Protein AF-A0A812KIY0-F1 (afdb_monomer_lite)

Secondary structure (DSSP, 8-state):
-----------------------HHHHHHHHHHHHTT----HHHHHHHHHHT-S-TTTTTT-HHHHHTGGG--GGGTT-TT-HHHHHHHHHHHHHHHHHHHHHHHHHHHHHH--HHHHHHHHHHHHHHHTB-TTS-BGGGG--SHHHHHHHIIIIIHHHHS---S----S-------TT----------EESTT--EEEEEEEEEEEEEB-TTSS----TTTTTT---------GGGB--S----TTS-GGGGGGGS-B-HHHH----EE-SS-EEPS-BEEEEPPSSHHHHHHHHHHHHHTTSS-TTEEEEEEEEEEEETTTTEEEEEEEEEEE-TTS-EEEEEEEEEEEGGGTS---SSTHHHHHHHHHHHHHHHHHHHHHHHHHHHHHHHHHH-S-HHHHHHHS-HHHHHHHHHHHHHHHHTSHHHHHHHHHHHHHHHHHHHHHHHHHHHHH-GGGSTTTTT-TTS---HHHHHHHHHHHHHHHHHHHHHHHHHHHHHHTTSGGGHHHHHHHHHHH-

pLDDT: mean 80.07, std 18.4, range [24.33, 97.94]

Foldseek 3Di:
DDDDDDDDDDDDDDPDDDPDPDFVVNLVVVLVVVVVVDPDDSVVSVVVVCVVDPCLVLCALPPVCLVPVVPQDPVCCVDCPHSSVNNVVVLVVVLVLLVVLLVLLVVLLVLQDDPVQVVVQVVVQCLVQVADPVRDTPLQVQWFPVSVLCCVQVPVLCQQADPDPDDDQPDQDQDPPVPDRDRPSDDFGAGDPVSQKGWKAFKKKFWWFFDWCPPDHDDPVCCVVPVTAEAADDPVGTDQDQDFDPPQDPVCSQQRHKDALVVLLAQWDDDPRGIRHSIGGMDTQALDSVSSNVVSVSCVVRCSDDLRIAKMKIWTWMARPVQQKIKIKIWMWGQHSVRTIGIDIGIFIHHPCLQPPDPDDSSVVSNVSLVVSVVSLVVLVVVLVVSLVSLLCSNCDDCPPVVCVPDDPVCVVCSVVVSVCSQVVPVLSVLSVLLSVLSVLLVVLSVVSNVVLVPDPCNDPSNTRPHHGDDSVNSSRVSNVVSSVSSVVSSVSSVVSSLSSCCVDPVSVVVSVVVVVVVD

Radius of gyration: 35.49 Å; chains: 1; bounding box: 71×63×139 Å

Structure (mmCIF, N/CA/C/O backbone):
data_AF-A0A812KIY0-F1
#
_entry.id   AF-A0A812KIY0-F1
#
loop_
_atom_site.group_PDB
_atom_site.id
_atom_site.type_symbol
_atom_site.label_atom_id
_atom_site.label_alt_id
_atom_site.label_comp_id
_atom_site.label_asym_id
_atom_site.label_entity_id
_atom_site.label_seq_id
_atom_site.pdbx_PDB_ins_code
_atom_site.Cartn_x
_atom_site.Cartn_y
_atom_site.Cartn_z
_atom_site.occupancy
_atom_site.B_iso_or_equiv
_atom_site.auth_seq_id
_atom_site.auth_comp_id
_atom_site.auth_asym_id
_atom_site.auth_atom_id
_atom_site.pdbx_PDB_model_num
ATOM 1 N N . MET A 1 1 ? -5.263 -13.947 105.216 1.00 34.72 1 MET A N 1
ATOM 2 C CA . MET A 1 1 ? -4.377 -15.121 105.201 1.00 34.72 1 MET A CA 1
ATOM 3 C C . MET A 1 1 ? -5.231 -16.309 104.828 1.00 34.72 1 MET A C 1
ATOM 5 O O . MET A 1 1 ? -6.170 -16.606 105.549 1.00 34.72 1 MET A O 1
ATOM 9 N N . ASP A 1 2 ? -4.934 -16.817 103.637 1.00 32.72 2 ASP A N 1
ATOM 10 C CA . ASP A 1 2 ? -5.112 -18.167 103.097 1.00 32.72 2 ASP A CA 1
ATOM 11 C C . ASP A 1 2 ? -6.492 -18.849 103.057 1.00 32.72 2 ASP A C 1
ATOM 13 O O . ASP A 1 2 ? -7.104 -19.195 104.063 1.00 32.72 2 ASP A O 1
ATOM 17 N N . SER A 1 3 ? -6.907 -19.092 101.806 1.00 31.64 3 SER A N 1
ATOM 18 C CA . SER A 1 3 ? -7.837 -20.124 101.319 1.00 31.64 3 SER A CA 1
ATOM 19 C C . SER A 1 3 ? -7.387 -21.551 101.725 1.00 31.64 3 SER A C 1
ATOM 21 O O . SER A 1 3 ? -6.244 -21.706 102.162 1.00 31.64 3 SER A O 1
ATOM 23 N N . PRO A 1 4 ? -8.210 -22.615 101.543 1.00 42.75 4 PRO A N 1
ATOM 24 C CA . PRO A 1 4 ? -8.429 -23.184 100.199 1.00 42.75 4 PRO A CA 1
ATOM 25 C C . PRO A 1 4 ? -9.842 -23.738 99.883 1.00 42.75 4 PRO A C 1
ATOM 27 O O . PRO A 1 4 ? -10.570 -24.223 100.740 1.00 42.75 4 PRO A O 1
ATOM 30 N N . ASP A 1 5 ? -10.143 -23.670 98.583 1.00 28.20 5 ASP A N 1
ATOM 31 C CA . ASP A 1 5 ? -10.761 -24.673 97.700 1.00 28.20 5 ASP A CA 1
ATOM 32 C C . ASP A 1 5 ? -12.166 -25.275 97.937 1.00 28.20 5 ASP A C 1
ATOM 34 O O . ASP A 1 5 ? -12.379 -26.141 98.776 1.00 28.20 5 ASP A O 1
ATOM 38 N N . GLY A 1 6 ? -13.050 -25.015 96.957 1.00 25.59 6 GLY A N 1
ATOM 39 C CA . GLY A 1 6 ? -13.422 -26.069 95.996 1.00 25.59 6 GLY A CA 1
ATOM 40 C C . GLY A 1 6 ? -14.899 -26.500 95.890 1.00 25.59 6 GLY A C 1
ATOM 41 O O . GLY A 1 6 ? -15.538 -26.827 96.878 1.00 25.59 6 GLY A O 1
ATOM 42 N N . ALA A 1 7 ? -15.343 -26.634 94.625 1.00 26.86 7 ALA A N 1
ATOM 43 C CA . ALA A 1 7 ? -16.585 -27.233 94.085 1.00 26.86 7 ALA A CA 1
ATOM 44 C C . ALA A 1 7 ? -17.840 -26.330 94.069 1.00 26.86 7 ALA A C 1
ATOM 46 O O . ALA A 1 7 ? -18.197 -25.720 95.061 1.00 26.86 7 ALA A O 1
ATOM 47 N N . GLY A 1 8 ? -18.618 -26.194 92.993 1.00 25.27 8 GLY A N 1
ATOM 48 C CA . GLY A 1 8 ? -18.642 -26.799 91.662 1.00 25.27 8 GLY A CA 1
ATOM 49 C C . GLY A 1 8 ? -19.999 -26.440 91.029 1.00 25.27 8 GLY A C 1
ATOM 50 O O . GLY A 1 8 ? -21.021 -26.514 91.703 1.00 25.27 8 GLY A O 1
ATOM 51 N N . GLY A 1 9 ? -20.029 -26.001 89.769 1.00 24.33 9 GLY A N 1
ATOM 52 C CA . GLY A 1 9 ? -21.276 -25.608 89.102 1.00 24.33 9 GLY A CA 1
ATOM 53 C C . GLY A 1 9 ? -21.068 -25.250 87.634 1.00 24.33 9 GLY A C 1
ATOM 54 O O . GLY A 1 9 ? -20.445 -24.246 87.307 1.00 24.33 9 GLY A O 1
ATOM 55 N N . GLU A 1 10 ? -21.553 -26.126 86.762 1.00 28.72 10 GLU A N 1
ATOM 56 C CA . GLU A 1 10 ? -21.335 -26.205 85.318 1.00 28.72 10 GLU A CA 1
ATOM 57 C C . GLU A 1 10 ? -21.706 -24.947 84.509 1.00 28.72 10 GLU A C 1
ATOM 59 O O . GLU A 1 10 ? -22.832 -24.456 84.545 1.00 28.72 10 GLU A O 1
ATOM 64 N N . GLY A 1 11 ? -20.784 -24.510 83.645 1.00 25.47 11 GLY A N 1
ATOM 65 C CA . GLY A 1 11 ? -21.041 -23.558 82.565 1.00 25.47 11 GLY A CA 1
ATOM 66 C C . GLY A 1 11 ? -20.753 -24.188 81.202 1.00 25.47 11 GLY A C 1
ATOM 67 O O . GLY A 1 11 ? -19.596 -24.399 80.833 1.00 25.47 11 GLY A O 1
ATOM 68 N N . LYS A 1 12 ? -21.811 -24.477 80.434 1.00 28.31 12 LYS A N 1
ATOM 69 C CA . LYS A 1 12 ? -21.757 -24.947 79.038 1.00 28.31 12 LYS A CA 1
ATOM 70 C C . LYS A 1 12 ? -20.846 -24.047 78.187 1.00 28.31 12 LYS A C 1
ATOM 72 O O . LYS A 1 12 ? -21.184 -22.902 77.891 1.00 28.31 12 LYS A O 1
ATOM 77 N N . LYS A 1 13 ? -19.715 -24.586 77.715 1.00 27.23 13 LYS A N 1
ATOM 78 C CA . LYS A 1 13 ? -18.854 -23.935 76.713 1.00 27.23 13 LYS A CA 1
ATOM 79 C C . LYS A 1 13 ? -19.585 -23.838 75.365 1.00 27.23 13 LYS A C 1
ATOM 81 O O . LYS A 1 13 ? -19.759 -24.840 74.672 1.00 27.23 13 LYS A O 1
ATOM 86 N N . LYS A 1 14 ? -19.949 -22.615 74.959 1.00 27.14 14 LYS A N 1
ATOM 87 C CA . LYS A 1 14 ? -20.228 -22.256 73.557 1.00 27.14 14 LYS A CA 1
ATOM 88 C C . LYS A 1 14 ? -18.990 -22.592 72.715 1.00 27.14 14 LYS A C 1
ATOM 90 O O . LYS A 1 14 ? -17.931 -21.994 72.899 1.00 27.14 14 LYS A O 1
ATOM 95 N N . LYS A 1 15 ? -19.112 -23.547 71.787 1.00 27.50 15 LYS A N 1
ATOM 96 C CA . LYS A 1 15 ? -18.107 -23.791 70.742 1.00 27.50 15 LYS A CA 1
ATOM 97 C C . LYS A 1 15 ? -18.017 -22.546 69.852 1.00 27.50 15 LYS A C 1
ATOM 99 O O . LYS A 1 15 ? -18.938 -22.258 69.097 1.00 27.50 15 LYS A O 1
ATOM 104 N N . SER A 1 16 ? -16.902 -21.827 69.955 1.00 26.05 16 SER A N 1
ATOM 105 C CA . SER A 1 16 ? -16.484 -20.800 69.000 1.00 26.05 16 SER A CA 1
ATOM 106 C C . SER A 1 16 ? -16.267 -21.454 67.629 1.00 26.05 16 SER A C 1
ATOM 108 O O . SER A 1 16 ? -15.348 -22.257 67.450 1.00 26.05 16 SER A O 1
ATOM 110 N N . SER A 1 17 ? -17.158 -21.177 66.674 1.00 29.42 17 SER A N 1
ATOM 111 C CA . SER A 1 17 ? -16.985 -21.577 65.279 1.00 29.42 17 SER A CA 1
ATOM 112 C C . SER A 1 17 ? -15.935 -20.675 64.633 1.00 29.42 17 SER A C 1
ATOM 114 O O . SER A 1 17 ? -16.141 -19.468 64.512 1.00 29.42 17 SER A O 1
ATOM 116 N N . ARG A 1 18 ? -14.811 -21.258 64.204 1.00 27.11 18 ARG A N 1
ATOM 117 C CA . ARG A 1 18 ? -13.810 -20.571 63.372 1.00 27.11 18 ARG A CA 1
ATOM 118 C C . ARG A 1 18 ? -14.489 -19.984 62.121 1.00 27.11 18 ARG A C 1
ATOM 120 O O . ARG A 1 18 ? -15.328 -20.680 61.545 1.00 27.11 18 ARG A O 1
ATOM 127 N N . PRO A 1 19 ? -14.128 -18.768 61.666 1.00 29.64 19 PRO A N 1
ATOM 128 C CA . PRO A 1 19 ? -14.695 -18.204 60.449 1.00 29.64 19 PRO A CA 1
ATOM 129 C C . PRO A 1 19 ? -14.268 -19.082 59.272 1.00 29.64 19 PRO A C 1
ATOM 131 O O . PRO A 1 19 ? -13.081 -19.224 58.965 1.00 29.64 19 PRO A O 1
ATOM 134 N N . LEU A 1 20 ? -15.239 -19.755 58.659 1.00 36.72 20 LEU A N 1
ATOM 135 C CA . LEU A 1 20 ? -15.002 -20.611 57.509 1.00 36.72 20 LEU A CA 1
ATOM 136 C C . LEU A 1 20 ? -14.794 -19.701 56.294 1.00 36.72 20 LEU A C 1
ATOM 138 O O . LEU A 1 20 ? -15.751 -19.168 55.738 1.00 36.72 20 LEU A O 1
ATOM 142 N N . PHE A 1 21 ? -13.537 -19.496 55.903 1.00 38.31 21 PHE A N 1
ATOM 143 C CA . PHE A 1 21 ? -13.187 -18.718 54.718 1.00 38.31 21 PHE A CA 1
ATOM 144 C C . PHE A 1 21 ? -13.781 -19.371 53.466 1.00 38.31 21 PHE A C 1
ATOM 146 O O . PHE A 1 21 ? -13.385 -20.466 53.059 1.00 38.31 21 PHE A O 1
ATOM 153 N N . LEU A 1 22 ? -14.770 -18.698 52.881 1.00 42.59 22 LEU A N 1
ATOM 154 C CA . LEU A 1 22 ? -15.558 -19.212 51.772 1.00 42.59 22 LEU A CA 1
ATOM 155 C C . LEU A 1 22 ? -14.881 -18.876 50.435 1.00 42.59 22 LEU A C 1
ATOM 157 O O . LEU A 1 22 ? -14.740 -17.714 50.050 1.00 42.59 22 LEU A O 1
ATOM 161 N N . ASN A 1 23 ? -14.444 -19.922 49.735 1.00 45.41 23 ASN A N 1
ATOM 162 C CA . ASN A 1 23 ? -13.964 -19.848 48.360 1.00 45.41 23 ASN A CA 1
ATOM 163 C C . ASN A 1 23 ? -15.168 -19.851 47.389 1.00 45.41 23 ASN A C 1
ATOM 165 O O . ASN A 1 23 ? -16.180 -20.494 47.689 1.00 45.41 23 ASN A O 1
ATOM 169 N N . ARG A 1 24 ? -15.089 -19.172 46.231 1.00 45.88 24 ARG A N 1
ATOM 170 C CA . ARG A 1 24 ? -16.209 -19.065 45.265 1.00 45.88 24 ARG A CA 1
ATOM 171 C C . ARG A 1 24 ? -16.704 -20.443 44.807 1.00 45.88 24 ARG A C 1
ATOM 173 O O . ARG A 1 24 ? -17.895 -20.612 44.597 1.00 45.88 24 ARG A O 1
ATOM 180 N N . ASP A 1 25 ? -15.840 -21.455 44.761 1.00 42.56 25 ASP A N 1
ATOM 181 C CA . ASP A 1 25 ? -16.223 -22.840 44.441 1.00 42.56 25 ASP A CA 1
ATOM 182 C C . ASP A 1 25 ? -17.070 -23.515 45.531 1.00 42.56 25 ASP A C 1
ATOM 184 O O . ASP A 1 25 ? -17.932 -24.341 45.235 1.00 42.56 25 ASP A O 1
ATOM 188 N N . ILE A 1 26 ? -16.868 -23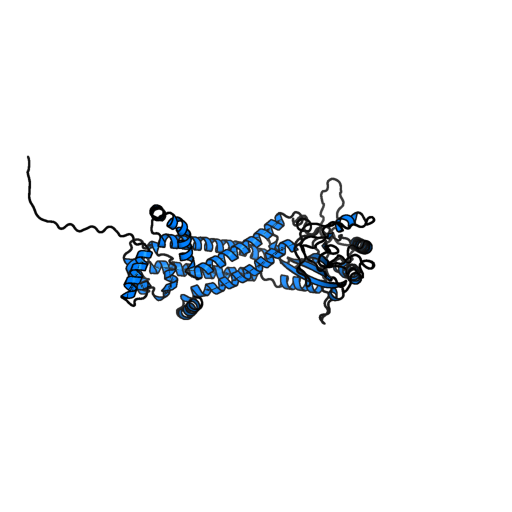.151 46.800 1.00 49.69 26 ILE A N 1
ATOM 189 C CA . ILE A 1 26 ? -17.702 -23.613 47.921 1.00 49.69 26 ILE A CA 1
ATOM 190 C C . ILE A 1 26 ? -19.065 -22.919 47.852 1.00 49.69 26 ILE A C 1
ATOM 192 O O . ILE A 1 26 ? -20.089 -23.550 48.103 1.00 49.69 26 ILE A O 1
ATOM 196 N N . VAL A 1 27 ? -19.077 -21.646 47.449 1.00 50.00 27 VAL A N 1
ATOM 197 C CA . VAL A 1 27 ? -20.291 -20.875 47.158 1.00 50.00 27 VAL A CA 1
ATOM 198 C C . VAL A 1 27 ? -21.051 -21.489 45.982 1.00 50.00 27 VAL A C 1
ATOM 200 O O . VAL A 1 27 ? -22.227 -21.782 46.137 1.00 50.00 27 VAL A O 1
ATOM 203 N N . ILE A 1 28 ? -20.389 -21.793 44.862 1.00 49.38 28 ILE A N 1
ATOM 204 C CA . ILE A 1 28 ? -20.982 -22.428 43.671 1.00 49.38 28 ILE A CA 1
ATOM 205 C C . ILE A 1 28 ? -21.487 -23.847 43.983 1.00 49.38 28 ILE A C 1
ATOM 207 O O . ILE A 1 28 ? -22.580 -24.214 43.559 1.00 49.38 28 ILE A O 1
ATOM 211 N N . LYS A 1 29 ? -20.754 -24.641 44.776 1.00 49.62 29 LYS A N 1
ATOM 212 C CA . LYS A 1 29 ? -21.239 -25.949 45.255 1.00 49.62 29 LYS A CA 1
ATOM 213 C C . LYS A 1 29 ? -22.465 -25.818 46.156 1.00 49.62 29 LYS A C 1
ATOM 215 O O . LYS A 1 29 ? -23.404 -26.594 46.005 1.00 49.62 29 LYS A O 1
ATOM 220 N N . ARG A 1 30 ? -22.485 -24.840 47.070 1.00 49.91 30 ARG A N 1
ATOM 221 C CA . ARG A 1 30 ? -23.669 -24.541 47.896 1.00 49.91 30 ARG A CA 1
ATOM 222 C C . ARG A 1 30 ? -24.833 -24.012 47.053 1.00 49.91 30 ARG A C 1
ATOM 224 O O . ARG A 1 30 ? -25.969 -24.362 47.348 1.00 49.91 30 ARG A O 1
ATOM 231 N N . LEU A 1 31 ? -24.556 -23.246 45.996 1.00 46.97 31 LEU A N 1
ATOM 232 C CA . LEU A 1 31 ? -25.529 -22.775 45.005 1.00 46.97 31 LEU A CA 1
ATOM 233 C C . LEU A 1 31 ? -26.167 -23.946 44.264 1.00 46.97 31 LEU A C 1
ATOM 235 O O . LEU A 1 31 ? -27.384 -24.025 44.244 1.00 46.97 31 LEU A O 1
ATOM 239 N N . HIS A 1 32 ? -25.382 -24.881 43.722 1.00 50.50 32 HIS A N 1
ATOM 240 C CA . HIS A 1 32 ? -25.923 -26.068 43.051 1.00 50.50 32 HIS A CA 1
ATOM 241 C C . HIS A 1 32 ? -26.748 -26.942 44.002 1.00 50.50 32 HIS A C 1
ATOM 243 O O . HIS A 1 32 ? -27.819 -27.417 43.630 1.00 50.50 32 HIS A O 1
ATOM 249 N N . HIS A 1 33 ? -26.292 -27.093 45.248 1.00 49.75 33 HIS A N 1
ATOM 250 C CA . HIS A 1 33 ? -27.016 -27.860 46.258 1.00 49.75 33 HIS A CA 1
ATOM 251 C C . HIS A 1 33 ? -28.331 -27.181 46.696 1.00 49.75 33 HIS A C 1
ATOM 253 O O . HIS A 1 33 ? -29.309 -27.877 46.963 1.00 49.75 33 HIS A O 1
ATOM 259 N N . ARG A 1 34 ? -28.387 -25.840 46.745 1.00 44.94 34 ARG A N 1
ATOM 260 C CA . ARG A 1 34 ? -29.607 -25.069 47.064 1.00 44.94 34 ARG A CA 1
ATOM 261 C C . ARG A 1 34 ? -30.521 -24.828 45.850 1.00 44.94 34 ARG A C 1
ATOM 263 O O . ARG A 1 34 ? -31.731 -24.776 46.026 1.00 44.94 34 ARG A O 1
ATOM 270 N N . GLN A 1 35 ? -29.995 -24.756 44.625 1.00 49.34 35 GLN A N 1
ATOM 271 C CA . GLN A 1 35 ? -30.789 -24.694 43.384 1.00 49.34 35 GLN A CA 1
ATOM 272 C C . GLN A 1 35 ? -31.614 -25.965 43.170 1.00 49.34 35 GLN A C 1
ATOM 274 O O . GLN A 1 35 ? -32.712 -25.899 42.628 1.00 49.34 35 GLN A O 1
ATOM 279 N N . GLN A 1 36 ? -31.125 -27.118 43.638 1.00 50.12 36 GLN A N 1
ATOM 280 C CA . GLN A 1 36 ? -31.916 -28.350 43.662 1.00 50.12 36 GLN A CA 1
ATOM 281 C C . GLN A 1 36 ? -33.086 -28.301 44.662 1.00 50.12 36 GLN A C 1
ATOM 283 O O . GLN A 1 36 ? -33.998 -29.113 44.538 1.00 50.12 36 GLN A O 1
ATOM 288 N N . SER A 1 37 ? -33.105 -27.358 45.617 1.00 43.56 37 SER A N 1
ATOM 289 C CA . SER A 1 37 ? -34.165 -27.249 46.630 1.00 43.56 37 SER A CA 1
ATOM 290 C C . SER A 1 37 ? -35.076 -26.019 46.493 1.00 43.56 37 SER A C 1
ATOM 292 O O . SER A 1 37 ? -36.098 -25.971 47.172 1.00 43.56 37 SER A O 1
ATOM 294 N N . ARG A 1 38 ? -34.744 -25.015 45.665 1.00 44.97 38 ARG A N 1
ATOM 295 C CA . ARG A 1 38 ? -35.542 -23.783 45.482 1.00 44.97 38 ARG A CA 1
ATOM 296 C C . ARG A 1 38 ? -35.421 -23.222 44.057 1.00 44.97 38 ARG A C 1
ATOM 298 O O . ARG A 1 38 ? -34.314 -23.067 43.550 1.00 44.97 38 ARG A O 1
ATOM 305 N N . LYS A 1 39 ? -36.560 -22.870 43.441 1.00 45.25 39 LYS A N 1
ATOM 306 C CA . LYS A 1 39 ? -36.671 -22.171 42.139 1.00 45.25 39 LYS A CA 1
ATOM 307 C C . LYS A 1 39 ? -36.460 -20.647 42.283 1.00 45.25 39 LYS A C 1
ATOM 309 O O . LYS A 1 39 ? -37.257 -19.871 41.768 1.00 45.25 39 LYS A O 1
ATOM 314 N N . ASP A 1 40 ? -35.419 -20.216 42.986 1.00 48.75 40 ASP A N 1
ATOM 315 C CA . ASP A 1 40 ? -35.103 -18.783 43.117 1.00 48.75 40 ASP A CA 1
ATOM 316 C C . ASP A 1 40 ? -34.072 -18.365 42.051 1.00 48.75 40 ASP A C 1
ATOM 318 O O . ASP A 1 40 ? -33.241 -19.182 41.631 1.00 48.75 40 ASP A O 1
ATOM 322 N N . SER A 1 41 ? -34.107 -17.106 41.588 1.00 53.09 41 SER A N 1
ATOM 323 C CA . SER A 1 41 ? -33.114 -16.604 40.629 1.00 53.09 41 SER A CA 1
ATOM 324 C C . SER A 1 41 ? -31.704 -16.647 41.250 1.00 53.09 41 SER A C 1
ATOM 326 O O . SER A 1 41 ? -31.531 -16.399 42.449 1.00 53.09 41 SER A O 1
ATOM 328 N N . PRO A 1 42 ? -30.656 -16.997 40.476 1.00 53.97 42 PRO A N 1
ATOM 329 C CA . PRO A 1 42 ? -29.308 -17.210 41.009 1.00 53.97 42 PRO A CA 1
ATOM 330 C C . PRO A 1 42 ? -28.726 -15.981 41.724 1.00 53.97 42 PRO A C 1
ATOM 332 O O . PRO A 1 42 ? -27.870 -16.150 42.590 1.00 53.97 42 PRO A O 1
ATOM 335 N N . MET A 1 43 ? -29.202 -14.765 41.430 1.00 48.31 43 MET A N 1
ATOM 336 C CA . MET A 1 43 ? -28.794 -13.553 42.143 1.00 48.31 43 MET A CA 1
ATOM 337 C C . MET A 1 43 ? -29.379 -13.468 43.562 1.00 48.31 43 MET A C 1
ATOM 339 O O . MET A 1 43 ? -28.656 -13.079 44.473 1.00 48.31 43 MET A O 1
ATOM 343 N N . VAL A 1 44 ? -30.629 -13.893 43.785 1.00 48.72 44 VAL A N 1
ATOM 344 C CA . VAL A 1 44 ? -31.255 -13.942 45.125 1.00 48.72 44 VAL A CA 1
ATOM 345 C C . VAL A 1 44 ? -30.519 -14.936 46.025 1.00 48.72 44 VAL A C 1
ATOM 347 O O . VAL A 1 44 ? -30.249 -14.654 47.187 1.00 48.72 44 VAL A O 1
ATOM 350 N N . LEU A 1 45 ? -30.080 -16.064 45.464 1.00 49.56 45 LEU A N 1
ATOM 351 C CA . LEU A 1 45 ? -29.293 -17.055 46.200 1.00 49.56 45 LEU A CA 1
ATOM 352 C C . LEU A 1 45 ? -27.866 -16.576 46.523 1.00 49.56 45 LEU A C 1
ATOM 354 O O . LEU A 1 45 ? -27.271 -17.002 47.512 1.00 49.56 45 LEU A O 1
ATOM 358 N N . LEU A 1 46 ? -27.308 -15.698 45.687 1.00 53.62 46 LEU A N 1
ATOM 359 C CA . LEU A 1 46 ? -26.030 -15.025 45.925 1.00 53.62 46 LEU A CA 1
ATOM 360 C C . LEU A 1 46 ? -26.165 -13.849 46.904 1.00 53.62 46 LEU A C 1
ATOM 362 O O . LEU A 1 46 ? -25.238 -13.629 47.677 1.00 53.62 46 LEU A O 1
ATOM 366 N N . LYS A 1 47 ? -27.313 -13.158 46.933 1.00 54.31 47 LYS A N 1
ATOM 367 C CA . LYS A 1 47 ? -27.663 -12.089 47.888 1.00 54.31 47 LYS A CA 1
ATOM 368 C C . LYS A 1 47 ? -27.540 -12.568 49.335 1.00 54.31 47 LYS A C 1
ATOM 370 O O . LYS A 1 47 ? -26.850 -11.924 50.120 1.00 54.31 47 LYS A O 1
ATOM 375 N N . ASP A 1 48 ? -28.079 -13.749 49.636 1.00 50.94 48 ASP A N 1
ATOM 376 C CA . ASP A 1 48 ? -27.963 -14.383 50.959 1.00 50.94 48 ASP A CA 1
ATOM 377 C C . ASP A 1 48 ? -26.500 -14.666 51.349 1.00 50.94 48 ASP A C 1
ATOM 379 O O . ASP A 1 48 ? -26.116 -14.577 52.511 1.00 50.94 48 ASP A O 1
ATOM 383 N N . ILE A 1 49 ? -25.653 -14.986 50.369 1.00 51.34 49 ILE A N 1
ATOM 384 C CA . ILE A 1 49 ? -24.231 -15.292 50.583 1.00 51.34 49 ILE A CA 1
ATOM 385 C C . ILE A 1 49 ? -23.400 -14.003 50.702 1.00 51.34 49 ILE A C 1
ATOM 387 O O . ILE A 1 49 ? -22.401 -13.976 51.419 1.00 51.34 49 ILE A O 1
ATOM 391 N N . PHE A 1 50 ? -23.811 -12.927 50.027 1.00 53.28 50 PHE A N 1
ATOM 392 C CA . PHE A 1 50 ? -23.180 -11.610 50.108 1.00 53.28 50 PHE A CA 1
ATOM 393 C C . PHE A 1 50 ? -23.458 -10.912 51.440 1.00 53.28 50 PHE A C 1
ATOM 395 O O . PHE A 1 50 ? -22.546 -10.292 51.992 1.00 53.28 50 PHE A O 1
ATOM 402 N N . GLU A 1 51 ? -24.674 -11.044 51.978 1.00 52.88 51 GLU A N 1
ATOM 403 C CA . GLU A 1 51 ? -25.038 -10.524 53.303 1.00 52.88 51 GLU A CA 1
ATOM 404 C C . GLU A 1 51 ? -24.28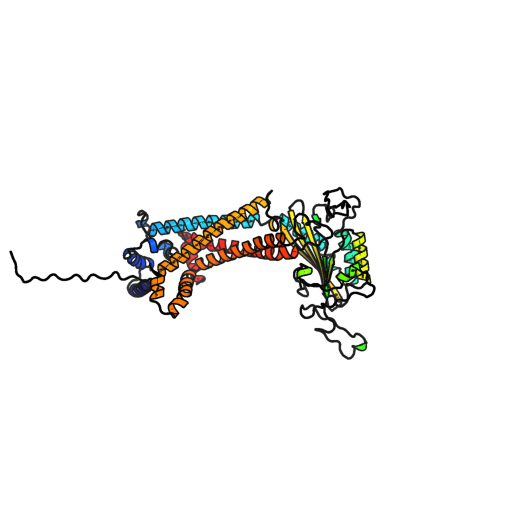3 -11.242 54.441 1.00 52.88 51 GLU A C 1
ATOM 406 O O . GLU A 1 51 ? -23.978 -10.616 55.456 1.00 52.88 51 GLU A O 1
ATOM 411 N N . GLU A 1 52 ? -23.894 -12.511 54.253 1.00 51.31 52 GLU A N 1
ATOM 412 C CA . GLU A 1 52 ? -23.093 -13.288 55.216 1.00 51.31 52 GLU A CA 1
ATOM 413 C C . GLU A 1 52 ? -21.588 -12.932 55.220 1.00 51.31 52 GLU A C 1
ATOM 415 O O . GLU A 1 52 ? -20.877 -13.271 56.172 1.00 51.31 52 GLU A O 1
ATOM 420 N N . THR A 1 53 ? -21.061 -12.256 54.188 1.00 51.16 53 THR A N 1
ATOM 421 C CA . THR A 1 53 ? -19.619 -11.955 54.079 1.00 51.16 53 THR A CA 1
ATOM 422 C C . THR A 1 53 ? -19.234 -10.561 54.601 1.00 51.16 53 THR A C 1
ATOM 424 O O . THR A 1 53 ? -19.837 -9.570 54.194 1.00 51.16 53 THR A O 1
ATOM 427 N N . PRO A 1 54 ? -18.180 -10.432 55.436 1.00 53.88 54 PRO A N 1
ATOM 428 C CA . PRO A 1 54 ? -17.769 -9.141 56.001 1.00 53.88 54 PRO A CA 1
ATOM 429 C C . PRO A 1 54 ? -17.121 -8.178 54.981 1.00 53.88 54 PRO A C 1
ATOM 431 O O . PRO A 1 54 ? -17.146 -6.968 55.190 1.00 53.88 54 PRO A O 1
ATOM 434 N N . ASP A 1 55 ? -16.594 -8.680 53.856 1.00 59.34 55 ASP A N 1
ATOM 435 C CA . ASP A 1 55 ? -15.885 -7.882 52.839 1.00 59.34 55 ASP A CA 1
ATOM 436 C C . ASP A 1 55 ? -16.799 -7.425 51.687 1.00 59.34 55 ASP A C 1
ATOM 438 O O . ASP A 1 55 ? -16.775 -7.974 50.580 1.00 59.34 55 ASP A O 1
ATOM 442 N N . LYS A 1 56 ? -17.580 -6.366 51.915 1.00 58.34 56 LYS A N 1
ATOM 443 C CA . LYS A 1 56 ? -18.472 -5.776 50.893 1.00 58.34 56 LYS A CA 1
ATOM 444 C C . LYS A 1 56 ? -17.728 -5.190 49.676 1.00 58.34 56 LYS A C 1
ATOM 446 O O . LYS A 1 56 ? -18.288 -5.136 48.585 1.00 58.34 56 LYS A O 1
ATOM 451 N N . ASP A 1 57 ? -16.456 -4.809 49.826 1.00 64.62 57 ASP A N 1
ATOM 452 C CA . ASP A 1 57 ? -15.603 -4.254 48.754 1.00 64.62 57 ASP A CA 1
ATOM 453 C C . ASP A 1 57 ? -15.152 -5.275 47.701 1.00 64.62 57 ASP A C 1
ATOM 455 O O . ASP A 1 57 ? -14.629 -4.906 46.640 1.00 64.62 57 ASP A O 1
ATOM 459 N N . ARG A 1 58 ? -15.331 -6.567 47.989 1.00 63.47 58 ARG A N 1
ATOM 460 C CA . ARG A 1 58 ? -14.909 -7.659 47.112 1.00 63.47 58 ARG A CA 1
ATOM 461 C C . ARG A 1 58 ? -15.742 -7.693 45.828 1.00 63.47 58 ARG A C 1
ATOM 463 O O . ARG A 1 58 ? -15.196 -7.782 44.739 1.00 63.47 58 ARG A O 1
ATOM 470 N N . PHE A 1 59 ? -17.056 -7.527 45.924 1.00 63.53 59 PHE A N 1
ATOM 471 C CA . PHE A 1 59 ? -17.977 -7.735 44.795 1.00 63.53 59 PHE A CA 1
ATOM 472 C C . PHE A 1 59 ? -18.266 -6.479 43.961 1.00 63.53 59 PHE A C 1
ATOM 474 O O . PHE A 1 59 ? -19.159 -6.487 43.112 1.00 63.53 59 PHE A O 1
ATOM 481 N N . VAL A 1 60 ? -17.513 -5.399 44.184 1.00 68.50 60 VAL A N 1
ATOM 482 C CA . VAL A 1 60 ? -17.644 -4.170 43.396 1.00 68.50 60 VAL A CA 1
ATOM 483 C C . VAL A 1 60 ? -17.002 -4.363 42.016 1.00 68.50 60 VAL A C 1
ATOM 485 O O . VAL A 1 60 ? -15.811 -4.661 41.932 1.00 68.50 60 VAL A O 1
ATOM 488 N N . GLY A 1 61 ? -17.779 -4.182 40.947 1.00 67.44 61 GLY A N 1
ATOM 489 C CA . GLY A 1 61 ? -17.366 -4.361 39.552 1.00 67.44 61 GLY A CA 1
ATOM 490 C C . GLY A 1 61 ? -17.433 -5.803 39.036 1.00 67.44 61 GLY A C 1
ATOM 491 O O . GLY A 1 61 ? -16.841 -6.092 38.003 1.00 67.44 61 GLY A O 1
ATOM 492 N N . ASP A 1 62 ? -18.109 -6.730 39.728 1.00 71.94 62 ASP A N 1
ATOM 493 C CA . ASP A 1 62 ? -18.217 -8.120 39.255 1.00 71.94 62 ASP A CA 1
ATOM 494 C C . ASP A 1 62 ? -19.109 -8.218 37.999 1.00 71.94 62 ASP A C 1
ATOM 496 O O . ASP A 1 62 ? -20.232 -7.708 37.961 1.00 71.94 62 ASP A O 1
ATOM 500 N N . VAL A 1 63 ? -18.627 -8.931 36.977 1.00 70.12 63 VAL A N 1
ATOM 501 C CA . VAL A 1 63 ? -19.328 -9.184 35.704 1.00 70.12 63 VAL A CA 1
ATOM 502 C C . VAL A 1 63 ? -20.700 -9.840 35.882 1.00 70.12 63 VAL A C 1
ATOM 504 O O . VAL A 1 63 ? -21.569 -9.706 35.020 1.00 70.12 63 VAL A O 1
ATOM 507 N N . MET A 1 64 ? -20.941 -10.529 37.004 1.00 69.69 64 MET A N 1
ATOM 508 C CA . MET A 1 64 ? -22.249 -11.131 37.281 1.00 69.69 64 MET A CA 1
ATOM 509 C C . MET A 1 64 ? -23.363 -10.100 37.475 1.00 69.69 64 MET A C 1
ATOM 511 O O . MET A 1 64 ? -24.513 -10.416 37.179 1.00 69.69 64 MET A O 1
ATOM 515 N N . PHE A 1 65 ? -23.047 -8.876 37.911 1.00 72.50 65 PHE A N 1
ATOM 516 C CA . PHE A 1 65 ? -24.058 -7.823 38.021 1.00 72.50 65 PHE A CA 1
ATOM 517 C C . PHE A 1 65 ? -24.571 -7.398 36.642 1.00 72.50 65 PHE A C 1
ATOM 519 O O . PHE A 1 65 ? -25.759 -7.134 36.506 1.00 72.50 65 PHE A O 1
ATOM 526 N N . TRP A 1 66 ? -23.714 -7.380 35.612 1.00 74.88 66 TRP A N 1
ATOM 527 C CA . TRP A 1 66 ? -24.149 -7.121 34.234 1.00 74.88 66 TRP A CA 1
ATOM 528 C C . TRP A 1 66 ? -25.038 -8.254 33.708 1.00 74.88 66 TRP A C 1
ATOM 530 O O . TRP A 1 66 ? -26.081 -7.994 33.117 1.00 74.88 66 TRP A O 1
ATOM 540 N N . LYS A 1 67 ? -24.673 -9.512 33.989 1.00 73.62 67 LYS A N 1
ATOM 541 C CA . LYS A 1 67 ? -25.439 -10.691 33.552 1.00 73.62 67 LYS A CA 1
ATOM 542 C C . LYS A 1 67 ? -26.827 -10.797 34.199 1.00 73.62 67 LYS A C 1
ATOM 544 O O . LYS A 1 67 ? -27.781 -11.211 33.546 1.00 73.62 67 LYS A O 1
ATOM 549 N N . PHE A 1 68 ? -26.938 -10.443 35.478 1.00 71.88 68 PHE A N 1
ATOM 550 C CA . PHE A 1 68 ? -28.177 -10.532 36.262 1.00 71.88 68 PHE A CA 1
ATOM 551 C C . PHE A 1 68 ? -28.718 -9.151 36.647 1.00 71.88 68 PHE A C 1
ATOM 553 O O . PHE A 1 68 ? -29.266 -8.969 37.727 1.00 71.88 68 PHE A O 1
ATOM 560 N N . PHE A 1 69 ? -28.567 -8.163 35.764 1.00 71.38 69 PHE A N 1
ATOM 561 C CA . PHE A 1 69 ? -28.957 -6.776 36.033 1.00 71.38 69 PHE A CA 1
ATOM 562 C C . PHE A 1 69 ? -30.439 -6.610 36.428 1.00 71.38 69 PHE A C 1
ATOM 564 O O . PHE A 1 69 ? -30.776 -5.737 37.219 1.00 71.38 69 PHE A O 1
ATOM 571 N N . GLU A 1 70 ? -31.329 -7.462 35.910 1.00 67.19 70 GLU A N 1
ATOM 572 C CA . GLU A 1 70 ? -32.772 -7.438 36.211 1.00 67.19 70 GLU A CA 1
ATOM 573 C C . GLU A 1 70 ? -33.120 -7.845 37.644 1.00 67.19 70 GLU A C 1
ATOM 575 O O . GLU A 1 70 ? -34.136 -7.400 38.169 1.00 67.19 70 GLU A O 1
ATOM 580 N N . ASP A 1 71 ? -32.284 -8.673 38.268 1.00 67.44 71 ASP A N 1
ATOM 581 C CA . ASP A 1 71 ? -32.504 -9.166 39.626 1.00 67.44 71 ASP A CA 1
ATOM 582 C C . ASP A 1 71 ? -31.970 -8.171 40.687 1.00 67.44 71 ASP A C 1
ATOM 584 O O . ASP A 1 71 ? -32.057 -8.438 41.891 1.00 67.44 71 ASP A O 1
ATOM 588 N N . ILE A 1 72 ? -31.401 -7.025 40.270 1.00 69.75 72 ILE A N 1
ATOM 589 C CA . ILE A 1 72 ? -30.880 -6.002 41.186 1.00 69.75 72 ILE A CA 1
ATOM 590 C C . ILE A 1 72 ? -32.050 -5.332 41.912 1.00 69.75 72 ILE A C 1
ATOM 592 O O . ILE A 1 72 ? -32.886 -4.655 41.314 1.00 69.75 72 ILE A O 1
ATOM 596 N N . ASP A 1 73 ? -32.074 -5.487 43.234 1.00 65.06 73 ASP A N 1
ATOM 597 C CA . ASP A 1 73 ? -33.122 -4.957 44.102 1.00 65.06 73 ASP A CA 1
ATOM 598 C C . ASP A 1 73 ? -33.065 -3.421 44.186 1.00 65.06 73 ASP A C 1
ATOM 600 O O . ASP A 1 73 ? -32.280 -2.833 44.937 1.00 65.06 73 ASP A O 1
ATOM 604 N N . ALA A 1 74 ? -33.919 -2.759 43.403 1.00 66.62 74 ALA A N 1
ATOM 605 C CA . ALA A 1 74 ? -33.980 -1.303 43.317 1.00 66.62 74 ALA A CA 1
ATOM 606 C C . ALA A 1 74 ? -34.486 -0.625 44.608 1.00 66.62 74 ALA A C 1
ATOM 608 O O . ALA A 1 74 ? -34.308 0.580 44.788 1.00 66.62 74 ALA A O 1
ATOM 609 N N . THR A 1 75 ? -35.083 -1.373 45.540 1.00 66.06 75 THR A N 1
ATOM 610 C CA . THR A 1 75 ? -35.643 -0.802 46.779 1.00 66.06 75 THR A CA 1
ATOM 611 C C . THR A 1 75 ? -34.567 -0.295 47.747 1.00 66.06 75 THR A C 1
ATOM 613 O O . THR A 1 75 ? -34.819 0.614 48.537 1.00 66.06 75 THR A O 1
ATOM 616 N N . ARG A 1 76 ? -33.338 -0.824 47.659 1.00 60.97 76 ARG A N 1
ATOM 617 C CA . ARG A 1 76 ? -32.207 -0.485 48.546 1.00 60.97 76 ARG A CA 1
ATOM 618 C C . ARG A 1 76 ? -31.269 0.595 47.995 1.00 60.97 76 ARG A C 1
ATOM 620 O O . ARG A 1 76 ? -30.266 0.909 48.637 1.00 60.97 76 ARG A O 1
ATOM 627 N N . ILE A 1 77 ? -31.601 1.200 46.851 1.00 64.88 77 ILE A N 1
ATOM 628 C CA . ILE A 1 77 ? -30.781 2.227 46.176 1.00 64.88 77 ILE A CA 1
ATOM 629 C C . ILE A 1 77 ? -30.493 3.434 47.087 1.00 64.88 77 ILE A C 1
ATOM 631 O O . ILE A 1 77 ? -29.434 4.048 46.977 1.00 64.88 77 ILE A O 1
ATOM 635 N N . TYR A 1 78 ? -31.383 3.740 48.035 1.00 67.25 78 TYR A N 1
ATOM 636 C CA . TYR A 1 78 ? -31.223 4.858 48.971 1.00 67.25 78 TYR A CA 1
ATOM 637 C C . TYR A 1 78 ? -30.055 4.686 49.962 1.00 67.25 78 TYR A C 1
ATOM 639 O O . TYR A 1 78 ? -29.597 5.666 50.550 1.00 67.25 78 TYR A O 1
ATOM 647 N N . HIS A 1 79 ? -29.529 3.469 50.139 1.00 71.81 79 HIS A N 1
ATOM 648 C CA . HIS A 1 79 ? -28.354 3.227 50.973 1.00 71.81 79 HIS A CA 1
ATOM 649 C C . HIS A 1 79 ? -27.065 3.344 50.150 1.00 71.81 79 HIS A C 1
ATOM 651 O O . HIS A 1 79 ? -26.677 2.421 49.433 1.00 71.81 79 HIS A O 1
ATOM 657 N N . THR A 1 80 ? -26.343 4.451 50.328 1.00 72.25 80 THR A N 1
ATOM 658 C CA . THR A 1 80 ? -25.097 4.771 49.600 1.00 72.25 80 THR A CA 1
ATOM 659 C C . THR A 1 80 ? -23.949 3.780 49.832 1.00 72.25 80 THR A C 1
ATOM 661 O O . THR A 1 80 ? -23.057 3.665 48.993 1.00 72.25 80 THR A O 1
ATOM 664 N N . ASN A 1 81 ? -23.988 3.025 50.934 1.00 70.69 81 ASN A N 1
ATOM 665 C CA . ASN A 1 81 ? -23.006 1.987 51.274 1.00 70.69 81 ASN A CA 1
ATOM 666 C C . ASN A 1 81 ? -23.413 0.573 50.818 1.00 70.69 81 ASN A C 1
ATOM 668 O O . ASN A 1 81 ? -22.690 -0.388 51.096 1.00 70.69 81 ASN A O 1
ATOM 672 N N . SER A 1 82 ? -24.564 0.419 50.155 1.00 74.88 82 SER A N 1
ATOM 673 C CA . SER A 1 82 ? -24.981 -0.868 49.589 1.00 74.88 82 SER A CA 1
ATOM 674 C C . SER A 1 82 ? -24.076 -1.272 48.418 1.00 74.88 82 SER A C 1
ATOM 676 O O . SER A 1 82 ? -23.525 -0.429 47.701 1.00 74.88 82 SER A O 1
ATOM 678 N N . VAL A 1 83 ? -23.876 -2.578 48.236 1.00 73.69 83 VAL A N 1
ATOM 679 C CA . VAL A 1 83 ? -23.027 -3.117 47.158 1.00 73.69 83 VAL A CA 1
ATOM 680 C C . VAL A 1 83 ? -23.711 -2.894 45.808 1.00 73.69 83 VAL A C 1
ATOM 682 O O . VAL A 1 83 ? -23.058 -2.569 44.818 1.00 73.69 83 VAL A O 1
ATOM 685 N N . GLU A 1 84 ? -25.038 -2.981 45.798 1.00 75.00 84 GLU A N 1
ATOM 686 C CA . GLU A 1 84 ? -25.924 -2.749 44.665 1.00 75.00 84 GLU A CA 1
ATOM 687 C C . GLU A 1 84 ? -25.799 -1.312 44.147 1.00 75.00 84 GLU A C 1
ATOM 689 O O . GLU A 1 84 ? -25.526 -1.117 42.963 1.00 75.00 84 GLU A O 1
ATOM 694 N N . TYR A 1 85 ? -25.891 -0.304 45.025 1.00 80.25 85 TYR A N 1
ATOM 695 C CA . TYR A 1 85 ? -25.716 1.100 44.636 1.00 80.25 85 TYR A CA 1
ATOM 696 C C . TYR A 1 85 ? -24.315 1.374 44.075 1.00 80.25 85 TYR A C 1
ATOM 698 O O . TYR A 1 85 ? -24.160 2.047 43.054 1.00 80.25 85 TYR A O 1
ATOM 706 N N . ARG A 1 86 ? -23.270 0.823 44.707 1.00 81.94 86 ARG A N 1
ATOM 707 C CA . ARG A 1 86 ? -21.885 0.991 44.239 1.00 81.94 86 ARG A CA 1
ATOM 708 C C . ARG A 1 86 ? -21.663 0.353 42.870 1.00 81.94 86 ARG A C 1
ATOM 710 O O . ARG A 1 86 ? -20.986 0.953 42.039 1.00 81.94 86 ARG A O 1
ATOM 717 N N . ASN A 1 87 ? -22.259 -0.809 42.616 1.00 81.69 87 ASN A N 1
ATOM 718 C CA . ASN A 1 87 ? -22.193 -1.465 41.313 1.00 81.69 87 ASN A CA 1
ATOM 719 C C . ASN A 1 87 ? -22.999 -0.737 40.243 1.00 81.69 87 ASN A C 1
ATOM 721 O O . ASN A 1 87 ? -22.475 -0.541 39.152 1.00 81.69 87 ASN A O 1
ATOM 725 N N . LEU A 1 88 ? -24.195 -0.241 40.562 1.00 82.56 88 LEU A N 1
ATOM 726 C CA . LEU A 1 88 ? -24.959 0.625 39.659 1.00 82.56 88 LEU A CA 1
ATOM 727 C C . LEU A 1 88 ? -24.164 1.880 39.278 1.00 82.56 88 LEU A C 1
ATOM 729 O O . LEU A 1 88 ? -24.110 2.244 38.104 1.00 82.56 88 LEU A O 1
ATOM 733 N N . LYS A 1 89 ? -23.477 2.502 40.245 1.00 85.38 89 LYS A N 1
ATOM 734 C CA . LYS A 1 89 ? -22.592 3.646 39.993 1.00 85.38 89 LYS A CA 1
ATOM 735 C C . LYS A 1 89 ? -21.447 3.274 39.045 1.00 85.38 89 LYS A C 1
ATOM 737 O O . LYS A 1 89 ? -21.204 4.000 38.086 1.00 85.38 89 LYS A O 1
ATOM 742 N N . VAL A 1 90 ? -20.761 2.153 39.285 1.00 86.31 90 VAL A N 1
ATOM 743 C CA . VAL A 1 90 ? -19.684 1.665 38.401 1.00 86.31 90 VAL A CA 1
ATOM 744 C C . VAL A 1 90 ? -20.208 1.403 36.991 1.00 86.31 90 VAL A C 1
ATOM 746 O O . VAL A 1 90 ? -19.596 1.872 36.038 1.00 86.31 90 VAL A O 1
ATOM 749 N N . MET A 1 91 ? -21.351 0.731 36.851 1.00 87.00 91 MET A N 1
ATOM 750 C CA . MET A 1 91 ? -21.968 0.462 35.550 1.00 87.00 91 MET A CA 1
ATOM 751 C C . MET A 1 91 ? -22.333 1.745 34.806 1.00 87.00 91 MET A C 1
ATOM 753 O O . MET A 1 91 ? -22.081 1.847 33.611 1.00 87.00 91 MET A O 1
ATOM 757 N N . PHE A 1 92 ? -22.895 2.737 35.499 1.00 88.25 92 PHE A N 1
ATOM 758 C CA . PHE A 1 92 ? -23.220 4.029 34.900 1.00 88.25 92 PHE A CA 1
ATOM 759 C C . PHE A 1 92 ? -21.963 4.728 34.363 1.00 88.25 92 PHE A C 1
ATOM 761 O O . PHE A 1 92 ? -21.932 5.125 33.200 1.00 88.25 92 PHE A O 1
ATOM 768 N N . PHE A 1 93 ? -20.894 4.816 35.161 1.00 90.25 93 PHE A N 1
ATOM 769 C CA . PHE A 1 93 ? -19.635 5.402 34.688 1.00 90.25 93 PHE A CA 1
ATOM 770 C C . PHE A 1 93 ? -18.984 4.584 33.570 1.00 90.25 93 PHE A C 1
ATOM 772 O O . PHE A 1 93 ? -18.424 5.173 32.650 1.00 90.25 93 PHE A O 1
ATOM 779 N N . GLU A 1 94 ? -19.099 3.255 33.603 1.00 89.94 94 GLU A N 1
ATOM 780 C CA . GLU A 1 94 ? -18.648 2.382 32.516 1.00 89.94 94 GLU A CA 1
ATOM 781 C C . GLU A 1 94 ? -19.399 2.694 31.211 1.00 89.94 94 GLU A C 1
ATOM 783 O O . GLU A 1 94 ? -18.769 2.830 30.164 1.00 89.94 94 GLU A O 1
ATOM 788 N N . THR A 1 95 ? -20.723 2.884 31.270 1.00 90.50 95 THR A N 1
ATOM 789 C CA . THR A 1 95 ? -21.533 3.245 30.092 1.00 90.50 95 THR A CA 1
ATOM 790 C C . THR A 1 95 ? -21.165 4.622 29.549 1.00 90.50 95 THR A C 1
ATOM 792 O O . THR A 1 95 ? -20.971 4.774 28.347 1.00 90.50 95 THR A O 1
ATOM 795 N N . LEU A 1 96 ? -21.006 5.618 30.428 1.00 92.75 96 LEU A N 1
ATOM 796 C CA . LEU A 1 96 ? -20.653 6.981 30.042 1.00 92.75 96 LEU A CA 1
ATOM 797 C C . LEU A 1 96 ? -19.270 7.022 29.386 1.00 92.75 96 LEU A C 1
ATOM 799 O O . LEU A 1 96 ? -19.106 7.622 28.326 1.00 92.75 96 LEU A O 1
ATOM 803 N N . PHE A 1 97 ? -18.291 6.344 29.989 1.00 94.12 97 PHE A N 1
ATOM 804 C CA . PHE A 1 97 ? -16.959 6.197 29.414 1.00 94.12 97 PHE A CA 1
ATOM 805 C C . PHE A 1 97 ? -17.018 5.520 28.044 1.00 94.12 97 PHE A C 1
ATOM 807 O O . PHE A 1 97 ? -16.372 5.976 27.103 1.00 94.12 97 PHE A O 1
ATOM 814 N N . TYR A 1 98 ? -17.819 4.462 27.909 1.00 93.88 98 TYR A N 1
ATOM 815 C CA . TYR A 1 98 ? -17.949 3.756 26.644 1.00 93.88 98 TYR A CA 1
ATOM 816 C C . TYR A 1 98 ? -18.583 4.611 25.540 1.00 93.88 98 TYR A C 1
ATOM 818 O O . TYR A 1 98 ? -18.139 4.555 24.398 1.00 93.88 98 TYR A O 1
ATOM 826 N N . LEU A 1 99 ? -19.577 5.443 25.865 1.00 94.00 99 LEU A N 1
ATOM 827 C CA . LEU A 1 99 ? -20.155 6.392 24.910 1.00 94.00 99 LEU A CA 1
ATOM 828 C C . LEU A 1 99 ? -19.125 7.431 24.447 1.00 94.00 99 LEU A C 1
ATOM 830 O O . LEU A 1 99 ? -19.079 7.749 23.261 1.00 94.00 99 LEU A O 1
ATOM 834 N N . VAL A 1 100 ? -18.262 7.911 25.352 1.00 95.06 100 VAL A N 1
ATOM 835 C CA . VAL A 1 100 ? -17.143 8.805 25.004 1.00 95.06 100 VAL A CA 1
ATOM 836 C C . VAL A 1 100 ? -16.119 8.090 24.118 1.00 95.06 100 VAL A C 1
ATOM 838 O O . VAL A 1 100 ? -15.687 8.650 23.113 1.00 95.06 100 VAL A O 1
ATOM 841 N N . LEU A 1 101 ? -15.758 6.843 24.440 1.00 95.19 101 LEU A N 1
ATOM 842 C CA . LEU A 1 101 ? -14.883 6.016 23.605 1.00 95.19 101 LEU A CA 1
ATOM 843 C C . LEU A 1 101 ? -15.472 5.841 22.198 1.00 95.19 101 LEU A C 1
ATOM 845 O O . LEU A 1 101 ? -14.768 6.059 21.215 1.00 95.19 101 LEU A O 1
ATOM 849 N N . LEU A 1 102 ? -16.754 5.479 22.098 1.00 95.50 102 LEU A N 1
ATOM 850 C CA . LEU A 1 102 ? -17.441 5.268 20.827 1.00 95.50 102 LEU A CA 1
ATOM 851 C C . LEU A 1 102 ? -17.464 6.550 19.994 1.00 95.50 102 LEU A C 1
ATOM 853 O O . LEU A 1 102 ? -17.010 6.528 18.852 1.00 95.50 102 LEU A O 1
ATOM 857 N N . ALA A 1 103 ? -17.922 7.663 20.578 1.00 95.06 103 ALA A N 1
ATOM 858 C CA . ALA A 1 103 ? -17.987 8.958 19.903 1.00 95.06 103 ALA A CA 1
ATOM 859 C C . ALA A 1 103 ? -16.625 9.350 19.320 1.00 95.06 103 ALA A C 1
ATOM 861 O O . ALA A 1 103 ? -16.525 9.791 18.174 1.00 95.06 103 ALA A O 1
ATOM 862 N N . SER A 1 104 ? -15.553 9.113 20.063 1.00 94.31 104 SER A N 1
ATOM 863 C CA . SER A 1 104 ? -14.238 9.529 19.613 1.00 94.31 104 SER A CA 1
ATOM 864 C C . SER A 1 104 ? -13.546 8.566 18.664 1.00 94.31 104 SER A C 1
ATOM 866 O O . SER A 1 104 ? -12.831 9.034 17.782 1.00 94.31 104 SER A O 1
ATOM 868 N N . VAL A 1 105 ? -13.784 7.253 18.765 1.00 94.75 105 VAL A N 1
ATOM 869 C CA . VAL A 1 105 ? -13.387 6.311 17.703 1.00 94.75 105 VAL A CA 1
ATOM 870 C C . VAL A 1 105 ? -14.093 6.694 16.402 1.00 94.75 105 VAL A C 1
ATOM 872 O O . VAL A 1 105 ? -13.446 6.756 15.359 1.00 94.75 105 VAL A O 1
ATOM 875 N N . THR A 1 106 ? -15.388 7.031 16.457 1.00 93.62 106 THR A N 1
ATOM 876 C CA . THR A 1 106 ? -16.131 7.464 15.264 1.00 93.62 106 THR A CA 1
ATOM 877 C C . THR A 1 106 ? -15.647 8.801 14.714 1.00 93.62 106 THR A C 1
ATOM 879 O O . THR A 1 106 ? -15.480 8.929 13.504 1.00 93.62 106 THR A O 1
ATOM 882 N N . LEU A 1 107 ? -15.346 9.776 15.578 1.00 92.62 107 LEU A N 1
ATOM 883 C CA . LEU A 1 107 ? -14.805 11.067 15.158 1.00 92.62 107 LEU A CA 1
ATOM 884 C C . LEU A 1 107 ? -13.416 10.909 14.532 1.00 92.62 107 LEU A C 1
ATOM 886 O O . LEU A 1 107 ? -13.126 11.534 13.514 1.00 92.62 107 LEU A O 1
ATOM 890 N N . TYR A 1 108 ? -12.568 10.058 15.110 1.00 91.38 108 TYR A N 1
ATOM 891 C CA . TYR A 1 108 ? -11.258 9.739 14.555 1.00 91.38 108 TYR A CA 1
ATOM 892 C C . TYR A 1 108 ? -11.379 9.072 13.181 1.00 91.38 108 TYR A C 1
ATOM 894 O O . TYR A 1 108 ? -10.776 9.548 12.223 1.00 91.38 108 TYR A O 1
ATOM 902 N N . ALA A 1 109 ? -12.213 8.034 13.058 1.00 91.69 109 ALA A N 1
ATOM 903 C CA . ALA A 1 109 ? -12.453 7.352 11.788 1.00 91.69 109 ALA A CA 1
ATOM 904 C C . ALA A 1 109 ? -12.986 8.309 10.708 1.00 91.69 109 ALA A C 1
ATOM 906 O O . ALA A 1 109 ? -12.511 8.270 9.576 1.00 91.69 109 ALA A O 1
ATOM 907 N N . TYR A 1 110 ? -13.902 9.213 11.066 1.00 89.31 110 TYR A N 1
ATOM 908 C CA . TYR A 1 110 ? -14.430 10.227 10.153 1.00 89.31 110 TYR A CA 1
ATOM 909 C C . TYR A 1 110 ? -13.353 11.210 9.675 1.00 89.31 110 TYR A C 1
ATOM 911 O O . TYR A 1 110 ? -13.242 11.459 8.483 1.00 89.31 110 TYR A O 1
ATOM 919 N N . ASN A 1 111 ? -12.510 11.730 10.575 1.00 86.25 111 ASN A N 1
ATOM 920 C CA . ASN A 1 111 ? -11.450 12.680 10.202 1.00 86.25 111 ASN A CA 1
ATOM 921 C C . ASN A 1 111 ? -10.329 12.045 9.363 1.00 86.25 111 ASN A C 1
ATOM 923 O O . ASN A 1 111 ? -9.618 12.749 8.643 1.00 86.25 111 ASN A O 1
ATOM 927 N N . LEU A 1 112 ? -10.146 10.727 9.473 1.00 84.81 112 LEU A N 1
ATOM 928 C CA . LEU A 1 112 ? -9.220 9.982 8.625 1.00 84.81 112 LEU A CA 1
ATOM 929 C C . LEU A 1 112 ? -9.780 9.709 7.226 1.00 84.81 112 LEU A C 1
ATOM 931 O O . LEU A 1 112 ? -8.996 9.537 6.291 1.00 84.81 112 LEU A O 1
ATOM 935 N N . GLN A 1 113 ? -11.104 9.685 7.066 1.00 84.00 113 GLN A N 1
ATOM 936 C CA . GLN A 1 113 ? -11.731 9.602 5.755 1.00 84.00 113 GLN A CA 1
ATOM 937 C C . GLN A 1 113 ? -11.632 10.955 5.046 1.00 84.00 113 GLN A C 1
ATOM 939 O O . GLN A 1 113 ? -11.928 12.009 5.601 1.00 84.00 113 GLN A O 1
ATOM 944 N N . SER A 1 114 ? -11.177 10.921 3.798 1.00 83.00 114 SER A N 1
ATOM 945 C CA . SER A 1 114 ? -10.941 12.110 2.988 1.00 83.00 114 SER A CA 1
ATOM 946 C C . SER A 1 114 ? -11.422 11.867 1.576 1.00 83.00 114 SER A C 1
ATOM 948 O O . SER A 1 114 ? -10.936 10.950 0.915 1.00 83.00 114 SER A O 1
ATOM 950 N N . GLN A 1 115 ? -12.288 12.751 1.092 1.00 89.00 115 GLN A N 1
ATOM 951 C CA . GLN A 1 115 ? -12.662 12.781 -0.316 1.00 89.00 115 GLN A CA 1
ATOM 952 C C . GLN A 1 115 ? -11.450 13.121 -1.196 1.00 89.00 115 GLN A C 1
ATOM 954 O O . GLN A 1 115 ? -11.206 12.421 -2.171 1.00 89.00 115 GLN A O 1
ATOM 959 N N . ASP A 1 116 ? -10.592 14.051 -0.756 1.00 89.50 116 ASP A N 1
ATOM 960 C CA . ASP A 1 116 ? -9.372 14.431 -1.492 1.00 89.50 116 ASP A CA 1
ATOM 961 C C . ASP A 1 116 ? -8.438 13.247 -1.802 1.00 89.50 116 ASP A C 1
ATOM 963 O O . ASP A 1 116 ? -7.819 13.198 -2.862 1.00 89.50 116 ASP A O 1
ATOM 967 N N . VAL A 1 117 ? -8.322 12.278 -0.881 1.00 91.19 117 VAL A N 1
ATOM 968 C CA . VAL A 1 117 ? -7.492 11.076 -1.077 1.00 91.19 117 VAL A CA 1
ATOM 969 C C . VAL A 1 117 ? -8.091 10.175 -2.148 1.00 91.19 117 VAL A C 1
ATOM 971 O O . VAL A 1 117 ? -7.357 9.625 -2.967 1.00 91.19 117 VAL A O 1
ATOM 974 N N . PHE A 1 118 ? -9.415 10.017 -2.136 1.00 92.31 118 PHE A N 1
ATOM 975 C CA . PHE A 1 118 ? -10.120 9.233 -3.140 1.00 92.31 118 PHE A CA 1
ATOM 976 C C . PHE A 1 118 ? -9.998 9.882 -4.521 1.00 92.31 118 PHE A C 1
ATOM 978 O O . PHE A 1 118 ? -9.589 9.212 -5.465 1.00 92.31 118 PHE A O 1
ATOM 985 N N . GLU A 1 119 ? -10.268 11.183 -4.618 1.00 92.56 119 GLU A N 1
ATOM 986 C CA . GLU A 1 119 ? -10.193 11.934 -5.874 1.00 92.56 119 GLU A CA 1
ATOM 987 C C . GLU A 1 119 ? -8.769 11.951 -6.435 1.00 92.56 119 GLU A C 1
ATOM 989 O O . GLU A 1 119 ? -8.575 11.567 -7.584 1.00 92.56 119 GLU A O 1
ATOM 994 N N . SER A 1 120 ? -7.756 12.246 -5.609 1.00 92.62 120 SER A N 1
ATOM 995 C CA . SER A 1 120 ? -6.349 12.225 -6.048 1.00 92.62 120 SER A CA 1
ATOM 996 C C . SER A 1 120 ? -5.914 10.836 -6.529 1.00 92.62 120 SER A C 1
ATOM 998 O O . SER A 1 120 ? -5.109 10.712 -7.449 1.00 92.62 120 SER A O 1
ATOM 1000 N N . ARG A 1 121 ? -6.429 9.761 -5.911 1.00 93.81 121 ARG A N 1
ATOM 1001 C CA . ARG A 1 121 ? -6.130 8.387 -6.336 1.00 93.81 121 ARG A CA 1
ATOM 1002 C C . ARG A 1 121 ? -6.731 8.081 -7.704 1.00 93.81 121 ARG A C 1
ATOM 1004 O O . ARG A 1 121 ? -6.046 7.481 -8.526 1.00 93.81 121 ARG A O 1
ATOM 1011 N N . ILE A 1 122 ? -8.000 8.429 -7.913 1.00 92.25 122 ILE A N 1
ATOM 1012 C CA . ILE A 1 122 ? -8.696 8.182 -9.181 1.00 92.25 122 ILE A CA 1
ATOM 1013 C C . ILE A 1 122 ? -8.085 9.033 -10.295 1.00 92.25 122 ILE A C 1
ATOM 1015 O O . ILE A 1 122 ? -7.768 8.486 -11.342 1.00 92.25 122 ILE A O 1
ATOM 1019 N N . GLU A 1 123 ? -7.791 10.309 -10.034 1.00 91.19 123 GLU A N 1
ATOM 1020 C CA . GLU A 1 123 ? -7.111 11.194 -10.988 1.00 91.19 123 GLU A CA 1
ATOM 1021 C C . GLU A 1 123 ? -5.803 10.574 -11.496 1.00 91.19 123 GLU A C 1
ATOM 1023 O O . GLU A 1 123 ? -5.563 10.529 -12.699 1.00 91.19 123 GLU A O 1
ATOM 1028 N N . GLN A 1 124 ? -4.970 10.034 -10.599 1.00 92.19 124 GLN A N 1
ATOM 1029 C CA . GLN A 1 124 ? -3.725 9.375 -10.998 1.00 92.19 124 GLN A CA 1
ATOM 1030 C C . GLN A 1 124 ? -3.969 8.058 -11.746 1.00 92.19 124 GLN A C 1
ATOM 1032 O O . GLN A 1 124 ? -3.281 7.784 -12.727 1.00 92.19 124 GLN A O 1
ATOM 1037 N N . LEU A 1 125 ? -4.940 7.245 -11.324 1.00 92.69 125 LEU A N 1
ATOM 1038 C CA . LEU A 1 125 ? -5.286 6.012 -12.040 1.00 92.69 125 LEU A CA 1
ATOM 1039 C C . LEU A 1 125 ? -5.725 6.303 -13.477 1.00 92.69 125 LEU A C 1
ATOM 1041 O O . LEU A 1 125 ? -5.235 5.656 -14.403 1.00 92.69 125 LEU A O 1
ATOM 1045 N N . ASP A 1 126 ? -6.596 7.287 -13.670 1.00 91.06 126 ASP A N 1
ATOM 1046 C CA . ASP A 1 126 ? -7.127 7.662 -14.981 1.00 91.06 126 ASP A CA 1
ATOM 1047 C C . ASP A 1 126 ? -6.042 8.314 -15.851 1.00 91.06 126 ASP A C 1
ATOM 1049 O O . ASP A 1 126 ? -5.898 7.964 -17.025 1.00 91.06 126 ASP A O 1
ATOM 1053 N N . TYR A 1 127 ? -5.204 9.175 -15.259 1.00 91.44 127 TYR A N 1
ATOM 1054 C CA . TYR A 1 127 ? -4.072 9.815 -15.938 1.00 91.44 127 TYR A CA 1
ATOM 1055 C C . TYR A 1 127 ? -3.092 8.793 -16.530 1.00 91.44 127 TYR A C 1
ATOM 1057 O O . TYR A 1 127 ? -2.706 8.904 -17.692 1.00 91.44 127 TYR A O 1
ATOM 1065 N N . TRP A 1 128 ? -2.710 7.775 -15.752 1.00 92.75 128 TRP A N 1
ATOM 1066 C CA . TRP A 1 128 ? -1.717 6.781 -16.176 1.00 92.75 128 TRP A CA 1
ATOM 1067 C C . TRP A 1 128 ? -2.298 5.636 -17.007 1.00 92.75 128 TRP A C 1
ATOM 1069 O O . TRP A 1 128 ? -1.586 5.042 -17.816 1.00 92.75 128 TRP A O 1
ATOM 1079 N N . SER A 1 129 ? -3.576 5.302 -16.826 1.00 91.69 129 SER A N 1
ATOM 1080 C CA . SER A 1 129 ? -4.244 4.278 -17.639 1.00 91.69 129 SER A CA 1
ATOM 1081 C C . SER A 1 129 ? -4.648 4.796 -19.024 1.00 91.69 129 SER A C 1
ATOM 1083 O O . SER A 1 129 ? -4.675 4.019 -19.988 1.00 91.69 129 SER A O 1
ATOM 1085 N N . GLY A 1 130 ? -4.929 6.100 -19.140 1.00 89.75 130 GLY A N 1
ATOM 1086 C CA . GLY A 1 130 ? -5.319 6.749 -20.389 1.00 89.75 130 GLY A CA 1
ATOM 1087 C C . GLY A 1 130 ? -6.612 6.173 -20.965 1.00 89.75 130 GLY A C 1
ATOM 1088 O O . GLY A 1 130 ? -6.677 5.922 -22.170 1.00 89.75 130 GLY A O 1
ATOM 1089 N N . CYS A 1 131 ? -7.592 5.873 -20.109 1.00 88.19 131 CYS A N 1
ATOM 1090 C CA . CYS A 1 131 ? -8.889 5.334 -20.515 1.00 88.19 131 CYS A CA 1
ATOM 1091 C C . CYS A 1 131 ? -9.793 6.410 -21.124 1.00 88.19 131 CYS A C 1
ATOM 1093 O O . CYS A 1 131 ? -9.933 7.500 -20.576 1.00 88.19 131 CYS A O 1
ATOM 1095 N N . ASP A 1 132 ? -10.411 6.084 -22.259 1.00 85.38 132 ASP A N 1
ATOM 1096 C CA . ASP A 1 132 ? -11.484 6.888 -22.846 1.00 85.38 132 ASP A CA 1
ATOM 1097 C C . ASP A 1 132 ? -12.837 6.573 -22.176 1.00 85.38 132 ASP A C 1
ATOM 1099 O O . ASP A 1 132 ? -12.983 5.581 -21.457 1.00 85.38 132 ASP A O 1
ATOM 1103 N N . THR A 1 133 ? -13.847 7.391 -22.459 1.00 83.25 133 THR A N 1
ATOM 1104 C CA . THR A 1 133 ? -15.241 7.233 -22.010 1.00 83.25 133 THR A CA 1
ATOM 1105 C C . THR A 1 133 ? -15.858 5.879 -22.381 1.00 83.25 133 THR A C 1
ATOM 1107 O O . THR A 1 133 ? -16.689 5.364 -21.635 1.00 83.25 133 THR A O 1
ATOM 1110 N N . ASP A 1 134 ? -15.388 5.258 -23.466 1.00 83.12 134 ASP A N 1
ATOM 1111 C CA . ASP A 1 134 ? -15.798 3.922 -23.920 1.00 83.12 134 ASP A CA 1
ATOM 1112 C C . ASP A 1 134 ? -15.114 2.764 -23.157 1.00 83.12 134 ASP A C 1
ATOM 1114 O O . ASP A 1 134 ? -15.334 1.594 -23.468 1.00 83.12 134 ASP A O 1
ATOM 1118 N N . GLY A 1 135 ? -14.255 3.059 -22.173 1.00 81.88 135 GLY A N 1
ATOM 1119 C CA . GLY A 1 135 ? -13.525 2.058 -21.382 1.00 81.88 135 GLY A CA 1
ATOM 1120 C C . GLY A 1 135 ? -12.276 1.484 -22.063 1.00 81.88 135 GLY A C 1
ATOM 1121 O O . GLY A 1 135 ? -11.640 0.583 -21.520 1.00 81.88 135 GLY A O 1
ATOM 1122 N N . ASN A 1 136 ? -11.895 2.009 -23.230 1.00 87.75 136 ASN A N 1
ATOM 1123 C CA . ASN A 1 136 ? -10.672 1.624 -23.933 1.00 87.75 136 ASN A CA 1
ATOM 1124 C C . ASN A 1 136 ? -9.463 2.377 -23.365 1.00 87.75 136 ASN A C 1
ATOM 1126 O O . ASN A 1 136 ? -9.338 3.588 -23.551 1.00 87.75 136 ASN A O 1
ATOM 1130 N N . CYS A 1 137 ? -8.548 1.657 -22.716 1.00 90.88 137 CYS A N 1
ATOM 1131 C CA . CYS A 1 137 ? -7.368 2.239 -22.074 1.00 90.88 137 CYS A CA 1
ATOM 1132 C C . CYS A 1 137 ? -6.112 2.112 -22.936 1.00 90.88 137 CYS A C 1
ATOM 1134 O O . CYS A 1 137 ? -5.828 1.044 -23.480 1.00 90.88 137 CYS A O 1
ATOM 1136 N N . ARG A 1 138 ? -5.315 3.186 -23.034 1.00 89.81 138 ARG A N 1
ATOM 1137 C CA . ARG A 1 138 ? -4.041 3.177 -23.784 1.00 89.81 138 ARG A CA 1
ATOM 1138 C C . ARG A 1 138 ? -3.074 2.126 -23.256 1.00 89.81 138 ARG A C 1
ATOM 1140 O O . ARG A 1 138 ? -2.469 1.409 -24.047 1.00 89.81 138 ARG A O 1
ATOM 1147 N N . ILE A 1 139 ? -3.029 1.948 -21.936 1.00 91.44 139 ILE A N 1
ATOM 1148 C CA . ILE A 1 139 ? -2.168 0.953 -21.287 1.00 91.44 139 ILE A CA 1
ATOM 1149 C C . ILE A 1 139 ? -2.457 -0.490 -21.742 1.00 91.44 139 ILE A C 1
ATOM 1151 O O . ILE A 1 139 ? -1.558 -1.327 -21.772 1.00 91.44 139 ILE A O 1
ATOM 1155 N N . GLN A 1 140 ? -3.699 -0.781 -22.145 1.00 89.94 140 GLN A N 1
ATOM 1156 C CA . GLN A 1 140 ? -4.109 -2.106 -22.619 1.00 89.94 140 GLN A CA 1
ATOM 1157 C C . GLN A 1 140 ? -3.700 -2.371 -24.075 1.00 89.94 140 GLN A C 1
ATOM 1159 O O . GLN A 1 140 ? -3.697 -3.523 -24.494 1.00 89.94 140 GLN A O 1
ATOM 1164 N N . LYS A 1 141 ? -3.315 -1.338 -24.840 1.00 90.75 141 LYS A N 1
ATOM 1165 C CA . LYS A 1 141 ? -2.841 -1.474 -26.231 1.00 90.75 141 LYS A CA 1
ATOM 1166 C C . LYS A 1 141 ? -1.395 -1.977 -26.328 1.00 90.75 141 LYS A C 1
ATOM 1168 O O . LYS A 1 141 ? -0.893 -2.220 -27.424 1.00 90.75 141 LYS A O 1
ATOM 1173 N N . VAL A 1 142 ? -0.700 -2.104 -25.198 1.00 94.44 142 VAL A N 1
ATOM 1174 C CA . VAL A 1 142 ? 0.682 -2.586 -25.141 1.00 94.44 142 VAL A CA 1
ATOM 1175 C C . VAL A 1 142 ? 0.689 -4.113 -25.158 1.00 94.44 142 VAL A C 1
ATOM 1177 O O . VAL A 1 142 ? 0.656 -4.745 -24.109 1.00 94.44 142 VAL A O 1
ATOM 1180 N N . GLU A 1 143 ? 0.751 -4.700 -26.354 1.00 93.75 143 GLU A N 1
ATOM 1181 C CA . GLU A 1 143 ? 0.619 -6.154 -26.550 1.00 93.75 143 GLU A CA 1
ATOM 1182 C C . GLU A 1 143 ? 1.958 -6.900 -26.668 1.00 93.75 143 GLU A C 1
ATOM 1184 O O . GLU A 1 143 ? 2.019 -8.095 -26.401 1.00 93.75 143 GLU A O 1
ATOM 1189 N N . ASN A 1 144 ? 3.039 -6.219 -27.061 1.00 94.69 144 ASN A N 1
ATOM 1190 C CA . ASN A 1 144 ? 4.347 -6.810 -27.367 1.00 94.69 144 ASN A CA 1
ATOM 1191 C C . ASN A 1 144 ? 5.516 -5.989 -26.784 1.00 94.69 144 ASN A C 1
ATOM 1193 O O . ASN A 1 144 ? 5.366 -4.837 -26.376 1.00 94.69 144 ASN A O 1
ATOM 1197 N N . ILE A 1 145 ? 6.734 -6.549 -26.819 1.00 95.12 145 ILE A N 1
ATOM 1198 C CA . ILE A 1 145 ? 7.955 -5.850 -26.364 1.00 95.12 145 ILE A CA 1
ATOM 1199 C C . ILE A 1 145 ? 8.206 -4.566 -27.176 1.00 95.12 145 ILE A C 1
ATOM 1201 O O . ILE A 1 145 ? 8.623 -3.563 -26.602 1.00 95.12 145 ILE A O 1
ATOM 1205 N N . GLN A 1 146 ? 7.953 -4.558 -28.494 1.00 94.50 146 GLN A N 1
ATOM 1206 C CA . GLN A 1 146 ? 8.132 -3.333 -29.287 1.00 94.50 146 GLN A CA 1
ATOM 1207 C C . GLN A 1 146 ? 7.144 -2.237 -28.879 1.00 94.50 146 GLN A C 1
ATOM 1209 O O . GLN A 1 146 ? 7.566 -1.101 -28.682 1.00 94.50 146 GLN A O 1
ATOM 1214 N N . SER A 1 147 ? 5.862 -2.582 -28.701 1.00 95.69 147 SER A N 1
ATOM 1215 C CA . SER A 1 147 ? 4.846 -1.619 -28.262 1.00 95.69 147 SER A CA 1
ATOM 1216 C C . SER A 1 147 ? 5.098 -1.119 -26.839 1.00 95.69 147 SER A C 1
ATOM 1218 O O . SER A 1 147 ? 4.747 0.006 -26.513 1.00 95.69 147 SER A O 1
ATOM 1220 N N . PHE A 1 148 ? 5.732 -1.931 -25.986 1.00 96.62 148 PHE A N 1
ATOM 1221 C CA . PHE A 1 148 ? 6.161 -1.489 -24.660 1.00 96.62 148 PHE A CA 1
ATOM 1222 C C . PHE A 1 148 ? 7.205 -0.372 -24.764 1.00 96.62 148 PHE A C 1
ATOM 1224 O O . PHE A 1 148 ? 7.062 0.665 -24.125 1.00 96.62 148 PHE A O 1
ATOM 1231 N N . TRP A 1 149 ? 8.229 -0.538 -25.605 1.00 96.62 149 TRP A N 1
ATOM 1232 C CA . TRP A 1 149 ? 9.247 0.500 -25.780 1.00 96.62 149 TRP A CA 1
ATOM 1233 C C . TRP A 1 149 ? 8.711 1.760 -26.461 1.00 96.62 149 TRP A C 1
ATOM 1235 O O . TRP A 1 149 ? 9.110 2.853 -26.061 1.00 96.62 149 TRP A O 1
ATOM 1245 N N . SER A 1 150 ? 7.800 1.633 -27.435 1.00 96.12 150 SER A N 1
ATOM 1246 C CA . SER A 1 150 ? 7.140 2.808 -28.018 1.00 96.12 150 SER A CA 1
ATOM 1247 C C . SER A 1 150 ? 6.306 3.536 -26.966 1.00 96.12 150 SER A C 1
ATOM 1249 O O . SER A 1 150 ? 6.443 4.742 -26.823 1.00 96.12 150 SER A O 1
ATOM 1251 N N . TRP A 1 151 ? 5.544 2.812 -26.140 1.00 95.50 151 TRP A N 1
ATOM 1252 C CA . TRP A 1 151 ? 4.784 3.397 -25.032 1.00 95.50 151 TRP A CA 1
ATOM 1253 C C . TRP A 1 151 ? 5.688 4.127 -24.022 1.00 95.50 151 TRP A C 1
ATOM 1255 O O . TRP A 1 151 ? 5.408 5.259 -23.629 1.00 95.50 151 TRP A O 1
ATOM 1265 N N . MET A 1 152 ? 6.826 3.530 -23.653 1.00 95.88 152 MET A N 1
ATOM 1266 C CA . MET A 1 152 ? 7.807 4.146 -22.752 1.00 95.88 152 MET A CA 1
ATOM 1267 C C . MET A 1 152 ? 8.355 5.479 -23.286 1.00 95.88 152 MET A C 1
ATOM 1269 O O . MET A 1 152 ? 8.606 6.396 -22.509 1.00 95.88 152 MET A O 1
ATOM 1273 N N . GLN A 1 153 ? 8.572 5.590 -24.597 1.00 95.00 153 GLN A N 1
ATOM 1274 C CA . GLN A 1 153 ? 9.184 6.771 -25.213 1.00 95.00 153 GLN A CA 1
ATOM 1275 C C . GLN A 1 153 ? 8.149 7.832 -25.608 1.00 95.00 153 GLN A C 1
ATOM 1277 O O . GLN A 1 153 ? 8.385 9.021 -25.399 1.00 95.00 153 GLN A O 1
ATOM 1282 N N . GLU A 1 154 ? 7.013 7.410 -26.161 1.00 92.81 154 GLU A N 1
ATOM 1283 C CA . GLU A 1 154 ? 6.010 8.285 -26.776 1.00 92.81 154 GLU A CA 1
ATOM 1284 C C . GLU A 1 154 ? 4.863 8.653 -25.829 1.00 92.81 154 GLU A C 1
ATOM 1286 O O . GLU A 1 154 ? 4.260 9.709 -25.999 1.00 92.81 154 GLU A O 1
ATOM 1291 N N . GLU A 1 155 ? 4.568 7.833 -24.814 1.00 91.50 155 GLU A N 1
ATOM 1292 C CA . GLU A 1 155 ? 3.491 8.108 -23.854 1.00 91.50 155 GLU A CA 1
ATOM 1293 C C . GLU A 1 155 ? 4.036 8.459 -22.468 1.00 91.50 155 GLU A C 1
ATOM 1295 O O . GLU A 1 155 ? 3.760 9.544 -21.955 1.00 91.50 155 GLU A O 1
ATOM 1300 N N . LEU A 1 156 ? 4.856 7.589 -21.866 1.00 93.12 156 LEU A N 1
ATOM 1301 C CA . LEU A 1 156 ? 5.340 7.797 -20.496 1.00 93.12 156 LEU A CA 1
ATOM 1302 C C . LEU A 1 156 ? 6.173 9.077 -20.364 1.00 93.12 156 LEU A C 1
ATOM 1304 O O . LEU A 1 156 ? 5.935 9.858 -19.445 1.00 93.12 156 LEU A O 1
ATOM 1308 N N . LEU A 1 157 ? 7.156 9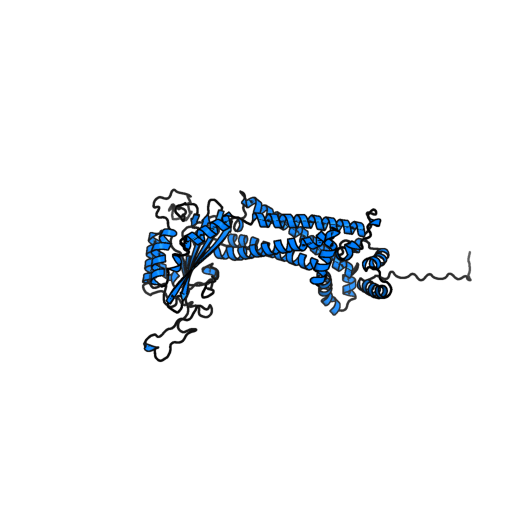.302 -21.247 1.00 91.44 157 LEU A N 1
ATOM 1309 C CA . LEU A 1 157 ? 8.045 10.462 -21.122 1.00 91.44 157 LEU A CA 1
ATOM 1310 C C . LEU A 1 157 ? 7.308 11.802 -21.273 1.00 91.44 157 LEU A C 1
ATOM 1312 O O . LEU A 1 157 ? 7.523 12.662 -20.422 1.00 91.44 157 LEU A O 1
ATOM 1316 N N . PRO A 1 158 ? 6.441 12.028 -22.278 1.00 89.31 158 PRO A N 1
ATOM 1317 C CA . PRO A 1 158 ? 5.663 13.265 -22.339 1.00 89.31 158 PRO A CA 1
ATOM 1318 C C . PRO A 1 158 ? 4.727 13.463 -21.141 1.00 89.31 158 PRO A C 1
ATOM 1320 O O . PRO A 1 158 ? 4.565 14.593 -20.696 1.00 89.31 158 PRO A O 1
ATOM 1323 N N . LEU A 1 159 ? 4.155 12.387 -20.587 1.00 90.00 159 LEU A N 1
ATOM 1324 C CA . LEU A 1 159 ? 3.274 12.470 -19.415 1.00 90.00 159 LEU A CA 1
ATOM 1325 C C . LEU A 1 159 ? 4.034 12.717 -18.102 1.00 90.00 159 LEU A C 1
ATOM 1327 O O . LEU A 1 159 ? 3.508 13.371 -17.203 1.00 90.00 159 LEU A O 1
ATOM 1331 N N . ALA A 1 160 ? 5.247 12.180 -17.960 1.00 89.19 160 ALA A N 1
ATOM 1332 C CA . ALA A 1 160 ? 6.050 12.300 -16.743 1.00 89.19 160 ALA A CA 1
ATOM 1333 C C . ALA A 1 160 ? 6.958 13.545 -16.727 1.00 89.19 160 ALA A C 1
ATOM 1335 O O . ALA A 1 160 ? 7.396 13.967 -15.654 1.00 89.19 160 ALA A O 1
ATOM 1336 N N . TYR A 1 161 ? 7.273 14.118 -17.896 1.00 85.94 161 TYR A N 1
ATOM 1337 C CA . TYR A 1 161 ? 8.220 15.224 -18.046 1.00 85.94 161 TYR A CA 1
ATOM 1338 C C . TYR A 1 161 ? 7.593 16.404 -18.793 1.00 85.94 161 TYR A C 1
ATOM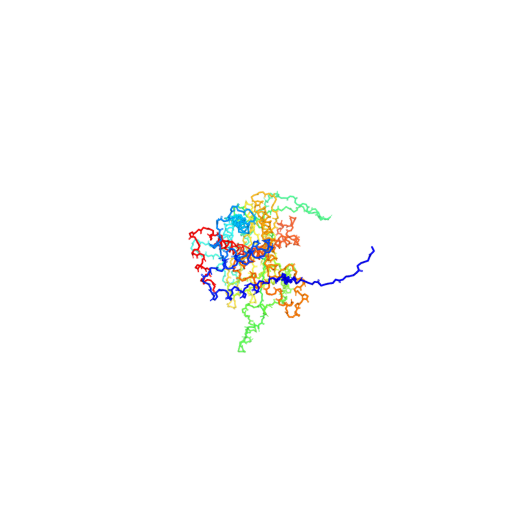 1340 O O . TYR A 1 161 ? 7.299 16.317 -19.985 1.00 85.94 161 TYR A O 1
ATOM 1348 N N . THR A 1 162 ? 7.489 17.546 -18.114 1.00 74.00 162 THR A N 1
ATOM 1349 C CA . THR A 1 162 ? 7.103 18.828 -18.720 1.00 74.00 162 THR A CA 1
ATOM 1350 C C . THR A 1 162 ? 8.230 19.406 -19.575 1.00 74.00 162 THR A C 1
ATOM 1352 O O . THR A 1 162 ? 9.386 19.396 -19.153 1.00 74.00 162 THR A O 1
ATOM 1355 N N . ASP A 1 163 ? 7.893 19.983 -20.730 1.00 60.78 163 ASP A N 1
ATOM 1356 C CA . ASP A 1 163 ? 8.846 20.556 -21.701 1.00 60.78 163 ASP A CA 1
ATOM 1357 C C . ASP A 1 163 ? 9.436 21.929 -21.306 1.00 60.78 163 ASP A C 1
ATOM 1359 O O . ASP A 1 163 ? 10.108 22.574 -22.110 1.00 60.78 163 ASP A O 1
ATOM 1363 N N . ASP A 1 164 ? 9.190 22.415 -20.085 1.00 55.78 164 ASP A N 1
ATOM 1364 C CA . ASP A 1 164 ? 9.488 23.806 -19.734 1.00 55.78 164 ASP A CA 1
ATOM 1365 C C . ASP A 1 164 ? 10.997 24.040 -19.494 1.00 55.78 164 ASP A C 1
ATOM 1367 O O . ASP A 1 164 ? 11.583 23.598 -18.504 1.00 55.78 164 ASP A O 1
ATOM 1371 N N . VAL A 1 165 ? 11.633 24.759 -20.427 1.00 51.28 165 VAL A N 1
ATOM 1372 C CA . VAL A 1 165 ? 13.065 25.134 -20.433 1.00 51.28 165 VAL A CA 1
ATOM 1373 C C . VAL A 1 165 ? 13.360 26.294 -19.464 1.00 51.28 165 VAL A C 1
ATOM 1375 O O . VAL A 1 165 ? 14.517 26.597 -19.169 1.00 51.28 165 VAL A O 1
ATOM 1378 N N . GLY A 1 166 ? 12.325 26.952 -18.937 1.00 52.25 166 GLY A N 1
ATOM 1379 C CA . GLY A 1 166 ? 12.449 28.146 -18.105 1.00 52.25 166 GLY A CA 1
ATOM 1380 C C . GLY A 1 166 ? 11.667 28.029 -16.811 1.00 52.25 166 GLY A C 1
ATOM 1381 O O . GLY A 1 166 ? 10.649 28.690 -16.644 1.00 52.25 166 GLY A O 1
ATOM 1382 N N . ALA A 1 167 ? 12.139 27.225 -15.867 1.00 45.03 167 ALA A N 1
ATOM 1383 C CA . ALA A 1 167 ? 11.489 27.203 -14.573 1.00 45.03 167 ALA A CA 1
ATOM 1384 C C . ALA A 1 167 ? 11.882 28.412 -13.700 1.00 45.03 167 ALA A C 1
ATOM 1386 O O . ALA A 1 167 ? 13.073 28.734 -13.596 1.00 45.03 167 ALA A O 1
ATOM 1387 N N . PRO A 1 168 ? 10.921 29.073 -13.025 1.00 43.97 168 PRO A N 1
ATOM 1388 C CA . PRO A 1 168 ? 11.243 29.989 -11.943 1.00 43.97 168 PRO A CA 1
ATOM 1389 C C . PRO A 1 168 ? 11.902 29.215 -10.795 1.00 43.97 168 PRO A C 1
ATOM 1391 O O . PRO A 1 168 ? 11.573 28.060 -10.528 1.00 43.97 168 PRO A O 1
ATOM 1394 N N . ILE A 1 169 ? 12.842 29.865 -10.113 1.00 46.88 169 ILE A N 1
ATOM 1395 C CA . ILE A 1 169 ? 13.511 29.329 -8.926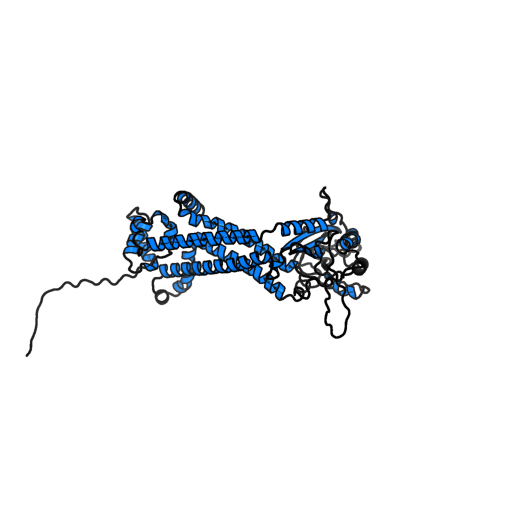 1.00 46.88 169 ILE A CA 1
ATOM 1396 C C . ILE A 1 169 ? 12.442 29.138 -7.844 1.00 46.88 169 ILE A C 1
ATOM 1398 O O . ILE A 1 169 ? 11.938 30.121 -7.307 1.00 46.88 169 ILE A O 1
ATOM 1402 N N . VAL A 1 170 ? 12.072 27.890 -7.543 1.00 48.50 170 VAL A N 1
ATOM 1403 C CA . VAL A 1 170 ? 11.090 27.591 -6.480 1.00 48.50 170 VAL A CA 1
ATOM 1404 C C . VAL A 1 170 ? 11.780 27.438 -5.120 1.00 48.50 170 VAL A C 1
ATOM 1406 O O . VAL A 1 170 ? 11.175 27.719 -4.090 1.00 48.50 170 VAL A O 1
ATOM 1409 N N . ALA A 1 171 ? 13.067 27.079 -5.104 1.00 45.66 171 ALA A N 1
ATOM 1410 C CA . ALA A 1 171 ? 13.899 27.101 -3.906 1.00 45.66 171 ALA A CA 1
ATOM 1411 C C . ALA A 1 171 ? 15.376 27.296 -4.276 1.00 45.66 171 ALA A C 1
ATOM 1413 O O . ALA A 1 171 ? 15.878 26.679 -5.214 1.00 45.66 171 ALA A O 1
ATOM 1414 N N . GLN A 1 172 ? 16.075 28.148 -3.527 1.00 41.50 172 GLN A N 1
ATOM 1415 C CA . GLN A 1 172 ? 17.526 28.291 -3.600 1.00 41.50 172 GLN A CA 1
ATOM 1416 C C . GLN A 1 172 ? 18.141 27.292 -2.611 1.00 41.50 172 GLN A C 1
ATOM 1418 O O . GLN A 1 172 ? 18.352 27.613 -1.444 1.00 41.50 172 GLN A O 1
ATOM 1423 N N . ILE A 1 173 ? 18.325 26.044 -3.048 1.00 49.59 173 ILE A N 1
ATOM 1424 C CA . ILE A 1 173 ? 18.982 25.011 -2.238 1.00 49.59 173 ILE A CA 1
ATOM 1425 C C . ILE A 1 173 ? 20.476 25.070 -2.554 1.00 49.59 173 ILE A C 1
ATOM 1427 O O . ILE A 1 173 ? 20.939 24.497 -3.540 1.00 49.59 173 ILE A O 1
ATOM 1431 N N . ASP A 1 174 ? 21.230 25.779 -1.720 1.00 45.34 174 ASP A N 1
ATOM 1432 C CA . ASP A 1 174 ? 22.689 25.749 -1.765 1.00 45.34 174 ASP A CA 1
ATOM 1433 C C . ASP A 1 174 ? 23.163 24.481 -1.041 1.00 45.34 174 ASP A C 1
ATOM 1435 O O . ASP A 1 174 ? 23.326 24.455 0.180 1.00 45.34 174 ASP A O 1
ATOM 1439 N N . THR A 1 175 ? 23.369 23.386 -1.777 1.00 48.53 175 THR A N 1
ATOM 1440 C CA . THR A 1 175 ? 24.055 22.223 -1.204 1.00 48.53 175 THR A CA 1
ATOM 1441 C C . THR A 1 175 ? 25.515 22.597 -0.961 1.00 48.53 175 THR A C 1
ATOM 1443 O O . THR A 1 175 ? 26.271 22.810 -1.911 1.00 48.53 175 THR A O 1
ATOM 1446 N N . VAL A 1 176 ? 25.930 22.679 0.304 1.00 42.41 176 VAL A N 1
ATOM 1447 C CA . VAL A 1 176 ? 27.324 22.950 0.684 1.00 42.41 176 VAL A CA 1
ATOM 1448 C C . VAL A 1 176 ? 28.156 21.680 0.485 1.00 42.41 176 VAL A C 1
ATOM 1450 O O . VAL A 1 176 ? 28.516 20.987 1.432 1.00 42.41 176 VAL A O 1
ATOM 1453 N N . PHE A 1 177 ? 28.474 21.353 -0.765 1.00 49.16 177 PHE A N 1
ATOM 1454 C CA . PHE A 1 177 ? 29.627 20.506 -1.050 1.00 49.16 177 PHE A CA 1
ATOM 1455 C C . PHE A 1 177 ? 30.865 21.409 -1.017 1.00 49.16 177 PHE A C 1
ATOM 1457 O O . PHE A 1 177 ? 30.891 22.394 -1.759 1.00 49.16 177 PHE A O 1
ATOM 1464 N N . PRO A 1 178 ? 31.899 21.113 -0.203 1.00 49.59 178 PRO A N 1
ATOM 1465 C CA . PRO A 1 178 ? 33.029 22.020 0.023 1.00 49.59 178 PRO A CA 1
ATOM 1466 C C . PRO A 1 178 ? 33.754 22.502 -1.243 1.00 49.59 178 PRO A C 1
ATOM 1468 O O . PRO A 1 178 ? 34.445 23.510 -1.181 1.00 49.59 178 PRO A O 1
ATOM 1471 N N . ASN A 1 179 ? 33.574 21.824 -2.386 1.00 50.44 179 ASN A N 1
ATOM 1472 C CA . ASN A 1 179 ? 34.301 22.094 -3.627 1.00 50.44 179 ASN A CA 1
ATOM 1473 C C . ASN A 1 179 ? 33.421 22.259 -4.889 1.00 50.44 179 ASN A C 1
ATOM 1475 O O . ASN A 1 179 ? 33.963 22.247 -5.992 1.00 50.44 179 ASN A O 1
ATOM 1479 N N . SER A 1 180 ? 32.095 22.426 -4.785 1.00 47.53 180 SER A N 1
ATOM 1480 C CA . SER A 1 180 ? 31.251 22.662 -5.973 1.00 47.53 180 SER A CA 1
ATOM 1481 C C . SER A 1 180 ? 30.097 23.628 -5.695 1.00 47.53 180 SER A C 1
ATOM 1483 O O . SER A 1 180 ? 29.027 23.225 -5.248 1.00 47.53 180 SER A O 1
ATOM 1485 N N . GLN A 1 181 ? 30.306 24.910 -6.003 1.00 44.81 181 GLN A N 1
ATOM 1486 C CA . GLN A 1 181 ? 29.257 25.936 -6.040 1.00 44.81 181 GLN A CA 1
ATOM 1487 C C . GLN A 1 181 ? 28.505 25.876 -7.381 1.00 44.81 181 GLN A C 1
ATOM 1489 O O . GLN A 1 181 ? 28.624 26.775 -8.211 1.00 44.81 181 GLN A O 1
ATOM 1494 N N . PHE A 1 182 ? 27.756 24.801 -7.631 1.00 46.88 182 PHE A N 1
ATOM 1495 C CA . PHE A 1 182 ? 26.753 24.811 -8.698 1.00 46.88 182 PHE A CA 1
ATOM 1496 C C . PHE A 1 182 ? 25.388 25.062 -8.056 1.00 46.88 182 PHE A C 1
ATOM 1498 O O . PHE A 1 182 ? 24.891 24.169 -7.371 1.00 46.88 182 PHE A O 1
ATOM 1505 N N . PRO A 1 183 ? 24.761 26.239 -8.248 1.00 45.50 183 PRO A N 1
ATOM 1506 C CA . PRO A 1 183 ? 23.368 26.408 -7.870 1.00 45.50 183 PRO A CA 1
ATOM 1507 C C . PRO A 1 183 ? 22.537 25.497 -8.776 1.00 45.50 183 PRO A C 1
ATOM 1509 O O . PRO A 1 183 ? 22.373 25.762 -9.971 1.00 45.50 183 PRO A O 1
ATOM 1512 N N . LEU A 1 184 ? 22.041 24.392 -8.222 1.00 47.12 184 LEU A N 1
ATOM 1513 C CA . LEU A 1 184 ? 21.055 23.560 -8.896 1.00 47.12 184 LEU A CA 1
ATOM 1514 C C . LEU A 1 184 ? 19.786 24.405 -9.038 1.00 47.12 184 LEU A C 1
ATOM 1516 O O . LEU A 1 184 ? 19.067 24.643 -8.070 1.00 47.12 184 LEU A O 1
ATOM 1520 N N . LYS A 1 185 ? 19.518 24.897 -10.254 1.00 49.12 185 LYS A N 1
ATOM 1521 C CA . LYS A 1 185 ? 18.218 25.481 -10.604 1.00 49.12 185 LYS A CA 1
ATOM 1522 C C . LYS A 1 185 ? 17.191 24.353 -10.595 1.00 49.12 185 LYS A C 1
ATOM 1524 O O . LYS A 1 185 ? 16.963 23.703 -11.611 1.00 49.12 185 LYS A O 1
ATOM 1529 N N . TRP A 1 186 ? 16.636 24.077 -9.422 1.00 54.97 186 TRP A N 1
ATOM 1530 C CA . TRP A 1 186 ? 15.622 23.054 -9.247 1.00 54.97 186 TRP A CA 1
ATOM 1531 C C . TRP A 1 186 ? 14.239 23.635 -9.512 1.00 54.97 186 TRP A C 1
ATOM 1533 O O . TRP A 1 186 ? 13.877 24.699 -9.004 1.00 54.97 186 TRP A O 1
ATOM 1543 N N . SER A 1 187 ? 13.459 22.896 -10.292 1.00 61.84 187 SER A N 1
ATOM 1544 C CA . SER A 1 187 ? 12.037 23.141 -10.439 1.00 61.84 187 SER A CA 1
ATOM 1545 C C . SER A 1 187 ? 11.270 21.852 -10.224 1.00 61.84 187 SER A C 1
ATOM 1547 O O . SER A 1 187 ? 11.701 20.808 -10.727 1.00 61.84 187 SER A O 1
ATOM 1549 N N . PRO A 1 188 ? 10.167 21.898 -9.465 1.00 70.31 188 PRO A N 1
ATOM 1550 C CA . PRO A 1 188 ? 9.320 20.736 -9.297 1.00 70.31 188 PRO A CA 1
ATOM 1551 C C . PRO A 1 188 ? 8.765 20.320 -10.661 1.00 70.31 188 PRO A C 1
ATOM 1553 O O . PRO A 1 188 ? 8.235 21.143 -11.409 1.00 70.31 188 PRO A O 1
ATOM 1556 N N . ARG A 1 189 ? 8.891 19.029 -10.977 1.00 79.62 189 ARG A N 1
ATOM 1557 C CA . ARG A 1 189 ? 8.268 18.442 -12.164 1.00 79.62 189 ARG A CA 1
ATOM 1558 C C . ARG A 1 189 ? 6.785 18.292 -11.884 1.00 79.62 189 ARG A C 1
ATOM 1560 O O . ARG A 1 189 ? 6.400 17.429 -11.099 1.00 79.62 189 ARG A O 1
ATOM 1567 N N . TYR A 1 190 ? 5.973 19.149 -12.481 1.00 83.69 190 TYR A N 1
ATOM 1568 C CA . TYR A 1 190 ? 4.529 19.001 -12.406 1.00 83.69 190 TYR A CA 1
ATOM 1569 C C . TYR A 1 190 ? 4.060 17.919 -13.378 1.00 83.69 190 TYR A C 1
ATOM 1571 O O . TYR A 1 190 ? 4.603 17.802 -14.471 1.00 83.69 190 TYR A O 1
ATOM 1579 N N . LEU A 1 191 ? 3.066 17.130 -12.984 1.00 84.19 191 LEU A N 1
ATOM 1580 C CA . LEU A 1 191 ? 2.310 16.297 -13.912 1.00 84.19 191 LEU A CA 1
ATOM 1581 C C . LEU A 1 191 ? 1.089 17.080 -14.385 1.00 84.19 191 LEU A C 1
ATOM 1583 O O . LEU A 1 191 ? 0.559 17.917 -13.647 1.00 84.19 191 LEU A O 1
ATOM 1587 N N . SER A 1 192 ? 0.606 16.730 -15.579 1.00 71.25 192 SER A N 1
ATOM 1588 C CA . SER A 1 192 ? -0.567 17.337 -16.206 1.00 71.25 192 SER A CA 1
ATOM 1589 C C . SER A 1 192 ? -0.417 18.836 -16.516 1.00 71.25 192 SER A C 1
ATOM 1591 O O . SER A 1 192 ? 0.427 19.558 -15.978 1.00 71.25 192 SER A O 1
ATOM 1593 N N . ASP A 1 193 ? -1.290 19.332 -17.385 1.00 68.06 193 ASP A N 1
ATOM 1594 C CA . ASP A 1 193 ? -1.325 20.741 -17.788 1.00 68.06 193 ASP A CA 1
ATOM 1595 C C . ASP A 1 193 ? -1.810 21.659 -16.651 1.00 68.06 193 ASP A C 1
ATOM 1597 O O . ASP A 1 193 ? -1.538 22.861 -16.642 1.00 68.06 193 ASP A O 1
ATOM 1601 N N . THR A 1 194 ? -2.505 21.098 -15.656 1.00 72.81 194 THR A N 1
ATOM 1602 C CA . THR A 1 194 ? -3.096 21.828 -14.523 1.00 72.81 194 THR A CA 1
ATOM 1603 C C . THR A 1 194 ? -2.084 22.248 -13.457 1.00 72.81 194 THR A C 1
ATOM 1605 O O . THR A 1 194 ? -2.426 23.062 -12.596 1.00 72.81 194 THR A O 1
ATOM 1608 N N . ARG A 1 195 ? -0.847 21.727 -13.495 1.00 77.75 195 ARG A N 1
ATOM 1609 C CA . ARG A 1 195 ? 0.249 22.059 -12.560 1.00 77.75 195 ARG A CA 1
ATOM 1610 C C . ARG A 1 195 ? -0.143 21.958 -11.072 1.00 77.75 195 ARG A C 1
ATOM 1612 O O . ARG A 1 195 ? 0.355 22.706 -10.234 1.00 77.75 195 ARG A O 1
ATOM 1619 N N . SER A 1 196 ? -1.039 21.030 -10.730 1.00 84.44 196 SER A N 1
ATOM 1620 C CA . SER A 1 196 ? -1.530 20.793 -9.359 1.00 84.44 196 SER A CA 1
ATOM 1621 C C . SER A 1 196 ? -0.813 19.644 -8.641 1.00 84.44 196 SER A C 1
ATOM 1623 O O . SER A 1 196 ? -0.834 19.566 -7.409 1.00 84.44 196 SER A O 1
ATOM 1625 N N . THR A 1 197 ? -0.185 18.747 -9.401 1.00 89.50 197 THR A N 1
ATOM 1626 C CA . THR A 1 197 ? 0.475 17.539 -8.900 1.00 89.50 197 THR A CA 1
ATOM 1627 C C . THR A 1 197 ? 1.956 17.577 -9.241 1.00 89.50 197 THR A C 1
ATOM 1629 O O . THR A 1 197 ? 2.335 17.897 -10.362 1.00 89.50 197 THR A O 1
ATOM 1632 N N . VAL A 1 198 ? 2.811 17.283 -8.266 1.00 89.06 198 VAL A N 1
ATOM 1633 C CA . VAL A 1 198 ? 4.272 17.285 -8.415 1.00 89.06 198 VAL A CA 1
ATOM 1634 C C . VAL A 1 198 ? 4.793 15.860 -8.328 1.00 89.06 198 VAL A C 1
ATOM 1636 O O . VAL A 1 198 ? 4.392 15.112 -7.439 1.00 89.06 198 VAL A O 1
ATOM 1639 N N . LEU A 1 199 ? 5.717 15.486 -9.209 1.00 89.62 199 LEU A N 1
ATOM 1640 C CA . LEU A 1 199 ? 6.479 14.249 -9.107 1.00 89.62 199 LEU A CA 1
ATOM 1641 C C . LEU A 1 199 ? 7.506 14.362 -7.974 1.00 89.62 199 LEU A C 1
ATOM 1643 O O . LEU A 1 199 ? 8.404 15.207 -8.015 1.00 89.62 199 LEU A O 1
ATOM 1647 N N . LEU A 1 200 ? 7.392 13.487 -6.982 1.00 88.69 200 LEU A N 1
ATOM 1648 C CA . LEU A 1 200 ? 8.360 13.342 -5.905 1.00 88.69 200 LEU A CA 1
ATOM 1649 C C . LEU A 1 200 ? 9.403 12.297 -6.297 1.00 88.69 200 LEU A C 1
ATOM 1651 O O . LEU A 1 200 ? 9.091 11.118 -6.455 1.00 88.69 200 LEU A O 1
ATOM 1655 N N . GLY A 1 201 ? 10.657 12.726 -6.409 1.00 88.38 201 GLY A N 1
ATOM 1656 C CA . GLY A 1 201 ? 11.757 11.814 -6.696 1.00 88.38 201 GLY A CA 1
ATOM 1657 C C . GLY A 1 201 ? 11.922 11.470 -8.173 1.00 88.38 201 GLY A C 1
ATOM 1658 O O . GLY A 1 201 ? 11.373 12.135 -9.058 1.00 88.38 201 GLY A O 1
ATOM 1659 N N . ALA A 1 202 ? 12.717 10.433 -8.429 1.00 90.38 202 ALA A N 1
ATOM 1660 C CA . ALA A 1 202 ? 12.901 9.819 -9.742 1.00 90.38 202 ALA A CA 1
ATOM 1661 C C . ALA A 1 202 ? 11.864 8.716 -10.016 1.00 90.38 202 ALA A C 1
ATOM 1663 O O . ALA A 1 202 ? 11.385 8.060 -9.092 1.00 90.38 202 ALA A O 1
ATOM 1664 N N . LEU A 1 203 ? 11.562 8.478 -11.298 1.00 93.94 203 LEU A N 1
ATOM 1665 C CA . LEU A 1 203 ? 10.837 7.282 -11.741 1.00 93.94 203 LEU A CA 1
ATOM 1666 C C . LEU A 1 203 ? 11.768 6.072 -11.649 1.00 93.94 203 LEU A C 1
ATOM 1668 O O . LEU A 1 203 ? 12.854 6.107 -12.229 1.00 93.94 203 LEU A O 1
ATOM 1672 N N . ARG A 1 204 ? 11.332 4.989 -11.003 1.00 96.38 204 ARG A N 1
ATOM 1673 C CA . ARG A 1 204 ? 12.092 3.733 -10.944 1.00 96.38 204 ARG A CA 1
ATOM 1674 C C . ARG A 1 204 ? 11.477 2.692 -11.860 1.00 96.38 204 ARG A C 1
ATOM 1676 O O . ARG A 1 204 ? 10.329 2.294 -11.679 1.00 96.38 204 ARG A O 1
ATOM 1683 N N . MET A 1 205 ? 12.262 2.210 -12.814 1.00 97.06 205 MET A N 1
ATOM 1684 C CA . MET A 1 205 ? 11.930 1.044 -13.624 1.00 97.06 205 MET A CA 1
ATOM 1685 C C . MET A 1 205 ? 12.583 -0.186 -13.016 1.00 97.06 205 MET A C 1
ATOM 1687 O O . MET A 1 205 ? 13.803 -0.231 -12.887 1.00 97.06 205 MET A O 1
ATOM 1691 N N . ARG A 1 206 ? 11.791 -1.202 -12.691 1.00 97.44 206 ARG A N 1
ATOM 1692 C CA . ARG A 1 206 ? 12.263 -2.485 -12.170 1.00 97.44 206 ARG A CA 1
ATOM 1693 C C . ARG A 1 206 ? 11.785 -3.625 -13.052 1.00 97.44 206 ARG A C 1
ATOM 1695 O O . ARG A 1 206 ? 10.652 -3.623 -13.509 1.00 97.44 206 ARG A O 1
ATOM 1702 N N . GLN A 1 207 ? 12.636 -4.614 -13.251 1.00 97.88 207 GLN A N 1
ATOM 1703 C CA . GLN A 1 207 ? 12.419 -5.777 -14.085 1.00 97.88 207 GLN A CA 1
ATOM 1704 C C . GLN A 1 207 ? 12.685 -7.063 -13.308 1.00 97.88 207 GLN A C 1
ATOM 1706 O O . GLN A 1 207 ? 13.659 -7.180 -12.561 1.00 97.88 207 GLN A O 1
ATOM 1711 N N . LEU A 1 208 ? 11.848 -8.060 -13.577 1.00 97.50 208 LEU A N 1
ATOM 1712 C CA . LEU A 1 208 ? 11.988 -9.425 -13.088 1.00 97.50 208 LEU A CA 1
ATOM 1713 C C . LEU A 1 208 ? 12.157 -10.401 -14.247 1.00 97.50 208 LEU A C 1
ATOM 1715 O O . LEU A 1 208 ? 11.488 -10.303 -15.284 1.00 97.50 208 LEU A O 1
ATOM 1719 N N . ARG A 1 209 ? 13.066 -11.357 -14.055 1.00 96.69 209 ARG A N 1
ATOM 1720 C CA . ARG A 1 209 ? 13.500 -12.318 -15.074 1.00 96.69 209 ARG A CA 1
ATOM 1721 C C . ARG A 1 209 ? 13.459 -13.733 -14.512 1.00 96.69 209 ARG A C 1
ATOM 1723 O O . ARG A 1 209 ? 13.645 -13.924 -13.315 1.00 96.69 209 ARG A O 1
ATOM 1730 N N . VAL A 1 210 ? 13.256 -14.721 -15.377 1.00 96.88 210 VAL A N 1
ATOM 1731 C CA . VAL A 1 210 ? 13.296 -16.149 -15.015 1.00 96.88 210 VAL A CA 1
ATOM 1732 C C . VAL A 1 210 ? 14.507 -16.848 -15.614 1.00 96.88 210 VAL A C 1
ATOM 1734 O O . VAL A 1 210 ? 15.038 -16.433 -16.646 1.00 96.88 210 VAL A O 1
ATOM 1737 N N . GLN A 1 211 ? 14.950 -17.918 -14.963 1.00 96.00 211 GLN A N 1
ATOM 1738 C CA . GLN A 1 211 ? 16.053 -18.742 -15.450 1.00 96.00 211 GLN A CA 1
ATOM 1739 C C . GLN A 1 211 ? 15.647 -19.538 -16.711 1.00 96.00 211 GLN A C 1
ATOM 1741 O O . GLN A 1 211 ? 14.489 -19.945 -16.846 1.00 96.00 211 GLN A O 1
ATOM 1746 N N . PRO A 1 212 ? 16.578 -19.777 -17.654 1.00 94.81 212 PRO A N 1
ATOM 1747 C CA . PRO A 1 212 ? 16.326 -20.640 -18.806 1.00 94.81 212 PRO A CA 1
ATOM 1748 C C . PRO A 1 212 ? 16.132 -22.098 -18.378 1.00 94.81 212 PRO A C 1
ATOM 1750 O O . PRO A 1 212 ? 16.824 -22.591 -17.490 1.00 94.81 212 PRO A O 1
ATOM 1753 N N . ASN A 1 213 ? 15.246 -22.815 -19.070 1.00 93.06 213 ASN A N 1
ATOM 1754 C CA . ASN A 1 213 ? 15.042 -24.264 -18.936 1.00 93.06 213 ASN A CA 1
ATOM 1755 C C . ASN A 1 213 ? 14.640 -24.741 -17.528 1.00 93.06 213 ASN A C 1
ATOM 1757 O O . ASN A 1 213 ? 14.816 -25.911 -17.190 1.00 93.06 213 ASN A O 1
ATOM 1761 N N . THR A 1 214 ? 14.064 -23.854 -16.714 1.00 92.88 214 THR A N 1
ATOM 1762 C CA . THR A 1 214 ? 13.483 -24.185 -15.409 1.00 92.88 214 THR A CA 1
ATOM 1763 C C . THR A 1 214 ? 11.964 -24.020 -15.455 1.00 92.88 214 THR A C 1
ATOM 1765 O O . THR A 1 214 ? 11.424 -23.015 -15.920 1.00 92.88 214 THR A O 1
ATOM 1768 N N . GLY A 1 215 ? 11.231 -25.049 -15.019 1.00 90.81 215 GLY A N 1
ATOM 1769 C CA . GLY A 1 215 ? 9.761 -25.082 -15.079 1.00 90.81 215 GLY A CA 1
ATOM 1770 C C . GLY A 1 215 ? 9.165 -25.262 -16.484 1.00 90.81 215 GLY A C 1
ATOM 1771 O O . GLY A 1 215 ? 7.950 -25.210 -16.648 1.00 90.81 215 GLY A O 1
ATOM 1772 N N . CYS A 1 216 ? 10.001 -25.473 -17.496 1.00 92.69 216 CYS A N 1
ATOM 1773 C CA . CYS A 1 216 ? 9.627 -25.871 -18.849 1.00 92.69 216 CYS A CA 1
ATOM 1774 C C . CYS A 1 216 ? 10.747 -26.757 -19.417 1.00 92.69 216 CYS A C 1
ATOM 1776 O O . CYS A 1 216 ? 11.866 -26.745 -18.903 1.00 92.69 216 CYS A O 1
ATOM 1778 N N . SER A 1 217 ? 10.470 -27.523 -20.473 1.00 93.12 217 SER A N 1
ATOM 1779 C CA . SER A 1 217 ? 11.505 -28.294 -21.168 1.00 93.12 217 SER A CA 1
ATOM 1780 C C . SER A 1 217 ? 11.312 -28.230 -22.676 1.00 93.12 217 SER A C 1
ATOM 1782 O O . SER A 1 217 ? 10.185 -28.257 -23.172 1.00 93.12 217 SER A O 1
ATOM 1784 N N . VAL A 1 218 ? 12.420 -28.131 -23.407 1.00 92.75 218 VAL A N 1
ATOM 1785 C CA . VAL A 1 218 ? 12.414 -28.195 -24.868 1.00 92.75 218 VAL A CA 1
ATOM 1786 C C . VAL A 1 218 ? 12.451 -29.655 -25.316 1.00 92.75 218 VAL A C 1
ATOM 1788 O O . VAL A 1 218 ? 13.325 -30.419 -24.902 1.00 92.75 218 VAL A O 1
ATOM 1791 N N . THR A 1 219 ? 11.523 -30.050 -26.191 1.00 92.94 219 THR A N 1
ATOM 1792 C CA . THR A 1 219 ? 11.490 -31.402 -26.762 1.00 92.94 219 THR A CA 1
ATOM 1793 C C . THR A 1 219 ? 12.750 -31.682 -27.584 1.00 92.94 219 THR A C 1
ATOM 1795 O O . THR A 1 219 ? 13.191 -30.849 -28.375 1.00 92.94 219 THR A O 1
ATOM 1798 N N . ALA A 1 220 ? 13.298 -32.896 -27.459 1.00 92.19 220 ALA A N 1
ATOM 1799 C CA . ALA A 1 220 ? 14.524 -33.310 -28.149 1.00 92.19 220 ALA A CA 1
ATOM 1800 C C . ALA A 1 220 ? 14.485 -33.084 -29.674 1.00 92.19 220 ALA A C 1
ATOM 1802 O O . ALA A 1 220 ? 15.502 -32.723 -30.260 1.00 92.19 220 ALA A O 1
ATOM 1803 N N . LEU A 1 221 ? 13.305 -33.222 -30.292 1.00 93.25 221 LEU A N 1
ATOM 1804 C CA . LEU A 1 221 ? 13.082 -33.008 -31.725 1.00 93.25 221 LEU A CA 1
ATOM 1805 C C . LEU A 1 221 ? 13.526 -31.618 -32.206 1.00 93.25 221 LEU A C 1
ATOM 1807 O O . LEU A 1 221 ? 14.055 -31.490 -33.302 1.00 93.25 221 LEU A O 1
ATOM 1811 N N . VAL A 1 222 ? 13.329 -30.584 -31.390 1.00 93.56 222 VAL A N 1
ATOM 1812 C CA . VAL A 1 222 ? 13.460 -29.168 -31.780 1.00 93.56 222 VAL A CA 1
ATOM 1813 C C . VAL A 1 222 ? 14.543 -28.429 -30.997 1.00 93.56 222 VAL A C 1
ATOM 1815 O O . VAL A 1 222 ? 14.779 -27.247 -31.230 1.00 93.56 222 VAL A O 1
ATOM 1818 N N . LYS A 1 223 ? 15.278 -29.139 -30.135 1.00 92.00 223 LYS A N 1
ATOM 1819 C CA . LYS A 1 223 ? 16.382 -28.588 -29.337 1.00 92.00 223 LYS A CA 1
ATOM 1820 C C . LYS A 1 223 ? 17.499 -27.959 -30.184 1.00 92.00 223 LYS A C 1
ATOM 1822 O O . LYS A 1 223 ? 18.203 -27.071 -29.721 1.00 92.00 223 LYS A O 1
ATOM 1827 N N . HIS A 1 224 ? 17.654 -28.415 -31.429 1.00 91.56 224 HIS A N 1
ATOM 1828 C CA . HIS A 1 224 ? 18.595 -27.844 -32.395 1.00 91.56 224 HIS A CA 1
ATOM 1829 C C . HIS A 1 224 ? 18.106 -26.521 -33.014 1.00 91.56 224 HIS A C 1
ATOM 1831 O O . HIS A 1 224 ? 18.919 -25.755 -33.519 1.00 91.56 224 HIS A O 1
ATOM 1837 N N . VAL A 1 225 ? 16.795 -26.253 -32.981 1.00 93.00 225 VAL A N 1
ATOM 1838 C CA . VAL A 1 225 ? 16.177 -25.014 -33.483 1.00 93.00 225 VAL A CA 1
ATOM 1839 C C . VAL A 1 225 ? 16.143 -23.954 -32.386 1.00 93.00 225 VAL A C 1
ATOM 1841 O O . VAL A 1 225 ? 16.473 -22.796 -32.627 1.00 93.00 225 VAL A O 1
ATOM 1844 N N . TYR A 1 226 ? 15.758 -24.345 -31.172 1.00 88.06 226 TYR A N 1
ATOM 1845 C CA . TYR A 1 226 ? 15.777 -23.483 -29.996 1.00 88.06 226 TYR A CA 1
ATOM 1846 C C . TYR A 1 226 ? 16.284 -24.271 -28.789 1.00 88.06 226 TYR A C 1
ATOM 1848 O O . TYR A 1 226 ? 15.762 -25.332 -28.465 1.00 88.06 226 TYR A O 1
ATOM 1856 N N . ALA A 1 227 ? 17.329 -23.760 -28.136 1.00 90.25 227 ALA A N 1
ATOM 1857 C CA . ALA A 1 227 ? 17.959 -24.441 -27.006 1.00 90.25 227 ALA A CA 1
ATOM 1858 C C . ALA A 1 227 ? 17.225 -24.195 -25.681 1.00 90.25 227 ALA A C 1
ATOM 1860 O O . ALA A 1 227 ? 17.265 -25.051 -24.798 1.00 90.25 227 ALA A O 1
ATOM 1861 N N . ASP A 1 228 ? 16.544 -23.049 -25.575 1.00 93.12 228 ASP A N 1
ATOM 1862 C CA . ASP A 1 228 ? 16.008 -22.537 -24.321 1.00 93.12 228 ASP A CA 1
ATOM 1863 C C . ASP A 1 228 ? 14.488 -22.379 -24.346 1.00 93.12 228 ASP A C 1
ATOM 1865 O O . ASP A 1 228 ? 13.894 -21.971 -25.348 1.00 93.12 228 ASP A O 1
ATOM 1869 N N . CYS A 1 229 ? 13.868 -22.646 -23.200 1.00 93.19 229 CYS A N 1
ATOM 1870 C CA . CYS A 1 229 ? 12.499 -22.258 -22.888 1.00 93.19 229 CYS A CA 1
ATOM 1871 C C . CYS A 1 229 ? 12.460 -21.421 -21.604 1.00 93.19 229 CYS A C 1
ATOM 1873 O O . CYS A 1 229 ? 13.357 -21.501 -20.763 1.00 93.19 229 CYS A O 1
ATOM 1875 N N . TYR A 1 230 ? 11.385 -20.653 -21.426 1.00 95.06 230 TYR A N 1
ATOM 1876 C CA . TYR A 1 230 ? 11.182 -19.814 -20.248 1.00 95.06 230 TYR A CA 1
ATOM 1877 C C . TYR A 1 230 ? 9.772 -20.038 -19.701 1.00 95.06 230 TYR A C 1
ATOM 1879 O O . TYR A 1 230 ? 8.792 -19.812 -20.412 1.00 95.06 230 TYR A O 1
ATOM 1887 N N . SER A 1 231 ? 9.652 -20.477 -18.448 1.00 94.31 231 SER A N 1
ATOM 1888 C CA . SER A 1 231 ? 8.353 -20.736 -17.809 1.00 94.31 231 SER A CA 1
ATOM 1889 C C . SER A 1 231 ? 7.705 -19.456 -17.265 1.00 94.31 231 SER A C 1
ATOM 1891 O O . SER A 1 231 ? 8.226 -18.361 -17.469 1.00 94.31 231 SER A O 1
ATOM 1893 N N . THR A 1 232 ? 6.531 -19.559 -16.642 1.00 94.50 232 THR A N 1
ATOM 1894 C CA . THR A 1 232 ? 5.896 -18.451 -15.906 1.00 94.50 232 THR A CA 1
ATOM 1895 C C . THR A 1 232 ? 6.762 -17.998 -14.728 1.00 94.50 232 THR A C 1
ATOM 1897 O O . THR A 1 232 ? 7.624 -18.743 -14.266 1.00 94.50 232 THR A O 1
ATOM 1900 N N . TYR A 1 233 ? 6.525 -16.781 -14.231 1.00 95.69 233 TYR A N 1
ATOM 1901 C CA . TYR A 1 233 ? 7.227 -16.295 -13.046 1.00 95.69 233 TYR A CA 1
ATOM 1902 C C . TYR A 1 233 ? 6.905 -17.153 -11.817 1.00 95.69 233 TYR A C 1
ATOM 1904 O O . TYR A 1 233 ? 5.754 -17.512 -11.577 1.00 95.69 233 TYR A O 1
ATOM 1912 N N . ASP A 1 234 ? 7.948 -17.465 -11.062 1.00 94.38 234 ASP A N 1
ATOM 1913 C CA . ASP A 1 234 ? 7.928 -18.140 -9.772 1.00 94.38 234 ASP A CA 1
ATOM 1914 C C . ASP A 1 234 ? 9.188 -17.658 -9.045 1.00 94.38 234 ASP A C 1
ATOM 1916 O O . ASP A 1 234 ? 10.258 -17.595 -9.655 1.00 94.38 234 ASP A O 1
ATOM 1920 N N . GLU A 1 235 ? 9.070 -17.300 -7.769 1.00 93.12 235 GLU A N 1
ATOM 1921 C CA . GLU A 1 235 ? 10.181 -16.776 -6.965 1.00 93.12 235 GLU A CA 1
ATOM 1922 C C . GLU A 1 235 ? 11.351 -17.773 -6.913 1.00 93.12 235 GLU A C 1
ATOM 1924 O O . GLU A 1 235 ? 12.516 -17.394 -7.002 1.00 93.12 235 GLU A O 1
ATOM 1929 N N . THR A 1 236 ? 11.054 -19.077 -6.908 1.00 94.31 236 THR A N 1
ATOM 1930 C CA . THR A 1 236 ? 12.078 -20.140 -6.933 1.00 94.31 236 THR A CA 1
ATOM 1931 C C . THR A 1 236 ? 12.852 -20.228 -8.252 1.00 94.31 236 THR A C 1
ATOM 1933 O O . THR A 1 236 ? 13.910 -20.856 -8.312 1.00 94.31 236 THR A O 1
ATOM 1936 N N . ARG A 1 237 ? 12.327 -19.621 -9.321 1.00 93.94 237 ARG A N 1
ATOM 1937 C CA . ARG A 1 237 ? 12.878 -19.656 -10.685 1.00 93.94 237 ARG A CA 1
ATOM 1938 C C . ARG A 1 237 ? 13.381 -18.287 -11.136 1.00 93.94 237 ARG A C 1
ATOM 1940 O O . ARG A 1 237 ? 13.736 -18.135 -12.308 1.00 93.94 237 ARG A O 1
ATOM 1947 N N . GLU A 1 238 ? 13.404 -17.300 -10.239 1.00 95.88 238 GLU A N 1
ATOM 1948 C CA . GLU A 1 238 ? 13.905 -15.955 -10.512 1.00 95.88 238 GLU A CA 1
ATOM 1949 C C . GLU A 1 238 ? 15.385 -16.018 -10.928 1.00 95.88 238 GLU A C 1
ATOM 1951 O O . GLU A 1 238 ? 16.205 -16.726 -10.335 1.00 95.88 238 GLU A O 1
ATOM 1956 N N . SER A 1 239 ? 15.738 -15.304 -11.995 1.00 96.50 239 SER A N 1
ATOM 1957 C CA . SER A 1 239 ? 17.129 -15.175 -12.423 1.00 96.50 239 SER A CA 1
ATOM 1958 C C . SER A 1 239 ? 17.798 -14.043 -11.656 1.00 96.50 239 SER A C 1
ATOM 1960 O O . SER A 1 239 ? 17.428 -12.883 -11.813 1.00 96.50 239 SER A O 1
ATOM 1962 N N . GLN A 1 240 ? 18.812 -14.391 -10.866 1.00 96.19 240 GLN A N 1
ATOM 1963 C CA . GLN A 1 240 ? 19.642 -13.439 -10.119 1.00 96.19 240 GLN A CA 1
ATOM 1964 C C . GLN A 1 240 ? 20.988 -13.158 -10.809 1.00 96.19 240 GLN A C 1
ATOM 1966 O O . GLN A 1 240 ? 21.791 -12.361 -10.329 1.00 96.19 240 GLN A O 1
ATOM 1971 N N . ALA A 1 241 ? 21.269 -13.827 -11.931 1.00 95.62 241 ALA A N 1
ATOM 1972 C CA . ALA A 1 241 ? 22.526 -13.659 -12.647 1.00 95.62 241 ALA A CA 1
ATOM 1973 C C . ALA A 1 241 ? 22.574 -12.300 -13.360 1.00 95.62 241 ALA A C 1
ATOM 1975 O O . ALA A 1 241 ? 21.628 -11.927 -14.059 1.00 95.62 241 ALA A O 1
ATOM 1976 N N . ALA A 1 242 ? 23.697 -11.590 -13.221 1.00 94.81 242 ALA A N 1
ATOM 1977 C CA . ALA A 1 242 ? 23.968 -10.412 -14.035 1.00 94.81 242 ALA A CA 1
ATOM 1978 C C . ALA A 1 242 ? 24.033 -10.799 -15.520 1.00 94.81 242 ALA A C 1
ATOM 1980 O O . ALA A 1 242 ? 24.517 -11.879 -15.871 1.00 94.81 242 ALA A O 1
ATOM 1981 N N . TYR A 1 243 ? 23.517 -9.927 -16.382 1.00 94.75 243 TYR A N 1
ATOM 1982 C CA . TYR A 1 243 ? 23.411 -10.192 -17.819 1.00 94.75 243 TYR A CA 1
ATOM 1983 C C . TYR A 1 243 ? 23.811 -8.974 -18.665 1.00 94.75 243 TYR A C 1
ATOM 1985 O O . TYR A 1 243 ? 23.295 -8.767 -19.764 1.00 94.75 243 TYR A O 1
ATOM 1993 N N . ASP A 1 244 ? 24.731 -8.155 -18.151 1.00 90.56 244 ASP A N 1
ATOM 1994 C CA . ASP A 1 244 ? 25.211 -6.960 -18.833 1.00 90.56 244 ASP A CA 1
ATOM 1995 C C . ASP A 1 244 ? 25.846 -7.295 -20.195 1.00 90.56 244 ASP A C 1
ATOM 1997 O O . ASP A 1 244 ? 26.714 -8.170 -20.302 1.00 90.56 244 ASP A O 1
ATOM 2001 N N . PRO A 1 245 ? 25.436 -6.608 -21.277 1.00 89.81 245 PRO A N 1
ATOM 2002 C CA . PRO A 1 245 ? 26.101 -6.755 -22.560 1.00 89.81 245 PRO A CA 1
ATOM 2003 C C . PRO A 1 245 ? 27.525 -6.199 -22.495 1.00 89.81 245 PRO A C 1
ATOM 2005 O O . PRO A 1 245 ? 27.749 -5.089 -22.023 1.00 89.81 245 PRO A O 1
ATOM 2008 N N . ARG A 1 246 ? 28.491 -6.923 -23.076 1.00 86.19 246 ARG A N 1
ATOM 2009 C CA . ARG A 1 246 ? 29.928 -6.573 -23.052 1.00 86.19 246 ARG A CA 1
ATOM 2010 C C . ARG A 1 246 ? 30.260 -5.147 -23.519 1.00 86.19 246 ARG A C 1
ATOM 2012 O O . ARG A 1 246 ? 31.285 -4.602 -23.127 1.00 86.19 246 ARG A O 1
ATOM 2019 N N . PHE A 1 247 ? 29.433 -4.576 -24.390 1.00 86.81 247 PHE A N 1
ATOM 2020 C CA . PHE A 1 247 ? 29.625 -3.247 -24.976 1.00 86.81 247 PHE A CA 1
ATOM 2021 C C . PHE A 1 247 ? 28.553 -2.240 -24.533 1.00 86.81 247 PHE A C 1
ATOM 2023 O O . PHE A 1 247 ? 28.441 -1.172 -25.132 1.00 86.81 247 PHE A O 1
ATOM 2030 N N . ALA A 1 248 ? 27.761 -2.569 -23.506 1.00 89.75 248 ALA A N 1
ATOM 2031 C CA . ALA A 1 248 ? 26.775 -1.646 -22.969 1.00 89.75 248 ALA A CA 1
ATOM 2032 C C . ALA A 1 248 ? 27.457 -0.414 -22.336 1.00 89.75 248 ALA A C 1
ATOM 2034 O O . ALA A 1 248 ? 28.547 -0.530 -21.764 1.00 89.75 248 ALA A O 1
ATOM 2035 N N . PRO A 1 249 ? 26.819 0.769 -22.400 1.00 91.44 249 PRO A N 1
ATOM 2036 C CA . PRO A 1 249 ? 27.297 1.962 -21.723 1.00 91.44 249 PRO A CA 1
ATOM 2037 C C . PRO A 1 249 ? 27.538 1.721 -20.231 1.00 91.44 249 PRO A C 1
ATOM 2039 O O . PRO A 1 249 ? 26.716 1.116 -19.541 1.00 91.44 249 PRO A O 1
ATOM 2042 N N . THR A 1 250 ? 28.646 2.247 -19.706 1.00 89.56 250 THR A N 1
ATOM 2043 C CA . THR A 1 250 ? 29.073 2.013 -18.315 1.00 89.56 250 THR A CA 1
ATOM 2044 C C . THR A 1 250 ? 28.043 2.465 -17.284 1.00 89.56 250 THR A C 1
ATOM 2046 O O . THR A 1 250 ? 27.885 1.829 -16.243 1.00 89.56 250 THR A O 1
ATOM 2049 N N . TYR A 1 251 ? 27.298 3.527 -17.593 1.00 89.88 251 TYR A N 1
ATOM 2050 C CA . TYR A 1 251 ? 26.245 4.053 -16.731 1.00 89.88 251 TYR A CA 1
ATOM 2051 C C . TYR A 1 251 ? 25.015 3.128 -16.636 1.00 89.88 251 TYR A C 1
ATOM 2053 O O . TYR A 1 251 ? 24.248 3.246 -15.683 1.00 89.88 251 TYR A O 1
ATOM 2061 N N . LEU A 1 252 ? 24.847 2.179 -17.567 1.00 93.25 252 LEU A N 1
ATOM 2062 C CA . LEU A 1 252 ? 23.756 1.200 -17.560 1.00 93.25 252 LEU A CA 1
ATOM 2063 C C . LEU A 1 252 ? 24.108 -0.111 -16.859 1.00 93.25 252 LEU A C 1
ATOM 2065 O O . LEU A 1 252 ? 23.195 -0.861 -16.539 1.00 93.25 252 LEU A O 1
ATOM 2069 N N . ILE A 1 253 ? 25.383 -0.407 -16.585 1.00 91.75 253 ILE A N 1
ATOM 2070 C CA . ILE A 1 253 ? 25.814 -1.718 -16.054 1.00 91.75 253 ILE A CA 1
ATOM 2071 C C . ILE A 1 253 ? 25.038 -2.103 -14.783 1.00 91.75 253 ILE A C 1
ATOM 2073 O O . ILE A 1 253 ? 24.602 -3.243 -14.642 1.00 91.75 253 ILE A O 1
ATOM 2077 N N . LYS A 1 254 ? 24.779 -1.139 -13.889 1.00 92.56 254 LYS A N 1
ATOM 2078 C CA . LYS A 1 254 ? 23.999 -1.368 -12.659 1.00 92.56 254 LYS A CA 1
ATOM 2079 C C . LYS A 1 254 ? 22.551 -1.805 -12.921 1.00 92.56 254 LYS A C 1
ATOM 2081 O O . LYS A 1 254 ? 21.972 -2.490 -12.085 1.00 92.56 254 LYS A O 1
ATOM 2086 N N . ALA A 1 255 ? 21.974 -1.450 -14.070 1.00 95.56 255 ALA A N 1
ATOM 2087 C CA . ALA A 1 255 ? 20.630 -1.870 -14.465 1.00 95.56 255 ALA A CA 1
ATOM 2088 C C . ALA A 1 255 ? 20.548 -3.356 -14.834 1.00 95.56 255 ALA A C 1
ATOM 2090 O O . ALA A 1 255 ? 19.458 -3.916 -14.840 1.00 95.56 255 ALA A O 1
ATOM 2091 N N . TYR A 1 256 ? 21.681 -3.994 -15.132 1.00 96.19 256 TYR A N 1
ATOM 2092 C CA . TYR A 1 256 ? 21.785 -5.412 -15.490 1.00 96.19 256 TYR A CA 1
ATOM 2093 C C . TYR A 1 256 ? 22.252 -6.288 -14.321 1.00 96.19 256 TYR A C 1
ATOM 2095 O O . TYR A 1 256 ? 22.465 -7.487 -14.494 1.00 96.19 256 TYR A O 1
ATOM 2103 N N . GLN A 1 257 ? 22.408 -5.703 -13.131 1.00 96.25 257 GLN A N 1
ATOM 2104 C CA . GLN A 1 257 ? 22.772 -6.404 -11.903 1.00 96.25 257 GLN A CA 1
ATOM 2105 C C . GLN A 1 257 ? 21.531 -6.613 -11.035 1.00 96.25 257 GLN A C 1
ATOM 2107 O O . GLN A 1 257 ? 20.745 -5.686 -10.824 1.00 96.25 257 GLN A O 1
ATOM 2112 N N . TRP A 1 258 ? 21.350 -7.844 -10.557 1.00 97.31 258 TRP A N 1
ATOM 2113 C CA . TRP A 1 258 ? 20.236 -8.186 -9.683 1.00 97.31 258 TRP A CA 1
ATOM 2114 C C . TRP A 1 258 ? 20.459 -7.588 -8.302 1.00 97.31 258 TRP A C 1
ATOM 2116 O O . TRP A 1 258 ? 21.577 -7.624 -7.781 1.00 97.31 258 TRP A O 1
ATOM 2126 N N . ARG A 1 259 ? 19.391 -7.058 -7.709 1.00 97.06 259 ARG A N 1
ATOM 2127 C CA . ARG A 1 259 ? 19.439 -6.414 -6.403 1.00 97.06 259 ARG A CA 1
ATOM 2128 C C . ARG A 1 259 ? 18.338 -6.933 -5.486 1.00 97.06 259 ARG A C 1
ATOM 2130 O O . ARG A 1 259 ? 17.210 -7.143 -5.945 1.00 97.06 259 ARG A O 1
ATOM 2137 N N . PRO A 1 260 ? 18.650 -7.143 -4.198 1.00 96.31 260 PRO A N 1
ATOM 2138 C CA . PRO A 1 260 ? 17.689 -7.668 -3.247 1.00 96.31 260 PRO A CA 1
ATOM 2139 C C . PRO A 1 260 ? 16.685 -6.586 -2.812 1.00 96.31 260 PRO A C 1
ATOM 2141 O O . PRO A 1 260 ? 16.783 -5.408 -3.181 1.00 96.31 260 PRO A O 1
ATOM 2144 N N . VAL A 1 261 ? 15.691 -6.995 -2.024 1.00 94.62 261 VAL A N 1
ATOM 2145 C CA . VAL A 1 261 ? 14.587 -6.134 -1.560 1.00 94.62 261 VAL A CA 1
ATOM 2146 C C . VAL A 1 261 ? 15.103 -4.937 -0.750 1.00 94.62 261 VAL A C 1
ATOM 2148 O O . VAL A 1 261 ? 14.570 -3.834 -0.842 1.00 94.62 261 VAL A O 1
ATOM 2151 N N . GLU A 1 262 ? 16.184 -5.125 0.004 1.00 92.88 262 GLU A N 1
ATOM 2152 C CA . GLU A 1 262 ? 16.770 -4.102 0.871 1.00 92.88 262 GLU A CA 1
ATOM 2153 C C . GLU A 1 262 ? 17.372 -2.930 0.081 1.00 92.88 262 GLU A C 1
ATOM 2155 O O . GLU A 1 262 ? 17.353 -1.798 0.561 1.00 92.88 262 GLU A O 1
ATOM 2160 N N . GLU A 1 263 ? 17.886 -3.181 -1.130 1.00 92.81 263 GLU A N 1
ATOM 2161 C CA . GLU A 1 263 ? 18.469 -2.139 -1.989 1.00 92.81 263 GLU A CA 1
ATOM 2162 C C . GLU A 1 263 ? 17.431 -1.522 -2.934 1.00 92.81 263 GLU A C 1
ATOM 2164 O O . GLU A 1 263 ? 17.433 -0.314 -3.177 1.00 92.81 263 GLU A O 1
ATOM 2169 N N . THR A 1 264 ? 16.522 -2.341 -3.463 1.00 92.25 264 THR A N 1
ATOM 2170 C CA . THR A 1 264 ? 15.408 -1.857 -4.294 1.00 92.25 264 THR A CA 1
ATOM 2171 C C . THR A 1 264 ? 14.430 -1.009 -3.488 1.00 92.25 264 THR A C 1
ATOM 2173 O O . THR A 1 264 ? 13.850 -0.085 -4.050 1.00 92.25 264 THR A O 1
ATOM 2176 N N . GLN A 1 265 ? 14.258 -1.283 -2.188 1.00 92.06 265 GLN A N 1
ATOM 2177 C CA . GLN A 1 265 ? 13.279 -0.619 -1.319 1.00 92.06 265 GLN A CA 1
ATOM 2178 C C . GLN A 1 265 ? 11.849 -0.670 -1.897 1.00 92.06 265 GLN A C 1
ATOM 2180 O O . GLN A 1 265 ? 11.055 0.254 -1.720 1.00 92.06 265 GLN A O 1
ATOM 2185 N N . GLN A 1 266 ? 11.529 -1.746 -2.623 1.00 92.56 266 GLN A N 1
ATOM 2186 C CA . GLN A 1 266 ? 10.234 -1.971 -3.267 1.00 92.56 266 GLN A CA 1
ATOM 2187 C C . GLN A 1 266 ? 9.550 -3.205 -2.682 1.00 92.56 266 GLN A C 1
ATOM 2189 O O . GLN A 1 266 ? 10.197 -4.163 -2.262 1.00 92.56 266 GLN A O 1
ATOM 2194 N N . ILE A 1 267 ? 8.220 -3.190 -2.669 1.00 93.31 267 ILE A N 1
ATOM 2195 C CA . ILE A 1 267 ? 7.411 -4.305 -2.171 1.00 93.31 267 ILE A CA 1
ATOM 2196 C C . ILE A 1 267 ? 7.044 -5.277 -3.293 1.00 93.31 267 ILE A C 1
ATOM 2198 O O . ILE A 1 267 ? 7.204 -4.994 -4.489 1.00 93.31 267 ILE A O 1
ATOM 2202 N N . ALA A 1 268 ? 6.549 -6.447 -2.894 1.00 95.12 268 ALA A N 1
ATOM 2203 C CA . ALA A 1 268 ? 6.006 -7.411 -3.832 1.00 95.12 268 ALA A CA 1
ATOM 2204 C C . ALA A 1 268 ? 4.747 -6.846 -4.511 1.00 95.12 268 ALA A C 1
ATOM 2206 O O . ALA A 1 268 ? 3.878 -6.274 -3.854 1.00 95.12 268 ALA A O 1
ATOM 2207 N N . ILE A 1 269 ? 4.638 -7.015 -5.829 1.00 94.38 269 ILE A N 1
ATOM 2208 C CA . ILE A 1 269 ? 3.500 -6.530 -6.618 1.00 94.38 269 ILE A CA 1
ATOM 2209 C C . ILE A 1 269 ? 2.646 -7.722 -7.028 1.00 94.38 269 ILE A C 1
ATOM 2211 O O . ILE A 1 269 ? 3.136 -8.680 -7.625 1.00 94.38 269 ILE A O 1
ATOM 2215 N N . ARG A 1 270 ? 1.345 -7.654 -6.753 1.00 94.44 270 ARG A N 1
ATOM 2216 C CA . ARG A 1 270 ? 0.383 -8.643 -7.238 1.00 94.44 270 ARG A CA 1
ATOM 2217 C C . ARG A 1 270 ? -0.099 -8.261 -8.640 1.00 94.44 270 ARG A C 1
ATOM 2219 O O . ARG A 1 270 ? -0.840 -7.291 -8.775 1.00 94.44 270 ARG A O 1
ATOM 2226 N N . GLY A 1 271 ? 0.315 -9.024 -9.649 1.00 92.81 271 GLY A N 1
ATOM 2227 C CA . GLY A 1 271 ? -0.174 -8.922 -11.024 1.00 92.81 271 GLY A CA 1
ATOM 2228 C C . GLY A 1 271 ? -1.353 -9.855 -11.312 1.00 92.81 271 GLY A C 1
ATOM 2229 O O . GLY A 1 271 ? -1.867 -10.532 -10.412 1.00 92.81 271 GLY A O 1
ATOM 2230 N N . ALA A 1 272 ? -1.791 -9.890 -12.570 1.00 90.81 272 ALA A N 1
ATOM 2231 C CA . ALA A 1 272 ? -2.832 -10.800 -13.037 1.00 90.81 272 ALA A CA 1
ATOM 2232 C C . ALA A 1 272 ? -2.293 -12.222 -13.267 1.00 90.81 272 ALA A C 1
ATOM 2234 O O . ALA A 1 272 ? -3.014 -13.192 -13.029 1.00 90.81 272 ALA A O 1
ATOM 2235 N N . ALA A 1 273 ? -1.038 -12.356 -13.705 1.00 91.31 273 ALA A N 1
ATOM 2236 C CA . ALA A 1 273 ? -0.402 -13.637 -13.998 1.00 91.31 273 ALA A CA 1
ATOM 2237 C C . ALA A 1 273 ? 0.322 -14.232 -12.783 1.00 91.31 273 ALA A C 1
ATOM 2239 O O . ALA A 1 273 ? 0.267 -15.446 -12.570 1.00 91.31 273 ALA A O 1
ATOM 2240 N N . ALA A 1 274 ? 1.014 -13.404 -11.997 1.00 93.50 274 ALA A N 1
ATOM 2241 C CA . ALA A 1 274 ? 1.766 -13.849 -10.825 1.00 93.50 274 ALA A CA 1
ATOM 2242 C C . ALA A 1 274 ? 1.935 -12.737 -9.776 1.00 93.50 274 ALA A C 1
ATOM 2244 O O . ALA A 1 274 ? 1.677 -11.560 -10.025 1.00 93.50 274 ALA A O 1
ATOM 2245 N N . THR A 1 275 ? 2.405 -13.120 -8.589 1.00 95.88 275 THR A N 1
ATOM 2246 C CA . THR A 1 275 ? 2.941 -12.171 -7.607 1.00 95.88 275 THR A CA 1
ATOM 2247 C C . THR A 1 275 ? 4.444 -12.060 -7.813 1.00 95.88 275 THR A C 1
ATOM 2249 O O . THR A 1 275 ? 5.147 -13.067 -7.826 1.00 95.88 275 THR A O 1
ATOM 2252 N N . TYR A 1 276 ? 4.920 -10.836 -7.966 1.00 96.44 276 TYR A N 1
ATOM 2253 C CA . TYR A 1 276 ? 6.290 -10.472 -8.290 1.00 96.44 276 TYR A CA 1
ATOM 2254 C C . TYR A 1 276 ? 7.017 -9.991 -7.036 1.00 96.44 276 TYR A C 1
ATOM 2256 O O . TYR A 1 276 ? 6.442 -9.220 -6.270 1.00 96.44 276 TYR A O 1
ATOM 2264 N N . SER A 1 277 ? 8.252 -10.444 -6.804 1.00 95.88 277 SER A N 1
ATOM 2265 C CA . SER A 1 277 ? 9.013 -10.141 -5.582 1.00 95.88 277 SER A CA 1
ATOM 2266 C C . SER A 1 277 ? 9.431 -8.664 -5.505 1.00 95.88 277 SER A C 1
ATOM 2268 O O . SER A 1 277 ? 9.310 -7.903 -6.465 1.00 95.88 277 SER A O 1
ATOM 2270 N N . GLY A 1 278 ? 9.898 -8.234 -4.326 1.00 94.81 278 GLY A N 1
ATOM 2271 C CA . GLY A 1 278 ? 10.489 -6.909 -4.086 1.00 94.81 278 GLY A CA 1
ATOM 2272 C C . GLY A 1 278 ? 11.854 -6.706 -4.770 1.00 94.81 278 GLY A C 1
ATOM 2273 O O . GLY A 1 278 ? 12.259 -5.578 -5.032 1.00 94.81 278 GLY A O 1
ATOM 2274 N N . SER A 1 279 ? 12.547 -7.788 -5.121 1.00 96.06 279 SER A N 1
ATOM 2275 C CA . SER A 1 279 ? 13.876 -7.770 -5.733 1.00 96.06 279 SER A CA 1
ATOM 2276 C C . SER A 1 279 ? 13.831 -7.544 -7.243 1.00 96.06 279 SER A C 1
ATOM 2278 O O . SER A 1 279 ? 12.765 -7.416 -7.845 1.00 96.06 279 SER A O 1
ATOM 2280 N N . GLY A 1 280 ? 15.004 -7.471 -7.867 1.00 96.62 280 GLY A N 1
ATOM 2281 C CA . GLY A 1 280 ? 15.135 -7.525 -9.316 1.00 96.62 280 GLY A CA 1
ATOM 2282 C C . GLY A 1 280 ? 16.200 -6.588 -9.859 1.00 96.62 280 GLY A C 1
ATOM 2283 O O . GLY A 1 280 ? 17.077 -6.097 -9.149 1.00 96.62 280 GLY A O 1
ATOM 2284 N N . PHE A 1 281 ? 16.112 -6.344 -11.157 1.00 97.69 281 PHE A N 1
ATOM 2285 C CA . PHE A 1 281 ? 16.987 -5.442 -11.894 1.00 97.69 281 PHE A CA 1
ATOM 2286 C C . PHE A 1 281 ? 16.296 -4.091 -11.989 1.00 97.69 281 PHE A C 1
ATOM 2288 O O . PHE A 1 281 ? 15.148 -4.048 -12.413 1.00 97.69 281 PHE A O 1
ATOM 2295 N N . PHE A 1 282 ? 16.933 -2.987 -11.610 1.00 96.56 282 PHE A N 1
ATOM 2296 C CA . PHE A 1 282 ? 16.267 -1.685 -11.693 1.00 96.56 282 PHE A CA 1
ATOM 2297 C C . PHE A 1 282 ? 17.170 -0.570 -12.190 1.00 96.56 282 PHE A C 1
ATOM 2299 O O . PHE A 1 282 ? 18.395 -0.664 -12.110 1.00 96.56 282 PHE A O 1
ATOM 2306 N N . ILE A 1 283 ? 16.548 0.498 -12.671 1.00 96.19 283 ILE A N 1
ATOM 2307 C CA . ILE A 1 283 ? 17.188 1.743 -13.074 1.00 96.19 283 ILE A CA 1
ATOM 2308 C C . ILE A 1 283 ? 16.271 2.920 -12.744 1.00 96.19 283 ILE A C 1
ATOM 2310 O O . ILE A 1 283 ? 15.052 2.828 -12.890 1.00 96.19 283 ILE A O 1
ATOM 2314 N N . ASP A 1 284 ? 16.874 4.017 -12.298 1.00 95.50 284 ASP A N 1
ATOM 2315 C CA . ASP A 1 284 ? 16.170 5.264 -12.015 1.00 95.50 284 ASP A CA 1
ATOM 2316 C C . ASP A 1 284 ? 16.319 6.196 -13.216 1.00 95.50 284 ASP A C 1
ATOM 2318 O O . ASP A 1 284 ? 17.432 6.428 -13.700 1.00 95.50 284 ASP A O 1
ATOM 2322 N N . LEU A 1 285 ? 15.199 6.711 -13.720 1.00 93.44 285 LEU A N 1
ATOM 2323 C CA . LEU A 1 285 ? 15.204 7.627 -14.852 1.00 93.44 285 LEU A CA 1
ATOM 2324 C C . LEU A 1 285 ? 15.674 9.019 -14.403 1.00 93.44 285 LEU A C 1
ATOM 2326 O O . LEU A 1 285 ? 15.217 9.527 -13.373 1.00 93.44 285 LEU A O 1
ATOM 2330 N N . PRO A 1 286 ? 16.553 9.675 -15.182 1.00 89.69 286 PRO A N 1
ATOM 2331 C CA . PRO A 1 286 ? 17.116 10.966 -14.817 1.00 89.69 286 PRO A CA 1
ATOM 2332 C C . PRO A 1 286 ? 16.056 12.072 -14.832 1.00 89.69 286 PRO A C 1
ATOM 2334 O O . PRO A 1 286 ? 14.981 11.935 -15.422 1.00 89.69 286 PRO A O 1
ATOM 2337 N N . ALA A 1 287 ? 16.379 13.207 -14.209 1.00 84.31 287 ALA A N 1
ATOM 2338 C CA . ALA A 1 287 ? 15.478 14.354 -14.112 1.00 84.31 287 ALA A CA 1
ATOM 2339 C C . ALA A 1 287 ? 15.160 15.007 -15.471 1.00 84.31 287 ALA A C 1
ATOM 2341 O O . ALA A 1 287 ? 14.064 15.529 -15.674 1.00 84.31 287 ALA A O 1
ATOM 2342 N N . ASN A 1 288 ? 16.113 14.964 -16.404 1.00 85.19 288 ASN A N 1
ATOM 2343 C CA . ASN A 1 288 ? 16.008 15.598 -17.714 1.00 85.19 288 ASN A CA 1
ATOM 2344 C C . ASN A 1 288 ? 15.382 14.648 -18.751 1.00 85.19 288 ASN A C 1
ATOM 2346 O O . ASN A 1 288 ? 15.887 13.543 -18.962 1.00 85.19 288 ASN A O 1
ATOM 2350 N N . LYS A 1 289 ? 14.330 15.113 -19.441 1.00 86.69 289 LYS A N 1
ATOM 2351 C CA . LYS A 1 289 ? 13.589 14.364 -20.471 1.00 86.69 289 LYS A CA 1
ATOM 2352 C C . LYS A 1 289 ? 14.494 13.824 -21.578 1.00 86.69 289 LYS A C 1
ATOM 2354 O O . LYS A 1 289 ? 14.381 12.657 -21.936 1.00 86.69 289 LYS A O 1
ATOM 2359 N N . SER A 1 290 ? 15.425 14.633 -22.086 1.00 89.44 290 SER A N 1
ATOM 2360 C CA . SER A 1 290 ? 16.325 14.233 -23.177 1.00 89.44 290 SER A CA 1
ATOM 2361 C C . SER A 1 290 ? 17.291 13.129 -22.745 1.00 89.44 290 SER A C 1
ATOM 2363 O O . SER A 1 290 ? 17.528 12.188 -23.496 1.00 89.44 290 SER A O 1
ATOM 2365 N N . HIS A 1 291 ? 17.803 13.211 -21.512 1.00 90.31 291 HIS A N 1
ATOM 2366 C CA . HIS A 1 291 ? 18.664 12.171 -20.941 1.00 90.31 291 HIS A CA 1
ATOM 2367 C C . HIS A 1 291 ? 17.880 10.888 -20.636 1.00 90.31 291 HIS A C 1
ATOM 2369 O O . HIS A 1 291 ? 18.407 9.788 -20.795 1.00 90.31 291 HIS A O 1
ATOM 2375 N N . ALA A 1 292 ? 16.621 11.013 -20.206 1.00 92.44 292 ALA A N 1
ATOM 2376 C CA . ALA A 1 292 ? 15.747 9.867 -19.988 1.00 92.44 292 ALA A CA 1
ATOM 2377 C C . ALA A 1 292 ? 15.435 9.168 -21.318 1.00 92.44 292 ALA A C 1
ATOM 2379 O O . ALA A 1 292 ? 15.547 7.949 -21.406 1.00 92.44 292 ALA A O 1
ATOM 2380 N N . LEU A 1 293 ? 15.148 9.932 -22.376 1.00 94.75 293 LEU A N 1
ATOM 2381 C CA . LEU A 1 293 ? 14.929 9.403 -23.721 1.00 94.75 293 LEU A CA 1
ATOM 2382 C C . LEU A 1 293 ? 16.164 8.669 -24.259 1.00 94.75 293 LEU A C 1
ATOM 2384 O O . LEU A 1 293 ? 16.035 7.541 -24.734 1.00 94.75 293 LEU A O 1
ATOM 2388 N N . SER A 1 294 ? 17.362 9.255 -24.140 1.00 95.12 294 SER A N 1
ATOM 2389 C CA . SER A 1 294 ? 18.597 8.582 -24.568 1.00 95.12 294 SER A CA 1
ATOM 2390 C C . SER A 1 294 ? 18.857 7.300 -23.772 1.00 95.12 294 SER A C 1
ATOM 2392 O O . SER A 1 294 ? 19.236 6.284 -24.345 1.00 95.12 294 SER A O 1
ATOM 2394 N N . MET A 1 295 ? 18.591 7.318 -22.462 1.00 95.69 295 MET A N 1
ATOM 2395 C CA . MET A 1 295 ? 18.725 6.143 -21.601 1.00 95.69 295 MET A CA 1
ATOM 2396 C C . MET A 1 295 ? 17.751 5.023 -21.998 1.00 95.69 295 MET A C 1
ATOM 2398 O O . MET A 1 295 ? 18.160 3.866 -22.074 1.00 95.69 295 MET A O 1
ATOM 2402 N N . LEU A 1 296 ? 16.485 5.344 -22.288 1.00 96.81 296 LEU A N 1
ATOM 2403 C CA . LEU A 1 296 ? 15.499 4.362 -22.758 1.00 96.81 296 LEU A CA 1
ATOM 2404 C C . LEU A 1 296 ? 15.884 3.770 -24.119 1.00 96.81 296 LEU A C 1
ATOM 2406 O O . LEU A 1 296 ? 15.764 2.559 -24.309 1.00 96.81 296 LEU A O 1
ATOM 2410 N N . HIS A 1 297 ? 16.389 4.593 -25.041 1.00 96.62 297 HIS A N 1
ATOM 2411 C CA . HIS A 1 297 ? 16.886 4.128 -26.335 1.00 96.62 297 HIS A CA 1
ATOM 2412 C C . HIS A 1 297 ? 18.073 3.165 -26.174 1.00 96.62 297 HIS A C 1
ATOM 2414 O O . HIS A 1 297 ? 18.122 2.114 -26.821 1.00 96.62 297 HIS A O 1
ATOM 2420 N N . ASP A 1 298 ? 19.009 3.472 -25.275 1.00 96.00 298 ASP A N 1
ATOM 2421 C CA . ASP A 1 298 ? 20.142 2.592 -24.995 1.00 96.00 298 ASP A CA 1
ATOM 2422 C C . ASP A 1 298 ? 19.685 1.283 -24.327 1.00 96.00 298 ASP A C 1
ATOM 2424 O O . ASP A 1 298 ? 20.112 0.206 -24.743 1.00 96.00 298 ASP A O 1
ATOM 2428 N N . LEU A 1 299 ? 18.760 1.325 -23.362 1.00 96.69 299 LEU A N 1
ATOM 2429 C CA . LEU A 1 299 ? 18.184 0.117 -22.749 1.00 96.69 299 LEU A CA 1
ATOM 2430 C C . LEU A 1 299 ? 17.465 -0.774 -23.774 1.00 96.69 299 LEU A C 1
ATOM 2432 O O . LEU A 1 299 ? 17.586 -2.002 -23.717 1.00 96.69 299 LEU A O 1
ATOM 2436 N N . GLN A 1 300 ? 16.752 -0.174 -24.730 1.00 96.19 300 GLN A N 1
ATOM 2437 C CA . GLN A 1 300 ? 16.119 -0.894 -25.834 1.00 96.19 300 GLN A CA 1
ATOM 2438 C C . GLN A 1 300 ? 17.168 -1.518 -26.767 1.00 96.19 300 GLN A C 1
ATOM 2440 O O . GLN A 1 300 ? 17.080 -2.706 -27.091 1.00 96.19 300 GLN A O 1
ATOM 2445 N N . THR A 1 301 ? 18.181 -0.743 -27.165 1.00 95.81 301 THR A N 1
ATOM 2446 C CA . THR A 1 301 ? 19.271 -1.180 -28.057 1.00 95.81 301 THR A CA 1
ATOM 2447 C C . THR A 1 301 ? 20.038 -2.360 -27.461 1.00 95.81 301 THR A C 1
ATOM 2449 O O . THR A 1 301 ? 20.327 -3.342 -28.149 1.00 95.81 301 THR A O 1
ATOM 2452 N N . TRP A 1 302 ? 20.308 -2.296 -26.159 1.00 95.62 302 TRP A N 1
ATOM 2453 C CA . TRP A 1 302 ? 21.069 -3.293 -25.410 1.00 95.62 302 TRP A CA 1
ATOM 2454 C C . TRP A 1 302 ? 20.206 -4.403 -24.793 1.00 95.62 302 TRP A C 1
ATOM 2456 O O . TRP A 1 302 ? 20.711 -5.211 -24.018 1.00 95.62 302 TRP A O 1
ATOM 2466 N N . ARG A 1 303 ? 18.934 -4.513 -25.207 1.00 94.69 303 ARG A N 1
ATOM 2467 C CA . ARG A 1 303 ? 18.008 -5.601 -24.844 1.00 94.69 303 ARG A CA 1
ATOM 2468 C C . ARG A 1 303 ? 17.864 -5.811 -23.337 1.00 94.69 303 ARG A C 1
ATOM 2470 O O . ARG A 1 303 ? 17.870 -6.949 -22.868 1.00 94.69 303 ARG A O 1
ATOM 2477 N N . TRP A 1 304 ? 17.669 -4.725 -22.589 1.00 96.19 304 TRP A N 1
ATOM 2478 C CA . TRP A 1 304 ? 17.318 -4.827 -21.172 1.00 96.19 304 TRP A CA 1
ATOM 2479 C C . TRP A 1 304 ? 16.072 -5.707 -20.997 1.00 96.19 304 TRP A C 1
ATOM 2481 O O . TRP A 1 304 ? 16.111 -6.688 -20.263 1.00 96.19 304 TRP A O 1
ATOM 2491 N N . CYS A 1 305 ? 15.016 -5.467 -21.787 1.00 95.69 305 CYS A N 1
ATOM 2492 C CA . CYS A 1 305 ? 13.863 -6.369 -21.895 1.00 95.69 305 CYS A CA 1
ATOM 2493 C C . CYS A 1 305 ? 14.062 -7.423 -22.994 1.00 95.69 305 CYS A C 1
ATOM 2495 O O . CYS A 1 305 ? 14.323 -7.088 -24.151 1.00 95.69 305 CYS A O 1
ATOM 2497 N N . ASP A 1 306 ? 13.863 -8.694 -22.649 1.00 93.44 306 ASP A N 1
ATOM 2498 C CA . ASP A 1 306 ? 13.998 -9.836 -23.558 1.00 93.44 306 ASP A CA 1
ATOM 2499 C C . ASP A 1 306 ? 13.027 -10.988 -23.218 1.00 93.44 306 ASP A C 1
ATOM 2501 O O . ASP A 1 306 ? 12.122 -10.849 -22.397 1.00 93.44 306 ASP A O 1
ATOM 2505 N N . ARG A 1 307 ? 13.225 -12.163 -23.834 1.00 92.88 307 ARG A N 1
ATOM 2506 C CA . ARG A 1 307 ? 12.364 -13.350 -23.657 1.00 92.88 307 ARG A CA 1
ATOM 2507 C C . ARG A 1 307 ? 12.349 -13.916 -22.227 1.00 92.88 307 ARG A C 1
ATOM 2509 O O . ARG A 1 307 ? 11.398 -14.621 -21.878 1.00 92.88 307 ARG A O 1
ATOM 2516 N N . MET A 1 308 ? 13.372 -13.625 -21.417 1.00 95.00 308 MET A N 1
ATOM 2517 C CA . MET A 1 308 ? 13.446 -14.043 -20.010 1.00 95.00 308 MET A CA 1
ATOM 2518 C C . MET A 1 308 ? 12.621 -13.135 -19.098 1.00 95.00 308 MET A C 1
ATOM 2520 O O . MET A 1 308 ? 12.337 -13.499 -17.958 1.00 95.00 308 MET A O 1
ATOM 2524 N N . THR A 1 309 ? 12.263 -11.943 -19.576 1.00 96.88 309 THR A N 1
ATOM 2525 C CA . THR A 1 309 ? 11.528 -10.944 -18.800 1.00 96.88 309 THR A CA 1
ATOM 2526 C C . THR A 1 309 ? 10.113 -11.436 -18.521 1.00 96.88 309 THR A C 1
ATOM 2528 O O . THR A 1 309 ? 9.464 -12.021 -19.392 1.00 96.88 309 THR A O 1
ATOM 2531 N N . ARG A 1 310 ? 9.640 -11.235 -17.290 1.00 96.75 310 ARG A N 1
ATOM 2532 C CA . ARG A 1 310 ? 8.280 -11.607 -16.866 1.00 96.75 310 ARG A CA 1
ATOM 2533 C C . ARG A 1 310 ? 7.467 -10.461 -16.320 1.00 96.75 310 ARG A C 1
ATOM 2535 O O . ARG A 1 310 ? 6.249 -10.490 -16.451 1.00 96.75 310 ARG A O 1
ATOM 2542 N N . ALA A 1 311 ? 8.126 -9.467 -15.753 1.00 97.69 311 ALA A N 1
ATOM 2543 C CA . ALA A 1 311 ? 7.478 -8.231 -15.378 1.00 97.69 311 ALA A CA 1
ATOM 2544 C C . ALA A 1 311 ? 8.440 -7.065 -15.520 1.00 97.69 311 ALA A C 1
ATOM 2546 O O . ALA A 1 311 ? 9.637 -7.209 -15.256 1.00 97.69 311 ALA A O 1
ATOM 2547 N N . VAL A 1 312 ? 7.887 -5.918 -15.895 1.00 97.94 312 VAL A N 1
ATOM 2548 C CA . VAL A 1 312 ? 8.512 -4.611 -15.724 1.00 97.94 312 VAL A CA 1
ATOM 2549 C C . VAL A 1 312 ? 7.530 -3.727 -14.969 1.00 97.94 312 VAL A C 1
ATOM 2551 O O . VAL A 1 312 ? 6.409 -3.521 -15.422 1.00 97.94 312 VAL A O 1
ATOM 2554 N N . SER A 1 313 ? 7.936 -3.221 -13.810 1.00 97.38 313 SER A N 1
ATOM 2555 C CA . SER A 1 313 ? 7.172 -2.268 -13.010 1.00 97.38 313 SER A CA 1
ATOM 2556 C C . SER A 1 313 ? 7.817 -0.889 -13.075 1.00 97.38 313 SER A C 1
ATOM 2558 O O . SER A 1 313 ? 9.017 -0.767 -12.826 1.00 97.38 313 SER A O 1
ATOM 2560 N N . ILE A 1 314 ? 7.025 0.141 -13.342 1.00 97.25 314 ILE A N 1
ATOM 2561 C CA . ILE A 1 314 ? 7.423 1.543 -13.226 1.00 97.25 314 ILE A CA 1
ATOM 2562 C C . ILE A 1 314 ? 6.743 2.098 -11.983 1.00 97.25 314 ILE A C 1
ATOM 2564 O O . ILE A 1 314 ? 5.514 2.135 -11.913 1.00 97.25 314 ILE A O 1
ATOM 2568 N N . GLU A 1 315 ? 7.538 2.495 -10.998 1.00 96.81 315 GLU A N 1
ATOM 2569 C CA . GLU A 1 315 ? 7.052 3.079 -9.754 1.00 96.81 315 GLU A CA 1
ATOM 2570 C C . GLU A 1 315 ? 7.405 4.560 -9.692 1.00 96.81 315 GLU A C 1
ATOM 2572 O O . GLU A 1 315 ? 8.536 4.970 -9.979 1.00 96.81 315 GLU A O 1
ATOM 2577 N N . LEU A 1 316 ? 6.410 5.360 -9.326 1.00 94.50 316 LEU A N 1
ATOM 2578 C CA . LEU A 1 316 ? 6.529 6.800 -9.193 1.00 94.50 316 LEU A CA 1
ATOM 2579 C C . LEU A 1 316 ? 5.636 7.306 -8.073 1.00 94.50 316 LEU A C 1
ATOM 2581 O O . LEU A 1 316 ? 4.521 6.824 -7.874 1.00 94.50 316 LEU A O 1
ATOM 2585 N N . THR A 1 317 ? 6.115 8.318 -7.363 1.00 94.06 317 THR A N 1
ATOM 2586 C CA . THR A 1 317 ? 5.343 8.977 -6.319 1.00 94.06 317 THR A CA 1
ATOM 2587 C C . THR A 1 317 ? 5.006 10.395 -6.742 1.00 94.06 317 THR A C 1
ATOM 2589 O O . THR A 1 317 ? 5.881 11.154 -7.142 1.00 94.06 317 THR A O 1
ATOM 2592 N N . THR A 1 318 ? 3.743 10.779 -6.619 1.00 93.19 318 THR A N 1
ATOM 2593 C CA . THR A 1 318 ? 3.268 12.138 -6.870 1.00 93.19 318 THR A CA 1
ATOM 2594 C C . THR A 1 318 ? 2.673 12.740 -5.608 1.00 93.19 318 THR A C 1
ATOM 2596 O O . THR A 1 318 ? 2.254 12.032 -4.692 1.00 93.19 318 THR A O 1
ATOM 2599 N N . MET A 1 319 ? 2.654 14.065 -5.534 1.00 90.88 319 MET A N 1
ATOM 2600 C CA . MET A 1 319 ? 2.030 14.810 -4.453 1.00 90.88 319 MET A CA 1
ATOM 2601 C C . MET A 1 319 ? 1.147 15.914 -5.016 1.00 90.88 319 MET A C 1
ATOM 2603 O O . MET A 1 319 ? 1.619 16.805 -5.721 1.00 90.88 319 MET A O 1
ATOM 2607 N N . SER A 1 320 ? -0.127 15.883 -4.647 1.00 90.50 320 SER A N 1
ATOM 2608 C CA . SER A 1 320 ? -1.065 16.976 -4.889 1.00 90.50 320 SER A CA 1
ATOM 2609 C C . SER A 1 320 ? -0.785 18.088 -3.882 1.00 90.50 320 SER A C 1
ATOM 2611 O O . SER A 1 320 ? -1.061 17.938 -2.687 1.00 90.50 320 SER A O 1
ATOM 2613 N N . THR A 1 321 ? -0.224 19.205 -4.344 1.00 85.31 321 THR A N 1
ATOM 2614 C CA . THR A 1 321 ? 0.264 20.292 -3.471 1.00 85.31 321 THR A CA 1
ATOM 2615 C C . THR A 1 321 ? -0.868 21.027 -2.756 1.00 85.31 321 THR A C 1
ATOM 2617 O O . THR A 1 321 ? -0.715 21.423 -1.604 1.00 85.31 321 THR A O 1
ATOM 2620 N N . ASN A 1 322 ? -2.032 21.143 -3.397 1.00 85.44 322 ASN A N 1
ATOM 2621 C CA . ASN A 1 322 ? -3.190 21.852 -2.846 1.00 85.44 322 ASN A CA 1
ATOM 2622 C C . ASN A 1 322 ? -3.836 21.123 -1.654 1.00 85.44 322 ASN A C 1
ATOM 2624 O O . ASN A 1 322 ? -4.299 21.764 -0.713 1.00 85.44 322 ASN A O 1
ATOM 2628 N N . VAL A 1 323 ? -3.864 19.785 -1.686 1.00 86.56 323 VAL A N 1
ATOM 2629 C CA . VAL A 1 323 ? -4.563 18.944 -0.689 1.00 86.56 323 VAL A CA 1
ATOM 2630 C C . VAL A 1 323 ? -3.620 18.115 0.187 1.00 86.56 323 VAL A C 1
ATOM 2632 O O . VAL A 1 323 ? -4.067 17.445 1.115 1.00 86.56 323 VAL A O 1
ATOM 2635 N N . ASN A 1 324 ? -2.307 18.180 -0.058 1.00 88.00 324 ASN A N 1
ATOM 2636 C CA . ASN A 1 324 ? -1.283 17.436 0.680 1.00 88.00 324 ASN A CA 1
ATOM 2637 C C . ASN A 1 324 ? -1.538 15.916 0.707 1.00 88.00 324 ASN A C 1
ATOM 2639 O O . ASN A 1 324 ? -1.440 15.257 1.750 1.00 88.00 324 ASN A O 1
ATOM 2643 N N . VAL A 1 325 ? -1.875 15.357 -0.456 1.00 91.38 325 VAL A N 1
ATOM 2644 C CA . VAL A 1 325 ? -2.037 13.913 -0.666 1.00 91.38 325 VAL A CA 1
ATOM 2645 C C . VAL A 1 325 ? -0.863 13.408 -1.490 1.00 91.38 325 VAL A C 1
ATOM 2647 O O . VAL A 1 325 ? -0.564 13.966 -2.541 1.00 91.38 325 VAL A O 1
ATOM 2650 N N . ILE A 1 326 ? -0.208 12.356 -1.005 1.00 93.00 326 ILE A N 1
ATOM 2651 C CA . ILE A 1 326 ? 0.825 11.622 -1.732 1.00 93.00 326 ILE A CA 1
ATOM 2652 C C . ILE A 1 326 ? 0.173 10.395 -2.362 1.00 93.00 326 ILE A C 1
ATOM 2654 O O . ILE A 1 326 ? -0.534 9.647 -1.680 1.00 93.00 326 ILE A O 1
ATOM 2658 N N . VAL A 1 327 ? 0.431 10.171 -3.644 1.00 95.00 327 VAL A N 1
ATOM 2659 C CA . VAL A 1 327 ? -0.031 9.005 -4.392 1.00 95.00 327 VAL A CA 1
ATOM 2660 C C . VAL A 1 327 ? 1.183 8.248 -4.910 1.00 95.00 327 VAL A C 1
ATOM 2662 O O . VAL A 1 327 ? 1.995 8.797 -5.646 1.00 95.00 327 VAL A O 1
ATOM 2665 N N . ASN A 1 328 ? 1.320 6.983 -4.525 1.00 95.62 328 ASN A N 1
ATOM 2666 C CA . ASN A 1 328 ? 2.277 6.075 -5.140 1.00 95.62 328 ASN A CA 1
ATOM 2667 C C . ASN A 1 328 ? 1.579 5.301 -6.256 1.00 95.62 328 ASN A C 1
ATOM 2669 O O . ASN A 1 328 ? 0.601 4.595 -5.988 1.00 95.62 328 ASN A O 1
ATOM 2673 N N . THR A 1 329 ? 2.078 5.424 -7.480 1.00 96.06 329 THR A N 1
ATOM 2674 C CA . THR A 1 329 ? 1.553 4.726 -8.652 1.00 96.06 329 THR A CA 1
ATOM 2675 C C . THR A 1 329 ? 2.568 3.707 -9.145 1.00 96.06 329 THR A C 1
ATOM 2677 O O . THR A 1 329 ? 3.743 4.013 -9.340 1.00 96.06 329 THR A O 1
ATOM 2680 N N . VAL A 1 330 ? 2.083 2.490 -9.371 1.00 96.69 330 VAL A N 1
ATOM 2681 C CA . VAL A 1 330 ? 2.829 1.369 -9.929 1.00 96.69 330 VAL A CA 1
ATOM 2682 C C . VAL A 1 330 ? 2.153 0.949 -11.228 1.00 96.69 330 VAL A C 1
ATOM 2684 O O . VAL A 1 330 ? 1.015 0.469 -11.222 1.00 96.69 330 VAL A O 1
ATOM 2687 N N . ILE A 1 331 ? 2.867 1.117 -12.336 1.00 97.19 331 ILE A N 1
ATOM 2688 C CA . ILE A 1 331 ? 2.470 0.642 -13.662 1.00 97.19 331 ILE A CA 1
ATOM 2689 C C . ILE A 1 331 ? 3.206 -0.672 -13.910 1.00 97.19 331 ILE A C 1
ATOM 2691 O O . ILE A 1 331 ? 4.432 -0.690 -13.991 1.00 97.19 331 ILE A O 1
ATOM 2695 N N . LEU A 1 332 ? 2.475 -1.779 -13.995 1.00 97.62 332 LEU A N 1
ATOM 2696 C CA . LEU A 1 332 ? 3.014 -3.124 -14.160 1.00 97.62 332 LEU A CA 1
ATOM 2697 C C . LEU A 1 332 ? 2.722 -3.644 -15.568 1.00 97.62 332 LEU A C 1
ATOM 2699 O O . LEU A 1 332 ? 1.563 -3.781 -15.951 1.00 97.62 332 LEU A O 1
ATOM 2703 N N . PHE A 1 333 ? 3.773 -4.014 -16.291 1.00 97.69 333 PHE A N 1
ATOM 2704 C CA . PHE A 1 333 ? 3.696 -4.762 -17.541 1.00 97.69 333 PHE A CA 1
ATOM 2705 C C . PHE A 1 333 ? 4.109 -6.208 -17.301 1.00 97.69 333 PHE A C 1
ATOM 2707 O O . PHE A 1 333 ? 5.264 -6.477 -16.966 1.00 97.69 333 PHE A O 1
ATOM 2714 N N . GLU A 1 334 ? 3.180 -7.139 -17.481 1.00 97.25 334 GLU A N 1
ATOM 2715 C CA . GLU A 1 334 ? 3.429 -8.575 -17.356 1.00 97.25 334 GLU A CA 1
ATOM 2716 C C . GLU A 1 334 ? 3.727 -9.169 -18.733 1.00 97.25 334 GLU A C 1
ATOM 2718 O O . GLU A 1 334 ? 2.940 -9.029 -19.664 1.00 97.25 334 GLU A O 1
ATOM 2723 N N . PHE A 1 335 ? 4.865 -9.849 -18.859 1.00 96.62 335 PHE A N 1
ATOM 2724 C CA . PHE A 1 335 ? 5.302 -10.508 -20.087 1.00 96.62 335 PHE A CA 1
ATOM 2725 C C . PHE A 1 335 ? 5.005 -11.998 -19.956 1.00 96.62 335 PHE A C 1
ATOM 2727 O O . PHE A 1 335 ? 5.656 -12.724 -19.197 1.00 96.62 335 PHE A O 1
ATOM 2734 N N . THR A 1 336 ? 3.999 -12.468 -20.683 1.00 92.94 336 THR A N 1
ATOM 2735 C CA . THR A 1 336 ? 3.601 -13.876 -20.654 1.00 92.94 336 THR A CA 1
ATOM 2736 C C . THR A 1 336 ? 4.614 -14.751 -21.407 1.00 92.94 336 THR A C 1
ATOM 2738 O O . THR A 1 336 ? 5.270 -14.282 -22.341 1.00 92.94 336 THR A O 1
ATOM 2741 N N . PRO A 1 337 ? 4.726 -16.055 -21.083 1.00 91.81 337 PRO A N 1
ATOM 2742 C CA . PRO A 1 337 ? 5.571 -16.981 -21.845 1.00 91.81 337 PRO A CA 1
ATOM 2743 C C . PRO A 1 337 ? 5.229 -17.062 -23.341 1.00 91.81 337 PRO A C 1
ATOM 2745 O O . PRO A 1 337 ? 6.084 -17.431 -24.141 1.00 91.81 337 PRO A O 1
ATOM 2748 N N . ASN A 1 338 ? 4.002 -16.687 -23.717 1.00 89.81 338 ASN A N 1
ATOM 2749 C CA . ASN A 1 338 ? 3.529 -16.671 -25.101 1.00 89.81 338 ASN A CA 1
ATOM 2750 C C . ASN A 1 338 ? 3.983 -15.422 -25.878 1.00 89.81 338 ASN A C 1
ATOM 2752 O O . ASN A 1 338 ? 3.733 -15.330 -27.075 1.00 89.81 338 ASN A O 1
ATOM 2756 N N . GLY A 1 339 ? 4.639 -14.464 -25.216 1.00 87.94 339 GLY A N 1
ATOM 2757 C CA . GLY A 1 339 ? 5.119 -13.218 -25.816 1.00 87.94 339 GLY A CA 1
ATOM 2758 C C . GLY A 1 339 ? 4.137 -12.048 -25.736 1.00 87.94 339 GLY A C 1
ATOM 2759 O O . GLY A 1 339 ? 4.538 -10.934 -26.056 1.00 87.94 339 GLY A O 1
ATOM 2760 N N . ALA A 1 340 ? 2.906 -12.279 -25.266 1.00 93.44 340 ALA A N 1
ATOM 2761 C CA . ALA A 1 340 ? 1.937 -11.216 -25.024 1.00 93.44 340 ALA A CA 1
ATOM 2762 C C . ALA A 1 340 ? 2.301 -10.413 -23.770 1.00 93.44 340 ALA A C 1
ATOM 2764 O O . ALA A 1 340 ? 2.765 -10.987 -22.776 1.00 93.44 340 ALA A O 1
ATOM 2765 N N . VAL A 1 341 ? 2.045 -9.111 -23.823 1.00 96.12 341 VAL A N 1
ATOM 2766 C CA . VAL A 1 341 ? 2.237 -8.147 -22.743 1.00 96.12 341 VAL A CA 1
ATOM 2767 C C . VAL A 1 341 ? 0.877 -7.646 -22.273 1.00 96.12 341 VAL A C 1
ATOM 2769 O O . VAL A 1 341 ? -0.012 -7.399 -23.082 1.00 96.12 341 VAL A O 1
ATOM 2772 N N . THR A 1 342 ? 0.707 -7.516 -20.961 1.00 94.50 342 THR A N 1
ATOM 2773 C CA . THR A 1 342 ? -0.497 -6.929 -20.363 1.00 94.50 342 THR A CA 1
ATOM 2774 C C . THR A 1 342 ? -0.109 -5.856 -19.359 1.00 94.50 342 THR A C 1
ATOM 2776 O O . THR A 1 342 ? 0.614 -6.131 -18.400 1.00 94.50 342 THR A O 1
ATOM 2779 N N . GLY A 1 343 ? -0.579 -4.629 -19.590 1.00 95.00 343 GLY A N 1
ATOM 2780 C CA . GLY A 1 343 ? -0.350 -3.481 -18.718 1.00 95.00 343 GLY A CA 1
ATOM 2781 C C . GLY A 1 343 ? -1.471 -3.290 -17.694 1.00 95.00 343 GLY A C 1
ATOM 2782 O O . GLY A 1 343 ? -2.652 -3.310 -18.037 1.00 95.00 343 GLY A O 1
ATOM 2783 N N . THR A 1 344 ? -1.106 -3.074 -16.433 1.00 95.19 344 THR A N 1
ATOM 2784 C CA . THR A 1 344 ? -2.028 -2.756 -15.334 1.00 95.19 344 THR A CA 1
ATOM 2785 C C . THR A 1 344 ? -1.489 -1.587 -14.518 1.00 95.19 344 THR A C 1
ATOM 2787 O O . THR A 1 344 ? -0.281 -1.436 -14.353 1.00 95.19 344 THR A O 1
ATOM 2790 N N . VAL A 1 345 ? -2.382 -0.740 -14.008 1.00 95.44 345 VAL A N 1
ATOM 2791 C CA . VAL A 1 345 ? -2.017 0.410 -13.172 1.00 95.44 345 VAL A CA 1
ATOM 2792 C C . VAL A 1 345 ? -2.647 0.233 -11.805 1.00 95.44 345 VAL A C 1
ATOM 2794 O O . VAL A 1 345 ? -3.841 -0.043 -11.685 1.00 95.44 345 VAL A O 1
ATOM 2797 N N . THR A 1 346 ? -1.846 0.411 -10.762 1.00 94.69 346 THR A N 1
ATOM 2798 C CA . THR A 1 346 ? -2.330 0.456 -9.386 1.00 94.69 346 THR A CA 1
ATOM 2799 C C . THR A 1 346 ? -1.806 1.709 -8.703 1.00 94.69 346 THR A C 1
ATOM 2801 O O . THR A 1 346 ? -0.635 2.049 -8.829 1.00 94.69 346 THR A O 1
ATOM 2804 N N . SER A 1 347 ? -2.675 2.396 -7.965 1.00 94.19 347 SER A N 1
ATOM 2805 C CA . SER A 1 347 ? -2.308 3.597 -7.217 1.00 94.19 347 SER A CA 1
ATOM 2806 C C . SER A 1 347 ? -2.789 3.485 -5.780 1.00 94.19 347 SER A C 1
ATOM 2808 O O . SER A 1 347 ? -3.928 3.078 -5.514 1.00 94.19 347 SER A O 1
ATOM 2810 N N . THR A 1 348 ? -1.923 3.870 -4.852 1.00 94.31 348 THR A N 1
ATOM 2811 C CA . THR A 1 348 ? -2.206 3.948 -3.417 1.00 94.31 348 THR A CA 1
ATOM 2812 C C . THR A 1 348 ? -2.005 5.384 -2.969 1.00 94.31 348 THR A C 1
ATOM 2814 O O . THR A 1 348 ? -0.969 5.972 -3.251 1.00 94.31 348 THR A O 1
ATOM 2817 N N . ALA A 1 349 ? -2.995 5.960 -2.290 1.00 93.62 349 ALA A N 1
ATOM 2818 C CA . ALA A 1 349 ? -2.978 7.361 -1.884 1.00 93.62 349 ALA A CA 1
ATOM 2819 C C . ALA A 1 349 ? -3.090 7.496 -0.366 1.00 93.62 349 ALA A C 1
ATOM 2821 O O . ALA A 1 349 ? -3.860 6.778 0.274 1.00 93.62 349 ALA A O 1
ATOM 2822 N N . MET A 1 350 ? -2.330 8.432 0.198 1.00 91.31 350 MET A N 1
ATOM 2823 C CA . MET A 1 350 ? -2.261 8.711 1.630 1.00 91.31 350 MET A CA 1
ATOM 2824 C C . MET A 1 350 ? -2.013 10.204 1.865 1.00 91.31 350 MET A C 1
ATOM 2826 O O . MET A 1 350 ? -1.248 10.840 1.144 1.00 91.31 350 MET A O 1
ATOM 2830 N N . ARG A 1 351 ? -2.620 10.783 2.905 1.00 89.19 351 ARG A N 1
ATOM 2831 C CA . ARG A 1 351 ? -2.313 12.165 3.314 1.00 89.19 351 ARG A CA 1
ATOM 2832 C C . ARG A 1 351 ? -0.908 12.254 3.917 1.00 89.19 351 ARG A C 1
ATOM 2834 O O . ARG A 1 351 ? -0.472 11.344 4.622 1.00 89.19 351 ARG A O 1
ATOM 2841 N N . THR A 1 352 ? -0.225 13.378 3.714 1.00 86.19 352 THR A N 1
ATOM 2842 C CA . THR A 1 352 ? 1.162 13.593 4.176 1.00 86.19 352 THR A CA 1
ATOM 2843 C C . THR A 1 352 ? 1.351 13.435 5.689 1.00 86.19 352 THR A C 1
ATOM 2845 O O . THR A 1 352 ? 2.388 12.937 6.123 1.00 86.19 352 THR A O 1
ATOM 2848 N N . PHE A 1 353 ? 0.345 13.770 6.508 1.00 84.38 353 PHE A N 1
ATOM 2849 C CA . PHE A 1 353 ? 0.432 13.664 7.977 1.00 84.38 353 PHE A CA 1
ATOM 2850 C C . PHE A 1 353 ? 0.569 12.217 8.495 1.00 84.38 353 PHE A C 1
ATOM 2852 O O . PHE A 1 353 ? 0.789 11.967 9.686 1.00 84.38 353 PHE A O 1
ATOM 2859 N N . PHE A 1 354 ? 0.404 11.229 7.613 1.00 85.12 354 PHE A N 1
ATOM 2860 C CA . PHE A 1 354 ? 0.707 9.834 7.903 1.00 85.12 354 PHE A CA 1
ATOM 2861 C C . PHE A 1 354 ? 2.208 9.537 7.952 1.00 85.12 354 PHE A C 1
ATOM 2863 O O . PHE A 1 354 ? 2.592 8.567 8.596 1.00 85.12 354 PHE A O 1
ATOM 2870 N N . PHE A 1 355 ? 3.036 10.393 7.355 1.00 82.88 355 PHE A N 1
ATOM 2871 C CA . PHE A 1 355 ? 4.491 10.248 7.303 1.00 82.88 355 PHE A CA 1
ATOM 2872 C C . PHE A 1 355 ? 5.212 11.242 8.212 1.00 82.88 355 PHE A C 1
ATOM 2874 O O . PHE A 1 355 ? 6.271 10.926 8.745 1.00 82.88 355 PHE A O 1
ATOM 2881 N N . THR A 1 356 ? 4.624 12.417 8.441 1.00 79.12 356 THR A N 1
ATOM 2882 C CA . THR A 1 356 ? 5.189 13.447 9.318 1.00 79.12 356 THR A CA 1
ATOM 2883 C C . THR A 1 356 ? 4.161 13.928 10.345 1.00 79.12 356 THR A C 1
ATOM 2885 O O . THR A 1 356 ? 2.977 14.062 10.021 1.00 79.12 356 THR A O 1
ATOM 2888 N N . PRO A 1 357 ? 4.565 14.190 11.603 1.00 74.62 357 PRO A N 1
ATOM 2889 C CA . PRO A 1 357 ? 3.668 14.786 12.583 1.00 74.62 357 PRO A CA 1
ATOM 2890 C C . PRO A 1 357 ? 3.283 16.190 12.108 1.00 74.62 357 PRO A C 1
ATOM 2892 O O . PRO A 1 357 ? 4.132 17.062 11.929 1.00 74.62 357 PRO A O 1
ATOM 2895 N N . SER A 1 358 ? 1.991 16.406 11.872 1.00 70.12 358 SER A N 1
ATOM 2896 C CA . SER A 1 358 ? 1.505 17.706 11.422 1.00 70.12 358 SER A CA 1
ATOM 2897 C C . SER A 1 358 ? 1.422 18.678 12.597 1.00 70.12 358 SER A C 1
ATOM 2899 O O . SER A 1 358 ? 0.755 18.404 13.593 1.00 70.12 358 SER A O 1
ATOM 2901 N N . VAL A 1 359 ? 2.089 19.825 12.459 1.00 69.31 359 VAL A N 1
ATOM 2902 C CA . VAL A 1 359 ? 2.096 20.909 13.458 1.00 69.31 359 VAL A CA 1
ATOM 2903 C C . VAL A 1 359 ? 1.163 22.062 13.045 1.00 69.31 359 VAL A C 1
ATOM 2905 O O . VAL A 1 359 ? 0.879 22.948 13.844 1.00 69.31 359 VAL A O 1
ATOM 2908 N N . GLN A 1 360 ? 0.663 22.067 11.802 1.00 65.12 360 GLN A N 1
ATOM 2909 C CA . GLN A 1 360 ? -0.104 23.178 11.227 1.00 65.12 360 GLN A CA 1
ATOM 2910 C C . GLN A 1 360 ? -1.249 22.692 10.318 1.00 65.12 360 GLN A C 1
ATOM 2912 O O . GLN A 1 360 ? -1.123 21.682 9.625 1.00 65.12 360 GLN A O 1
ATOM 2917 N N . GLY A 1 361 ? -2.353 23.449 10.286 1.00 68.56 361 GLY A N 1
ATOM 2918 C CA . GLY A 1 361 ? -3.491 23.238 9.378 1.00 68.56 361 GLY A CA 1
ATOM 2919 C C . GLY A 1 361 ? -4.538 22.221 9.855 1.00 68.56 361 GLY A C 1
ATOM 2920 O O . GLY A 1 361 ? -4.547 21.801 11.011 1.00 68.56 361 GLY A O 1
ATOM 2921 N N . SER A 1 362 ? -5.436 21.810 8.951 1.00 67.19 362 SER A N 1
ATOM 2922 C CA . SER A 1 362 ? -6.507 20.826 9.212 1.00 67.19 362 SER A CA 1
ATOM 2923 C C . SER A 1 362 ? -5.975 19.454 9.654 1.00 67.19 362 SER A C 1
ATOM 2925 O O . SER A 1 362 ? -6.615 18.752 10.434 1.00 67.19 362 SER A O 1
ATOM 2927 N N . ASN A 1 363 ? -4.759 19.109 9.231 1.00 74.25 363 ASN A N 1
ATOM 2928 C CA . ASN A 1 363 ? -4.063 17.877 9.601 1.00 74.25 363 ASN A CA 1
ATOM 2929 C C . ASN A 1 363 ? -3.654 17.820 11.090 1.00 74.25 363 ASN A C 1
ATOM 2931 O O . ASN A 1 363 ? -3.489 16.724 11.632 1.00 74.25 363 ASN A O 1
ATOM 2935 N N . LEU A 1 364 ? -3.557 18.967 11.779 1.00 82.31 364 LEU A N 1
ATOM 2936 C CA . LEU A 1 364 ? -3.293 19.025 13.223 1.00 82.31 364 LEU A CA 1
ATOM 2937 C C . LEU A 1 364 ? -4.430 18.378 14.026 1.00 82.31 364 LEU A C 1
ATOM 2939 O O . LEU A 1 364 ? -4.180 17.696 15.017 1.00 82.31 364 LEU A O 1
ATOM 2943 N N . VAL A 1 365 ? -5.680 18.547 13.583 1.00 84.31 365 VAL A N 1
ATOM 2944 C CA . VAL A 1 365 ? -6.855 17.982 14.265 1.00 84.31 365 VAL A CA 1
ATOM 2945 C C . VAL A 1 365 ? -6.771 16.456 14.301 1.00 84.31 365 VAL A C 1
ATOM 2947 O O . VAL A 1 365 ? -6.960 15.856 15.357 1.00 84.31 365 VAL A O 1
ATOM 2950 N N . ALA A 1 366 ? -6.410 15.823 13.181 1.00 83.06 366 ALA A N 1
ATOM 2951 C CA . ALA A 1 366 ? -6.240 14.372 13.110 1.00 83.06 366 ALA A CA 1
ATOM 2952 C C . ALA A 1 366 ? -5.117 13.872 14.039 1.00 83.06 366 ALA A C 1
ATOM 2954 O O . ALA A 1 366 ? -5.269 12.839 14.697 1.00 83.06 366 ALA A O 1
ATOM 2955 N N . PHE A 1 367 ? -4.014 14.620 14.140 1.00 85.00 367 PHE A N 1
ATOM 2956 C CA . PHE A 1 367 ? -2.912 14.299 15.048 1.00 85.00 367 PHE A CA 1
ATOM 2957 C C . PHE A 1 367 ? -3.320 14.422 16.527 1.00 85.00 367 PHE A C 1
ATOM 2959 O O . PHE A 1 367 ? -3.074 13.507 17.315 1.00 85.00 367 PHE A O 1
ATOM 2966 N N . LEU A 1 368 ? -4.018 15.499 16.902 1.00 88.88 368 LEU A N 1
ATOM 2967 C CA . LEU A 1 368 ? -4.542 15.688 18.260 1.00 88.88 368 LEU A CA 1
ATOM 2968 C C . LEU A 1 368 ? -5.572 14.614 18.638 1.00 88.88 368 LEU A C 1
ATOM 2970 O O . LEU A 1 368 ? -5.537 14.104 19.759 1.00 88.88 368 LEU A O 1
ATOM 2974 N N . LEU A 1 369 ? -6.449 14.222 17.707 1.00 90.00 369 LEU A N 1
ATOM 2975 C CA . LEU A 1 369 ? -7.404 13.131 17.921 1.00 90.00 369 LEU A CA 1
ATOM 2976 C C . LEU A 1 369 ? -6.699 11.791 18.145 1.00 90.00 369 LEU A C 1
ATOM 2978 O O . LEU A 1 369 ? -7.129 11.029 19.004 1.00 90.00 369 LEU A O 1
ATOM 2982 N N . MET A 1 370 ? -5.602 11.513 17.436 1.00 89.44 370 MET A N 1
ATOM 2983 C CA . MET A 1 370 ? -4.805 10.300 17.651 1.00 89.44 370 MET A CA 1
ATOM 2984 C C . MET A 1 370 ? -4.204 10.258 19.067 1.00 89.44 370 MET A C 1
ATOM 2986 O O . MET A 1 370 ? -4.267 9.219 19.725 1.00 89.44 370 MET A O 1
ATOM 2990 N N . ILE A 1 371 ? -3.673 11.384 19.564 1.00 90.94 371 ILE A N 1
ATOM 2991 C CA . ILE A 1 371 ? -3.159 11.495 20.943 1.00 90.94 371 ILE A CA 1
ATOM 2992 C C . ILE A 1 371 ? -4.291 11.297 21.955 1.00 90.94 371 ILE A C 1
ATOM 2994 O O . ILE A 1 371 ? -4.161 10.503 22.889 1.00 90.94 371 ILE A O 1
ATOM 2998 N N . TRP A 1 372 ? -5.414 11.989 21.756 1.00 93.56 372 TRP A N 1
ATOM 2999 C CA . TRP A 1 372 ? -6.596 11.867 22.607 1.00 93.56 372 TRP A CA 1
ATOM 3000 C C . TRP A 1 372 ? -7.094 10.415 22.658 1.00 93.56 372 TRP A C 1
ATOM 3002 O O . TRP A 1 372 ? -7.378 9.889 23.735 1.00 93.56 372 TRP A O 1
ATOM 3012 N N . LEU A 1 373 ? -7.123 9.732 21.511 1.00 94.19 373 LEU A N 1
ATOM 3013 C CA . LEU A 1 373 ? -7.557 8.343 21.412 1.00 94.19 373 LEU A CA 1
ATOM 3014 C C . LEU A 1 373 ? -6.586 7.422 22.157 1.00 94.19 373 LEU A C 1
ATOM 3016 O O . LEU A 1 373 ? -7.024 6.563 22.919 1.00 94.19 373 LEU A O 1
ATOM 3020 N N . GLY A 1 374 ? -5.278 7.666 22.035 1.00 94.31 374 GLY A N 1
ATOM 3021 C CA . GLY A 1 374 ? -4.251 6.991 22.828 1.00 94.31 374 GLY A CA 1
ATOM 3022 C C . GLY A 1 374 ? -4.488 7.106 24.337 1.00 94.31 374 GLY A C 1
ATOM 3023 O O . GLY A 1 374 ? -4.408 6.101 25.043 1.00 94.31 374 GLY A O 1
ATOM 3024 N N . LEU A 1 375 ? -4.856 8.293 24.834 1.00 95.00 375 LEU A N 1
ATOM 3025 C CA . LEU A 1 375 ? -5.178 8.506 26.252 1.00 95.00 375 LEU A CA 1
ATOM 3026 C C . LEU A 1 375 ? -6.440 7.750 26.686 1.00 95.00 375 LEU A C 1
ATOM 3028 O O . LEU A 1 375 ? -6.453 7.132 27.751 1.00 95.00 375 LEU A O 1
ATOM 3032 N N . VAL A 1 376 ? -7.494 7.752 25.871 1.00 95.56 376 VAL A N 1
ATOM 3033 C CA . VAL A 1 376 ? -8.738 7.044 26.211 1.00 95.56 376 VAL A CA 1
ATOM 3034 C C . VAL A 1 376 ? -8.556 5.529 26.185 1.00 95.56 376 VAL A C 1
ATOM 3036 O O . VAL A 1 376 ? -9.014 4.849 27.104 1.00 95.56 376 VAL A O 1
ATOM 3039 N N . PHE A 1 377 ? -7.822 4.984 25.216 1.00 95.81 377 PHE A N 1
ATOM 3040 C CA . PHE A 1 377 ? -7.478 3.560 25.205 1.00 95.81 377 PHE A CA 1
ATOM 3041 C C . PHE A 1 377 ? -6.510 3.174 26.334 1.00 95.81 377 PHE A C 1
ATOM 3043 O O . PHE A 1 377 ? -6.613 2.071 26.873 1.00 95.81 377 PHE A O 1
ATOM 3050 N N . LEU A 1 378 ? -5.630 4.080 26.774 1.00 95.50 378 LEU A N 1
ATOM 3051 C CA . LEU A 1 378 ? -4.817 3.878 27.977 1.00 95.50 378 LEU A CA 1
ATOM 3052 C C . LEU A 1 378 ? -5.693 3.780 29.238 1.00 95.50 378 LEU A C 1
ATOM 3054 O O . LEU A 1 378 ? -5.510 2.885 30.058 1.00 95.50 378 LEU A O 1
ATOM 3058 N N . ILE A 1 379 ? -6.692 4.649 29.387 1.00 95.19 379 ILE A N 1
ATOM 3059 C CA . ILE A 1 379 ? -7.651 4.545 30.498 1.00 95.19 379 ILE A CA 1
ATOM 3060 C C . ILE A 1 379 ? -8.442 3.230 30.395 1.00 95.19 379 ILE A C 1
ATOM 3062 O O . ILE A 1 379 ? -8.623 2.537 31.399 1.00 95.19 379 ILE A O 1
ATOM 3066 N N . PHE A 1 380 ? -8.863 2.843 29.185 1.00 94.69 380 PHE A N 1
ATOM 3067 C CA . PHE A 1 380 ? -9.611 1.605 28.956 1.00 94.69 380 PHE A CA 1
ATOM 3068 C C . PHE A 1 380 ? -8.787 0.344 29.271 1.00 94.69 380 PHE A C 1
ATOM 3070 O O . PHE A 1 380 ? -9.319 -0.604 29.857 1.00 94.69 380 PHE A O 1
ATOM 3077 N N . THR A 1 381 ? -7.487 0.330 28.958 1.00 93.69 381 THR A N 1
ATOM 3078 C CA . THR A 1 381 ? -6.598 -0.771 29.364 1.00 93.69 381 THR A CA 1
ATOM 3079 C C . THR A 1 381 ? -6.441 -0.838 30.867 1.00 93.69 381 THR A C 1
ATOM 3081 O O . THR A 1 381 ? -6.650 -1.910 31.430 1.00 93.69 381 THR A O 1
ATOM 3084 N N . ILE A 1 382 ? -6.137 0.279 31.536 1.00 93.50 382 ILE A N 1
ATOM 3085 C CA . ILE A 1 382 ? -5.997 0.320 32.999 1.00 93.50 382 ILE A CA 1
ATOM 3086 C C . ILE A 1 382 ? -7.273 -0.205 33.669 1.00 93.50 382 ILE A C 1
ATOM 3088 O O . ILE A 1 382 ? -7.197 -1.036 34.576 1.00 93.50 382 ILE A O 1
ATOM 3092 N N . TYR A 1 383 ? -8.446 0.213 33.187 1.00 90.75 383 TYR A N 1
ATOM 3093 C CA . TYR A 1 383 ? -9.733 -0.285 33.668 1.00 90.75 383 TYR A CA 1
ATOM 3094 C C . TYR A 1 383 ? -9.904 -1.796 33.438 1.00 90.75 383 TYR A C 1
ATOM 3096 O O . TYR A 1 383 ? -10.277 -2.520 34.361 1.00 90.75 383 TYR A O 1
ATOM 3104 N N . SER A 1 384 ? -9.579 -2.294 32.243 1.00 88.75 384 SER A N 1
ATOM 3105 C CA . SER A 1 384 ? -9.690 -3.721 31.906 1.00 88.75 384 SER A CA 1
ATOM 3106 C C . SER A 1 384 ? -8.735 -4.588 32.736 1.00 88.75 384 SER A C 1
ATOM 3108 O O . SER A 1 384 ? -9.120 -5.650 33.226 1.00 88.75 384 SER A O 1
ATOM 3110 N N . PHE A 1 385 ? -7.509 -4.113 32.974 1.00 87.94 385 PHE A N 1
ATOM 3111 C CA . PHE A 1 385 ? -6.546 -4.756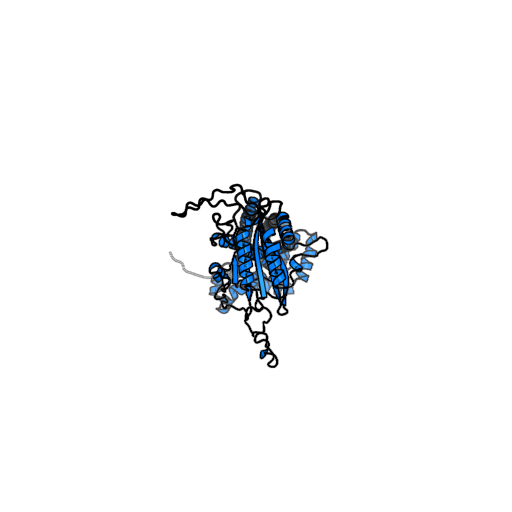 33.870 1.00 87.94 385 PHE A CA 1
ATOM 3112 C C . PHE A 1 385 ? -7.019 -4.737 35.325 1.00 87.94 385 PHE A C 1
ATOM 3114 O O . PHE A 1 385 ? -6.902 -5.751 36.015 1.00 87.94 385 PHE A O 1
ATOM 3121 N N . TRP A 1 386 ? -7.592 -3.626 35.793 1.00 87.56 386 TRP A N 1
ATOM 3122 C CA . TRP A 1 386 ? -8.184 -3.537 37.128 1.00 87.56 386 TRP A CA 1
ATOM 3123 C C . TRP A 1 386 ? -9.353 -4.518 37.297 1.00 87.56 386 TRP A C 1
ATOM 3125 O O . TRP A 1 386 ? -9.416 -5.228 38.304 1.00 87.56 386 TRP A O 1
ATOM 3135 N N . LEU A 1 387 ? -10.230 -4.624 36.293 1.00 83.06 387 LEU A N 1
ATOM 3136 C CA . LEU A 1 387 ? -11.346 -5.571 36.269 1.00 83.06 387 LEU A CA 1
ATOM 3137 C C . LEU A 1 387 ? -10.851 -7.023 36.288 1.00 83.06 387 LEU A C 1
ATOM 3139 O O . LEU A 1 387 ? -11.373 -7.852 37.040 1.00 83.06 387 LEU A O 1
ATOM 3143 N N . MET A 1 388 ? -9.812 -7.328 35.507 1.00 81.56 388 MET A N 1
ATOM 3144 C CA . MET A 1 388 ? -9.161 -8.636 35.524 1.00 81.56 388 MET A CA 1
ATOM 3145 C C . MET A 1 388 ? -8.592 -8.930 36.916 1.00 81.56 388 MET A C 1
ATOM 3147 O O . MET A 1 388 ? -8.965 -9.934 37.516 1.00 81.56 388 MET A O 1
ATOM 3151 N N . TYR A 1 389 ? -7.785 -8.027 37.484 1.00 80.19 389 TYR A N 1
ATOM 3152 C CA . TYR A 1 389 ? -7.209 -8.162 38.828 1.00 80.19 389 TYR A CA 1
ATOM 3153 C C . TYR A 1 389 ? -8.279 -8.404 39.905 1.00 80.19 389 TYR A C 1
ATOM 3155 O O . TYR A 1 389 ? -8.136 -9.303 40.740 1.00 80.19 389 TYR A O 1
ATOM 3163 N N . LYS A 1 390 ? -9.386 -7.656 39.864 1.00 77.31 390 LYS A N 1
ATOM 3164 C CA . LYS A 1 390 ? -10.529 -7.842 40.769 1.00 77.31 390 LYS A CA 1
ATOM 3165 C C . LYS A 1 390 ? -11.197 -9.202 40.585 1.00 77.31 390 LYS A C 1
ATOM 3167 O O . LYS A 1 390 ? -11.467 -9.880 41.574 1.00 77.31 390 LYS A O 1
ATOM 3172 N N . THR A 1 391 ? -11.400 -9.642 39.346 1.00 73.31 391 THR A N 1
ATOM 3173 C CA . THR A 1 391 ? -11.957 -10.971 39.039 1.00 73.31 391 THR A CA 1
ATOM 3174 C C . THR A 1 391 ? -11.067 -12.085 39.601 1.00 73.31 391 THR A C 1
ATOM 3176 O O . THR A 1 391 ? -11.576 -13.028 40.217 1.00 73.31 391 THR A O 1
ATOM 3179 N N . CYS A 1 392 ? -9.741 -11.939 39.487 1.00 69.88 392 CYS A N 1
ATOM 3180 C CA . CYS A 1 392 ? -8.762 -12.841 40.095 1.00 69.88 392 CYS A CA 1
ATOM 3181 C C . CYS A 1 392 ? -8.915 -12.881 41.622 1.00 69.88 392 CYS A C 1
ATOM 3183 O O . CYS A 1 392 ? -9.080 -13.946 42.216 1.00 69.88 392 CYS A O 1
ATOM 3185 N N . PHE A 1 393 ? -8.900 -11.720 42.276 1.00 67.56 393 PHE A N 1
ATOM 3186 C CA . PHE A 1 393 ? -8.960 -11.626 43.737 1.00 67.56 393 PHE A CA 1
ATOM 3187 C C . PHE A 1 393 ? -10.294 -12.138 44.302 1.00 67.56 393 PHE A C 1
ATOM 3189 O O . PHE A 1 393 ? -10.341 -12.793 45.348 1.00 67.56 393 PHE A O 1
ATOM 3196 N N . ASN A 1 394 ? -11.388 -11.933 43.568 1.00 65.00 394 ASN A N 1
ATOM 3197 C CA . ASN A 1 394 ? -12.701 -12.456 43.928 1.00 65.00 394 ASN A CA 1
ATOM 3198 C C . ASN A 1 394 ? -12.738 -13.979 43.913 1.00 65.00 394 ASN A C 1
ATOM 3200 O O . ASN A 1 394 ? -13.389 -14.568 44.776 1.00 65.00 394 ASN A O 1
ATOM 3204 N N . PHE A 1 395 ? -12.013 -14.624 43.001 1.00 60.78 395 PHE A N 1
ATOM 3205 C CA . PHE A 1 395 ? -11.910 -16.079 42.976 1.00 60.78 395 PHE A CA 1
ATOM 3206 C C . PHE A 1 395 ? -10.983 -16.617 44.076 1.00 60.78 395 PHE A C 1
ATOM 3208 O O . PHE A 1 395 ? -11.324 -17.599 44.720 1.00 60.78 395 PHE A O 1
ATOM 3215 N N . LEU A 1 396 ? -9.854 -15.960 44.351 1.00 56.69 396 LEU A N 1
ATOM 3216 C CA . LEU A 1 396 ? -8.824 -16.496 45.253 1.00 56.69 396 LEU A CA 1
ATOM 3217 C C . LEU A 1 396 ? -8.957 -16.120 46.733 1.00 56.69 396 LEU A C 1
ATOM 3219 O O . LEU A 1 396 ? -8.368 -16.790 47.583 1.00 56.69 396 LEU A O 1
ATOM 3223 N N . GLY A 1 397 ? -9.740 -15.093 47.061 1.00 56.72 397 GLY A N 1
ATOM 3224 C CA . GLY A 1 397 ? -9.790 -14.546 48.418 1.00 56.72 397 GLY A CA 1
ATOM 3225 C C . GLY A 1 397 ? -8.533 -13.748 48.775 1.00 56.72 397 GLY A C 1
ATOM 3226 O O . GLY A 1 397 ? -7.611 -13.625 47.973 1.00 56.72 397 GLY A O 1
ATOM 3227 N N . GLN A 1 398 ? -8.507 -13.193 49.993 1.00 52.88 398 GLN A N 1
ATOM 3228 C CA . GLN A 1 398 ? -7.578 -12.125 50.391 1.00 52.88 398 GLN A CA 1
ATOM 3229 C C . GLN A 1 398 ? -6.071 -12.429 50.203 1.00 52.88 398 GLN A C 1
ATOM 3231 O O . GLN A 1 398 ? -5.292 -11.493 50.063 1.00 52.88 398 GLN A O 1
ATOM 3236 N N . ASN A 1 399 ? -5.656 -13.707 50.142 1.00 58.97 399 ASN A N 1
ATOM 3237 C CA . ASN A 1 399 ? -4.247 -14.122 50.070 1.00 58.97 399 ASN A CA 1
ATOM 3238 C C . ASN A 1 399 ? -3.956 -15.072 48.885 1.00 58.97 399 ASN A C 1
ATOM 3240 O O . ASN A 1 399 ? -3.923 -16.295 49.076 1.00 58.97 399 ASN A O 1
ATOM 3244 N N . PRO A 1 400 ? -3.654 -14.551 47.679 1.00 57.66 400 PRO A N 1
ATOM 3245 C CA . PRO A 1 400 ? -3.268 -15.375 46.529 1.00 57.66 400 PRO A CA 1
ATOM 3246 C C . PRO A 1 400 ? -1.970 -16.161 46.780 1.00 57.66 400 PRO A C 1
ATOM 3248 O O . PRO A 1 400 ? -1.876 -17.327 46.396 1.00 57.66 400 PRO A O 1
ATOM 3251 N N . LEU A 1 401 ? -1.007 -15.579 47.512 1.00 57.66 401 LEU A N 1
ATOM 3252 C CA . LEU A 1 401 ? 0.208 -16.283 47.939 1.00 57.66 401 LEU A CA 1
ATOM 3253 C C . LEU A 1 401 ? -0.100 -17.458 48.878 1.00 57.66 401 LEU A C 1
ATOM 3255 O O . LEU A 1 401 ? 0.476 -18.526 48.714 1.00 57.66 401 LEU A O 1
ATOM 3259 N N . GLY A 1 402 ? -1.039 -17.301 49.818 1.00 59.03 402 GLY A N 1
ATOM 3260 C CA . GLY A 1 402 ? -1.429 -18.368 50.748 1.00 59.03 402 GLY A CA 1
ATOM 3261 C C . GLY A 1 402 ? -2.155 -19.531 50.061 1.00 59.03 402 GLY A C 1
ATOM 3262 O O . GLY A 1 402 ? -1.983 -20.688 50.454 1.00 59.03 402 GLY A O 1
ATOM 3263 N N . TYR A 1 403 ? -2.918 -19.244 49.000 1.00 61.94 403 TYR A N 1
ATOM 3264 C CA . TYR A 1 403 ? -3.478 -20.266 48.113 1.00 61.94 403 TYR A CA 1
ATOM 3265 C C . TYR A 1 403 ? -2.371 -20.987 47.334 1.00 61.94 403 TYR A C 1
ATOM 3267 O O . TYR A 1 403 ? -2.313 -22.217 47.362 1.00 61.94 403 TYR A O 1
ATOM 3275 N N . LEU A 1 404 ? -1.438 -20.247 46.719 1.00 61.09 404 LEU A N 1
ATOM 3276 C CA . LEU A 1 404 ? -0.306 -20.836 45.998 1.00 61.09 404 LEU A CA 1
ATOM 3277 C C . LEU A 1 404 ? 0.553 -21.716 46.918 1.00 61.09 404 LEU A C 1
ATOM 3279 O O . LEU A 1 404 ? 0.929 -22.822 46.531 1.00 61.09 404 LEU A O 1
ATOM 3283 N N . GLN A 1 405 ? 0.813 -21.271 48.147 1.00 65.25 405 GLN A N 1
ATOM 3284 C CA . GLN A 1 405 ? 1.645 -21.965 49.131 1.00 65.25 405 GLN A CA 1
ATOM 3285 C C . GLN A 1 405 ? 1.007 -23.276 49.624 1.00 65.25 405 GLN A C 1
ATOM 3287 O O . GLN A 1 405 ? 1.728 -24.247 49.837 1.00 65.25 405 GLN A O 1
ATOM 3292 N N . ARG A 1 406 ? -0.332 -23.347 49.716 1.00 62.78 406 ARG A N 1
ATOM 3293 C CA . ARG A 1 406 ? -1.091 -24.574 50.052 1.00 62.78 406 ARG A CA 1
ATOM 3294 C C . ARG A 1 406 ? -1.395 -25.483 48.860 1.00 62.78 406 ARG A C 1
ATOM 3296 O O . ARG A 1 406 ? -1.708 -26.653 49.058 1.00 62.78 406 ARG A O 1
ATOM 3303 N N . SER A 1 407 ? -1.349 -24.959 47.639 1.00 61.12 407 SER A N 1
ATOM 3304 C CA . SER A 1 407 ? -1.685 -25.710 46.428 1.00 61.12 407 SER A CA 1
ATOM 3305 C C . SER A 1 407 ? -0.495 -26.530 45.907 1.00 61.12 407 SER A C 1
ATOM 3307 O O . SER A 1 407 ? 0.647 -26.067 45.934 1.00 61.12 407 SER A O 1
ATOM 3309 N N . GLY A 1 408 ? -0.762 -27.748 45.422 1.00 70.19 408 GLY A N 1
ATOM 3310 C CA . GLY A 1 408 ? 0.244 -28.594 44.770 1.00 70.19 408 GLY A CA 1
ATOM 3311 C C . GLY A 1 408 ? 0.760 -27.994 43.454 1.00 70.19 408 GLY A C 1
ATOM 3312 O O . GLY A 1 408 ? 0.118 -27.126 42.864 1.00 70.19 408 GLY A O 1
ATOM 3313 N N . TRP A 1 409 ? 1.909 -28.472 42.968 1.00 70.00 409 TRP A N 1
ATOM 3314 C CA . TRP A 1 409 ? 2.603 -27.934 41.784 1.00 70.00 409 TRP A CA 1
ATOM 3315 C C . TRP A 1 409 ? 1.703 -27.806 40.536 1.00 70.00 409 TRP A C 1
ATOM 3317 O O . TRP A 1 409 ? 1.732 -26.780 39.859 1.00 70.00 409 TRP A O 1
ATOM 3327 N N . ALA A 1 410 ? 0.823 -28.783 40.289 1.00 69.56 410 ALA A N 1
ATOM 3328 C CA . ALA A 1 410 ? -0.122 -28.764 39.170 1.00 69.56 410 ALA A CA 1
ATOM 3329 C C . ALA A 1 410 ? -1.156 -27.624 39.274 1.00 69.56 410 ALA A C 1
ATOM 3331 O O . ALA A 1 410 ? -1.519 -27.005 38.275 1.00 69.56 410 ALA A O 1
ATOM 3332 N N . ALA A 1 411 ? -1.598 -27.287 40.488 1.00 65.19 411 ALA A N 1
ATOM 3333 C CA . ALA A 1 411 ? -2.532 -26.188 40.721 1.00 65.19 411 ALA A CA 1
ATOM 3334 C C . ALA A 1 411 ? -1.867 -24.807 40.571 1.00 65.19 411 ALA A C 1
ATOM 3336 O O . ALA A 1 411 ? -2.556 -23.851 40.222 1.00 65.19 411 ALA A O 1
ATOM 3337 N N . ARG A 1 412 ? -0.542 -24.708 40.768 1.00 67.88 412 ARG A N 1
ATOM 3338 C CA . ARG A 1 412 ? 0.245 -23.485 40.516 1.00 67.88 412 ARG A CA 1
ATOM 3339 C C . ARG A 1 412 ? 0.431 -23.211 39.025 1.00 67.88 412 ARG A C 1
ATOM 3341 O O . ARG A 1 412 ? 0.332 -22.065 38.610 1.00 67.88 412 ARG A O 1
ATOM 3348 N N . LEU A 1 413 ? 0.649 -24.252 38.220 1.00 68.88 413 LEU A N 1
ATOM 3349 C CA . LEU A 1 413 ? 0.728 -24.124 36.759 1.00 68.88 413 LEU A CA 1
ATOM 3350 C C . LEU A 1 413 ? -0.644 -23.846 36.127 1.00 68.88 413 LEU A C 1
ATOM 3352 O O . LEU A 1 413 ? -0.753 -23.030 35.218 1.00 68.88 413 LEU A O 1
ATOM 3356 N N . ALA A 1 414 ? -1.710 -24.464 36.643 1.00 68.25 414 ALA A N 1
ATOM 3357 C CA . ALA A 1 414 ? -3.076 -24.230 36.168 1.00 68.25 414 ALA A CA 1
ATOM 3358 C C . ALA A 1 414 ? -3.698 -22.912 36.679 1.00 68.25 414 ALA A C 1
ATOM 3360 O O . ALA A 1 414 ? -4.767 -22.518 36.214 1.00 68.25 414 ALA A O 1
ATOM 3361 N N . PHE A 1 415 ? -3.060 -22.235 37.639 1.00 67.00 415 PHE A N 1
ATOM 3362 C CA . PHE A 1 415 ? -3.535 -20.997 38.263 1.00 67.00 415 PHE A CA 1
ATOM 3363 C C . PHE A 1 415 ? -3.789 -19.846 37.270 1.00 67.00 415 PHE A C 1
ATOM 3365 O O . PHE A 1 415 ? -4.926 -19.357 37.232 1.00 67.00 415 PHE A O 1
ATOM 3372 N N . PRO A 1 416 ? -2.808 -19.412 36.449 1.00 67.75 416 PRO A N 1
ATOM 3373 C CA . PRO A 1 416 ? -3.046 -18.352 35.473 1.00 67.75 416 PRO A CA 1
ATOM 3374 C C . PRO A 1 416 ? -4.107 -18.781 34.457 1.00 67.75 416 PRO A C 1
ATOM 3376 O O . PRO A 1 416 ? -5.012 -18.010 34.163 1.00 67.75 416 PRO A O 1
ATOM 3379 N N . PHE A 1 417 ? -4.078 -20.043 34.019 1.00 70.50 417 PHE A N 1
ATOM 3380 C CA . PHE A 1 417 ? -5.016 -20.585 33.037 1.00 70.50 417 PHE A CA 1
ATOM 3381 C C . PHE A 1 417 ? -6.471 -20.587 33.527 1.00 70.50 417 PHE A C 1
ATOM 3383 O O . PHE A 1 417 ? -7.361 -20.145 32.806 1.00 70.50 417 PHE A O 1
ATOM 3390 N N . ARG A 1 418 ? -6.733 -21.024 34.767 1.00 67.75 418 ARG A N 1
ATOM 3391 C CA . ARG A 1 418 ? -8.083 -20.995 35.365 1.00 67.75 418 ARG A CA 1
ATOM 3392 C C . ARG A 1 418 ? -8.607 -19.579 35.541 1.00 67.75 418 ARG A C 1
ATOM 3394 O O . ARG A 1 418 ? -9.786 -19.323 35.319 1.00 67.75 418 ARG A O 1
ATOM 3401 N N . THR A 1 419 ? -7.730 -18.676 35.953 1.00 65.75 419 THR A N 1
ATOM 3402 C CA . THR A 1 419 ? -8.090 -17.285 36.213 1.00 65.75 419 THR A CA 1
ATOM 3403 C C . THR A 1 419 ? -8.402 -16.551 34.909 1.00 65.75 419 THR A C 1
ATOM 3405 O O . THR A 1 419 ? -9.425 -15.876 34.807 1.00 65.75 419 THR A O 1
ATOM 3408 N N . PHE A 1 420 ? -7.578 -16.775 33.884 1.00 70.56 420 PHE A N 1
ATOM 3409 C CA . PHE A 1 420 ? -7.794 -16.288 32.527 1.00 70.56 420 PHE A CA 1
ATOM 3410 C C . PHE A 1 420 ? -9.102 -16.854 31.958 1.00 70.56 420 PHE A C 1
ATOM 3412 O O . PHE A 1 420 ? -9.993 -16.095 31.590 1.00 70.56 420 PHE A O 1
ATOM 3419 N N . TYR A 1 421 ? -9.300 -18.173 32.013 1.00 74.06 421 TYR A N 1
ATOM 3420 C CA . TYR A 1 421 ? -10.528 -18.827 31.548 1.00 74.06 421 TYR A CA 1
ATOM 3421 C C . TYR A 1 421 ? -11.799 -18.238 32.179 1.00 74.06 421 TYR A C 1
ATOM 3423 O O . TYR A 1 421 ? -12.792 -18.005 31.493 1.00 74.06 421 TYR A O 1
ATOM 3431 N N . GLN A 1 422 ? -11.771 -17.939 33.479 1.00 71.12 422 GLN A N 1
ATOM 3432 C CA . GLN A 1 422 ? -12.922 -17.362 34.167 1.00 71.12 422 GLN A CA 1
ATOM 3433 C C . GLN A 1 422 ? -13.230 -15.926 33.709 1.00 71.12 422 GLN A C 1
ATOM 3435 O O . GLN A 1 422 ? -14.404 -15.561 33.639 1.00 71.12 422 GLN A O 1
ATOM 3440 N N . PHE A 1 423 ? -12.209 -15.128 33.381 1.00 74.75 423 PHE A N 1
ATOM 3441 C CA . PHE A 1 423 ? -12.383 -13.786 32.820 1.00 74.75 423 PHE A CA 1
ATOM 3442 C C . PHE A 1 423 ? -12.980 -13.835 31.404 1.00 74.75 423 PHE A C 1
ATOM 3444 O O . PHE A 1 423 ? -13.919 -13.091 31.116 1.00 74.75 423 PHE A O 1
ATOM 3451 N N . PHE A 1 424 ? -12.501 -14.751 30.554 1.00 78.88 424 PHE A N 1
ATOM 3452 C CA . PHE A 1 424 ? -12.980 -14.919 29.172 1.00 78.88 424 PHE A CA 1
ATOM 3453 C C . PHE A 1 424 ? -14.313 -15.660 29.049 1.00 78.88 424 PHE A C 1
ATOM 3455 O O . PHE A 1 424 ? -14.943 -15.609 27.998 1.00 78.88 424 PHE A O 1
ATOM 3462 N N . ARG A 1 425 ? -14.799 -16.295 30.123 1.00 76.12 425 ARG A N 1
ATOM 3463 C CA . ARG A 1 425 ? -16.132 -16.917 30.148 1.00 76.12 425 ARG A CA 1
ATOM 3464 C C . ARG A 1 425 ? -17.260 -15.915 29.869 1.00 76.12 425 ARG A C 1
ATOM 3466 O O . ARG A 1 425 ? -18.347 -16.318 29.462 1.00 76.12 425 ARG A O 1
ATOM 3473 N N . TYR A 1 426 ? -17.031 -14.628 30.122 1.00 77.62 426 TYR A N 1
ATOM 3474 C CA . TYR A 1 426 ? -17.962 -13.569 29.755 1.00 77.62 426 TYR A CA 1
ATOM 3475 C C . TYR A 1 426 ? -17.624 -13.046 28.353 1.00 77.62 426 TYR A C 1
ATOM 3477 O O . TYR A 1 426 ? -16.590 -12.408 28.171 1.00 77.62 426 TYR A O 1
ATOM 3485 N N . GLY A 1 427 ? -18.498 -13.303 27.371 1.00 79.69 427 GLY A N 1
ATOM 3486 C CA . GLY A 1 427 ? -18.238 -12.998 25.956 1.00 79.69 427 GLY A CA 1
ATOM 3487 C C . GLY A 1 427 ? -17.858 -11.537 25.689 1.00 79.69 427 GLY A C 1
ATOM 3488 O O . GLY A 1 427 ? -16.940 -11.265 24.920 1.00 79.69 427 GLY A O 1
ATOM 3489 N N . TRP A 1 428 ? -18.465 -10.588 26.406 1.00 84.88 428 TRP A N 1
ATOM 3490 C CA . TRP A 1 428 ? -18.133 -9.168 26.265 1.00 84.88 428 TRP A CA 1
ATOM 3491 C C . TRP A 1 428 ? -16.708 -8.822 26.721 1.00 84.88 428 TRP A C 1
ATOM 3493 O O . TRP A 1 428 ? -16.093 -7.943 26.133 1.00 84.88 428 TRP A O 1
ATOM 3503 N N . ASN A 1 429 ? -16.128 -9.541 27.690 1.00 87.19 429 ASN A N 1
ATOM 3504 C CA . ASN A 1 429 ? -14.720 -9.338 28.057 1.00 87.19 429 ASN A CA 1
ATOM 3505 C C . ASN A 1 429 ? -13.768 -9.762 26.926 1.00 87.19 429 ASN A C 1
ATOM 3507 O O . ASN A 1 429 ? -12.674 -9.216 26.802 1.00 87.19 429 ASN A O 1
ATOM 3511 N N . CYS A 1 430 ? -14.171 -10.728 26.093 1.00 86.50 430 CYS A N 1
ATOM 3512 C CA . CYS A 1 430 ? -13.415 -11.088 24.897 1.00 86.50 430 CYS A CA 1
ATOM 3513 C C . CYS A 1 430 ? -13.478 -9.961 23.856 1.00 86.50 430 CYS A C 1
ATOM 3515 O O . CYS A 1 430 ? -12.436 -9.559 23.340 1.00 86.50 430 CYS A O 1
ATOM 3517 N N . ALA A 1 431 ? -14.664 -9.384 23.627 1.00 89.38 431 ALA A N 1
ATOM 3518 C CA . ALA A 1 431 ? -14.828 -8.222 22.751 1.00 89.38 431 ALA A CA 1
ATOM 3519 C C . ALA A 1 431 ? -13.952 -7.035 23.199 1.00 89.38 431 ALA A C 1
ATOM 3521 O O . ALA A 1 431 ? -13.321 -6.390 22.364 1.00 89.38 431 ALA A O 1
ATOM 3522 N N . ASP A 1 432 ? -13.832 -6.799 24.508 1.00 91.12 432 ASP A N 1
ATOM 3523 C CA . ASP A 1 432 ? -12.968 -5.755 25.076 1.00 91.12 432 ASP A CA 1
ATOM 3524 C C . ASP A 1 432 ? -11.496 -5.957 24.702 1.00 91.12 432 ASP A C 1
ATOM 3526 O O . ASP A 1 432 ? -10.825 -5.010 24.292 1.00 91.12 432 ASP A O 1
ATOM 3530 N N . MET A 1 433 ? -11.005 -7.195 24.781 1.00 90.69 433 MET A N 1
ATOM 3531 C CA . MET A 1 433 ? -9.626 -7.531 24.414 1.00 90.69 433 MET A CA 1
ATOM 3532 C C . MET A 1 433 ? -9.387 -7.441 22.906 1.00 90.69 433 MET A C 1
ATOM 3534 O O . MET A 1 433 ? -8.314 -7.007 22.493 1.00 90.69 433 MET A O 1
ATOM 3538 N N . VAL A 1 434 ? -10.381 -7.786 22.083 1.00 92.75 434 VAL A N 1
ATOM 3539 C CA . VAL A 1 434 ? -10.311 -7.612 20.623 1.00 92.75 434 VAL A CA 1
ATOM 3540 C C . VAL A 1 434 ? -10.248 -6.128 20.254 1.00 92.75 434 VAL A C 1
ATOM 3542 O O . VAL A 1 434 ? -9.417 -5.747 19.430 1.00 92.75 434 VAL A O 1
ATOM 3545 N N . ILE A 1 435 ? -11.063 -5.283 20.892 1.00 94.94 435 ILE A N 1
ATOM 3546 C CA . ILE A 1 435 ? -11.058 -3.824 20.697 1.00 94.94 435 ILE A CA 1
ATOM 3547 C C . ILE A 1 435 ? -9.702 -3.235 21.105 1.00 94.94 435 ILE A C 1
ATOM 3549 O O . ILE A 1 435 ? -9.091 -2.493 20.336 1.00 94.94 435 ILE A O 1
ATOM 3553 N N . LEU A 1 436 ? -9.194 -3.600 22.287 1.00 95.12 436 LEU A N 1
ATOM 3554 C CA . LEU A 1 436 ? -7.883 -3.154 22.764 1.00 95.12 436 LEU A CA 1
ATOM 3555 C C . LEU A 1 436 ? -6.754 -3.606 21.832 1.00 95.12 436 LEU A C 1
ATOM 3557 O O . LEU A 1 436 ? -5.951 -2.783 21.398 1.00 95.12 436 LEU A O 1
ATOM 3561 N N . GLY A 1 437 ? -6.708 -4.896 21.492 1.00 94.62 437 GLY A N 1
ATOM 3562 C CA . GLY A 1 437 ? -5.684 -5.462 20.615 1.00 94.62 437 GLY A CA 1
ATOM 3563 C C . GLY A 1 437 ? -5.682 -4.809 19.234 1.00 94.62 437 GLY A C 1
ATOM 3564 O O . GLY A 1 437 ? -4.630 -4.386 18.758 1.00 94.62 437 GLY A O 1
ATOM 3565 N N . SER A 1 438 ? -6.861 -4.641 18.630 1.00 95.19 438 SER A N 1
ATOM 3566 C CA . SER A 1 438 ? -7.003 -3.996 17.319 1.00 95.19 438 SER A CA 1
ATOM 3567 C C . SER A 1 438 ? -6.528 -2.542 17.348 1.00 95.19 438 SER A C 1
ATOM 3569 O O . SER A 1 438 ? -5.841 -2.104 16.428 1.00 95.19 438 SER A O 1
ATOM 3571 N N . PHE A 1 439 ? -6.817 -1.795 18.418 1.00 95.31 439 PHE A N 1
ATOM 3572 C CA . PHE A 1 439 ? -6.324 -0.426 18.557 1.00 95.31 439 PHE A CA 1
ATOM 3573 C C . PHE A 1 439 ? -4.798 -0.353 18.687 1.00 95.31 439 PHE A C 1
ATOM 3575 O O . PHE A 1 439 ? -4.172 0.450 17.998 1.00 95.31 439 PHE A O 1
ATOM 3582 N N . TYR A 1 440 ? -4.177 -1.188 19.526 1.00 95.44 440 TYR A N 1
ATOM 3583 C CA . TYR A 1 440 ? -2.717 -1.156 19.687 1.00 95.44 440 TYR A CA 1
ATOM 3584 C C . TYR A 1 440 ? -1.974 -1.601 18.433 1.00 95.44 440 TYR A C 1
ATOM 3586 O O . TYR A 1 440 ? -0.939 -1.023 18.108 1.00 95.44 440 TYR A O 1
ATOM 3594 N N . VAL A 1 441 ? -2.511 -2.575 17.697 1.00 95.75 441 VAL A N 1
ATOM 3595 C CA . VAL A 1 441 ? -1.953 -2.959 16.397 1.00 95.75 441 VAL A CA 1
ATOM 3596 C C . VAL A 1 441 ? -2.114 -1.810 15.396 1.00 95.75 441 VAL A C 1
ATOM 3598 O O . VAL A 1 441 ? -1.138 -1.456 14.738 1.00 95.75 441 VAL A O 1
ATOM 3601 N N . HIS A 1 442 ? -3.270 -1.137 15.345 1.00 93.69 442 HIS A N 1
ATOM 3602 C CA . HIS A 1 442 ? -3.443 0.057 14.510 1.00 93.69 442 HIS A CA 1
ATOM 3603 C C . HIS A 1 442 ? -2.416 1.143 14.866 1.00 93.69 442 HIS A C 1
ATOM 3605 O O . HIS A 1 442 ? -1.696 1.622 13.993 1.00 93.69 442 HIS A O 1
ATOM 3611 N N . LEU A 1 443 ? -2.275 1.471 16.153 1.00 92.25 443 LEU A N 1
ATOM 3612 C CA . LEU A 1 443 ? -1.297 2.442 16.642 1.00 92.25 443 LEU A CA 1
ATOM 3613 C C . LEU A 1 443 ? 0.150 2.037 16.301 1.00 92.25 443 LEU A C 1
ATOM 3615 O O . LEU A 1 443 ? 0.957 2.898 15.957 1.00 92.25 443 LEU A O 1
ATOM 3619 N N . SER A 1 444 ? 0.474 0.742 16.340 1.00 93.19 444 SER A N 1
ATOM 3620 C CA . SER A 1 444 ? 1.800 0.231 15.975 1.00 93.19 444 SER A CA 1
ATOM 3621 C C . SER A 1 444 ? 2.138 0.475 14.504 1.00 93.19 444 SER A C 1
ATOM 3623 O O . SER A 1 444 ? 3.251 0.906 14.213 1.00 93.19 444 SER A O 1
ATOM 3625 N N . TYR A 1 445 ? 1.175 0.315 13.588 1.00 93.81 445 TYR A N 1
ATOM 3626 C CA . TYR A 1 445 ? 1.375 0.638 12.171 1.00 93.81 445 TYR A CA 1
ATOM 3627 C C . TYR A 1 445 ? 1.624 2.137 11.970 1.00 93.81 445 TYR A C 1
ATOM 3629 O O . TYR A 1 445 ? 2.494 2.524 11.191 1.00 93.81 445 TYR A O 1
ATOM 3637 N N . ARG A 1 446 ? 0.907 2.987 12.717 1.00 89.81 446 ARG A N 1
ATOM 3638 C CA . ARG A 1 446 ? 1.077 4.450 12.685 1.00 89.81 446 ARG A CA 1
ATOM 3639 C C . ARG A 1 446 ? 2.467 4.871 13.162 1.00 89.81 446 ARG A C 1
ATOM 3641 O O . ARG A 1 446 ? 3.148 5.626 12.477 1.00 89.81 446 ARG A O 1
ATOM 3648 N N . ILE A 1 447 ? 2.894 4.368 14.321 1.00 90.25 447 ILE A N 1
ATOM 3649 C CA . ILE A 1 447 ? 4.220 4.662 14.885 1.00 90.25 447 ILE A CA 1
ATOM 3650 C C . ILE A 1 447 ? 5.319 4.090 13.983 1.00 90.25 447 ILE A C 1
ATOM 3652 O O . ILE A 1 447 ? 6.308 4.770 13.726 1.00 90.25 447 ILE A O 1
ATOM 3656 N N . GLY A 1 448 ? 5.126 2.877 13.460 1.00 91.88 448 GLY A N 1
ATOM 3657 C CA . GLY A 1 448 ? 6.051 2.233 12.532 1.00 91.88 448 GLY A CA 1
ATOM 3658 C C . GLY A 1 448 ? 6.309 3.070 11.280 1.00 91.88 448 GLY A C 1
ATOM 3659 O O . GLY A 1 448 ? 7.463 3.210 10.888 1.00 91.88 448 GLY A O 1
ATOM 3660 N N . ALA A 1 449 ? 5.277 3.700 10.707 1.00 90.62 449 ALA A N 1
ATOM 3661 C CA . ALA A 1 449 ? 5.441 4.604 9.568 1.00 90.62 449 ALA A CA 1
ATOM 3662 C C . ALA A 1 449 ? 6.305 5.832 9.911 1.00 90.62 449 ALA A C 1
ATOM 3664 O O . ALA A 1 449 ? 7.223 6.154 9.160 1.00 90.62 449 ALA A O 1
ATOM 3665 N N . TYR A 1 450 ? 6.083 6.475 11.065 1.00 88.88 450 TYR A N 1
ATOM 3666 C CA . TYR A 1 450 ? 6.912 7.608 11.504 1.00 88.88 450 TYR A CA 1
ATOM 3667 C C . TYR A 1 450 ? 8.368 7.211 11.759 1.00 88.88 450 TYR A C 1
ATOM 3669 O O . TYR A 1 450 ? 9.285 7.923 11.351 1.00 88.88 450 TYR A O 1
ATOM 3677 N N . VAL A 1 451 ? 8.593 6.060 12.396 1.00 90.25 451 VAL A N 1
ATOM 3678 C CA . VAL A 1 451 ? 9.943 5.533 12.641 1.00 90.25 451 VAL A CA 1
ATOM 3679 C C . VAL A 1 451 ? 10.638 5.193 11.322 1.00 90.25 451 VAL A C 1
ATOM 3681 O O . VAL A 1 451 ? 11.803 5.535 11.140 1.00 90.25 451 VAL A O 1
ATOM 3684 N N . ALA A 1 452 ? 9.931 4.573 10.378 1.00 89.56 452 ALA A N 1
ATOM 3685 C CA . ALA A 1 452 ? 10.487 4.224 9.077 1.00 89.56 452 ALA A CA 1
ATOM 3686 C C . ALA A 1 452 ? 10.852 5.468 8.249 1.00 89.56 452 ALA A C 1
ATOM 3688 O O . ALA A 1 452 ? 11.922 5.499 7.648 1.00 89.56 452 ALA A O 1
ATOM 3689 N N . VAL A 1 453 ? 10.031 6.523 8.269 1.00 88.25 453 VAL A N 1
ATOM 3690 C CA . VAL A 1 453 ? 10.373 7.814 7.641 1.00 88.25 453 VAL A CA 1
ATOM 3691 C C . VAL A 1 453 ? 11.597 8.441 8.312 1.00 88.25 453 VAL A C 1
ATOM 3693 O O . VAL A 1 453 ? 12.508 8.881 7.621 1.00 88.25 453 VAL A O 1
ATOM 3696 N N . SER A 1 454 ? 11.667 8.422 9.647 1.00 86.31 454 SER A N 1
ATOM 3697 C CA . SER A 1 454 ? 12.800 8.982 10.397 1.00 86.31 454 SER A CA 1
ATOM 3698 C C . SER A 1 454 ? 14.119 8.241 10.155 1.00 86.31 454 SER A C 1
ATOM 3700 O O . SER A 1 454 ? 15.180 8.861 10.205 1.00 86.31 454 SER A O 1
ATOM 3702 N N . ASN A 1 455 ? 14.068 6.926 9.937 1.00 87.19 455 ASN A N 1
ATOM 3703 C CA . ASN A 1 455 ? 15.257 6.098 9.733 1.00 87.19 455 ASN A CA 1
ATOM 3704 C C . ASN A 1 455 ? 15.755 6.118 8.282 1.00 87.19 455 ASN A C 1
ATOM 3706 O O . ASN A 1 455 ? 16.929 5.843 8.041 1.00 87.19 455 ASN A O 1
ATOM 3710 N N . ASN A 1 456 ? 14.886 6.429 7.317 1.00 85.56 456 ASN A N 1
ATOM 3711 C CA . ASN A 1 456 ? 15.238 6.447 5.903 1.00 85.56 456 ASN A CA 1
ATOM 3712 C C . ASN A 1 456 ? 15.852 7.803 5.509 1.00 85.56 456 ASN A C 1
ATOM 3714 O O . ASN A 1 456 ? 15.136 8.804 5.481 1.00 85.56 456 ASN A O 1
ATOM 3718 N N . PRO A 1 457 ? 17.143 7.863 5.123 1.00 82.50 457 PRO A N 1
ATOM 3719 C CA . PRO A 1 457 ? 17.815 9.129 4.813 1.00 82.50 457 PRO A CA 1
ATOM 3720 C C . PRO A 1 457 ? 17.202 9.842 3.598 1.00 82.50 457 PRO A C 1
ATOM 3722 O O . PRO A 1 457 ? 17.172 11.064 3.541 1.00 82.50 457 PRO A O 1
ATOM 3725 N N . VAL A 1 458 ? 16.653 9.077 2.649 1.00 82.44 458 VAL A N 1
ATOM 3726 C CA . VAL A 1 458 ? 16.016 9.589 1.424 1.00 82.44 458 VAL A CA 1
ATOM 3727 C C . VAL A 1 458 ? 14.699 10.327 1.702 1.00 82.44 458 VAL A C 1
ATOM 3729 O O . VAL A 1 458 ? 14.269 11.155 0.904 1.00 82.44 458 VAL A O 1
ATOM 3732 N N . LEU A 1 459 ? 14.056 10.039 2.836 1.00 82.88 459 LEU A N 1
ATOM 3733 C CA . LEU A 1 459 ? 12.761 10.606 3.215 1.00 82.88 459 LEU A CA 1
ATOM 3734 C C . LEU A 1 459 ? 12.881 11.729 4.254 1.00 82.88 459 LEU A C 1
ATOM 3736 O O . LEU A 1 459 ? 11.875 12.181 4.803 1.00 82.88 459 LEU A O 1
ATOM 3740 N N . GLN A 1 460 ? 14.102 12.195 4.519 1.00 80.25 460 GLN A N 1
ATOM 3741 C CA . GLN A 1 460 ? 14.334 13.333 5.398 1.00 80.25 460 GLN A CA 1
ATOM 3742 C C . GLN A 1 460 ? 13.924 14.649 4.718 1.00 80.25 460 GLN A C 1
ATOM 3744 O O . GLN A 1 460 ? 14.043 14.760 3.496 1.00 80.25 460 GLN A O 1
ATOM 3749 N N . PRO A 1 461 ? 13.479 15.666 5.484 1.00 73.69 461 PRO A N 1
ATOM 3750 C CA . PRO A 1 461 ? 12.985 16.931 4.931 1.00 73.69 461 PRO A CA 1
ATOM 3751 C C . PRO A 1 461 ? 13.927 17.616 3.930 1.00 73.69 461 PRO A C 1
ATOM 3753 O O . PRO A 1 461 ? 13.445 18.277 3.019 1.00 73.69 461 PRO A O 1
ATOM 3756 N N . ASP A 1 462 ? 15.241 17.421 4.071 1.00 71.62 462 ASP A N 1
ATOM 3757 C CA . ASP A 1 462 ? 16.259 18.034 3.208 1.00 71.62 462 ASP A CA 1
ATOM 3758 C C . ASP A 1 462 ? 16.431 17.322 1.851 1.00 71.62 462 ASP A C 1
ATOM 3760 O O . ASP A 1 462 ? 16.981 17.897 0.913 1.00 71.62 462 ASP A O 1
ATOM 3764 N N . VAL A 1 463 ? 15.981 16.066 1.736 1.00 74.75 463 VAL A N 1
ATOM 3765 C CA . VAL A 1 463 ? 16.184 15.199 0.555 1.00 74.75 463 VAL A CA 1
ATOM 3766 C C . VAL A 1 463 ? 14.865 14.887 -0.163 1.00 74.75 463 VAL A C 1
ATOM 3768 O O . VAL A 1 463 ? 14.853 14.623 -1.369 1.00 74.75 463 VAL A O 1
ATOM 3771 N N . VAL A 1 464 ? 13.734 14.950 0.545 1.00 77.12 464 VAL A N 1
ATOM 3772 C CA . VAL A 1 464 ? 12.402 14.742 -0.040 1.00 77.12 464 VAL A CA 1
ATOM 3773 C C . VAL A 1 464 ? 12.145 15.775 -1.140 1.00 77.12 464 VAL A C 1
ATOM 3775 O O . VAL A 1 464 ? 12.301 16.974 -0.951 1.00 77.12 464 VAL A O 1
ATOM 3778 N N . GLY A 1 465 ? 11.728 15.297 -2.310 1.00 72.94 465 GLY A N 1
ATOM 3779 C CA . GLY A 1 465 ? 11.570 16.097 -3.529 1.00 72.94 465 GLY A CA 1
ATOM 3780 C C . GLY A 1 465 ? 12.789 16.139 -4.466 1.00 72.94 465 GLY A C 1
ATOM 3781 O O . GLY A 1 465 ? 12.651 16.654 -5.578 1.00 72.94 465 GLY A O 1
ATOM 3782 N N . HIS A 1 466 ? 13.949 15.571 -4.102 1.00 79.50 466 HIS A N 1
ATOM 3783 C CA . HIS A 1 466 ? 15.116 15.542 -4.996 1.00 79.50 466 HIS A CA 1
ATOM 3784 C C . HIS A 1 466 ? 14.823 14.752 -6.290 1.00 79.50 466 HIS A C 1
ATOM 3786 O O . HIS A 1 466 ? 14.510 13.567 -6.216 1.00 79.50 466 HIS A O 1
ATOM 3792 N N . PRO A 1 467 ? 14.960 15.340 -7.494 1.00 78.25 467 PRO A N 1
ATOM 3793 C CA . PRO A 1 467 ? 14.390 14.778 -8.724 1.00 78.25 467 PRO A CA 1
ATOM 3794 C C . PRO A 1 467 ? 15.164 13.573 -9.282 1.00 78.25 467 PRO A C 1
ATOM 3796 O O . PRO A 1 467 ? 14.651 12.858 -10.141 1.00 78.25 467 PRO A O 1
ATOM 3799 N N . GLU A 1 468 ? 16.395 13.357 -8.815 1.00 81.19 468 GLU A N 1
ATOM 3800 C CA . GLU A 1 468 ? 17.256 12.241 -9.236 1.00 81.19 468 GLU A CA 1
ATOM 3801 C C . GLU A 1 468 ? 17.236 11.051 -8.267 1.00 81.19 468 GLU A C 1
ATOM 3803 O O . GLU A 1 468 ? 17.841 10.024 -8.556 1.00 81.19 468 GLU A O 1
ATOM 3808 N N . ILE A 1 469 ? 16.563 11.172 -7.117 1.00 86.19 469 ILE A N 1
ATOM 3809 C CA . ILE A 1 469 ? 16.552 10.128 -6.087 1.00 86.19 469 ILE A CA 1
ATOM 3810 C C . ILE A 1 469 ? 15.152 9.522 -6.019 1.00 86.19 469 ILE A C 1
ATOM 3812 O O . ILE A 1 469 ? 14.165 10.232 -5.844 1.00 86.19 469 ILE A O 1
ATOM 3816 N N . PHE A 1 470 ? 15.050 8.203 -6.164 1.00 90.62 470 PHE A N 1
ATOM 3817 C CA . PHE A 1 470 ? 13.791 7.483 -5.975 1.00 90.62 470 PHE A CA 1
ATOM 3818 C C . PHE A 1 470 ? 13.365 7.484 -4.503 1.00 90.62 470 PHE A C 1
ATOM 3820 O O . PHE A 1 470 ? 14.190 7.250 -3.622 1.00 90.62 470 PHE A O 1
ATOM 3827 N N . MET A 1 471 ? 12.074 7.688 -4.238 1.00 90.06 471 MET A N 1
ATOM 3828 C CA . MET A 1 471 ? 11.518 7.709 -2.883 1.00 90.06 471 MET A CA 1
ATOM 3829 C C . MET A 1 471 ? 10.613 6.492 -2.663 1.00 90.06 471 MET A C 1
ATOM 3831 O O . MET A 1 471 ? 9.587 6.383 -3.331 1.00 90.06 471 MET A O 1
ATOM 3835 N N . PRO A 1 472 ? 10.930 5.597 -1.710 1.00 90.69 472 PRO A N 1
ATOM 3836 C CA . PRO A 1 472 ? 10.201 4.344 -1.513 1.00 90.69 472 PRO A CA 1
ATOM 3837 C C . PRO A 1 472 ? 8.906 4.535 -0.699 1.00 90.69 472 PRO A C 1
ATOM 3839 O O . PRO A 1 472 ? 8.713 3.929 0.358 1.00 90.69 472 PRO A O 1
ATOM 3842 N N . PHE A 1 473 ? 7.985 5.387 -1.162 1.00 91.25 473 PHE A N 1
ATOM 3843 C CA . PHE A 1 473 ? 6.700 5.585 -0.477 1.00 91.25 473 PHE A CA 1
ATOM 3844 C C . PHE A 1 473 ? 5.799 4.346 -0.540 1.00 91.25 473 PHE A C 1
ATOM 3846 O O . PHE A 1 473 ? 5.024 4.124 0.393 1.00 91.25 473 PHE A O 1
ATOM 3853 N N . GLY A 1 474 ? 5.928 3.505 -1.573 1.00 90.12 474 GLY A N 1
ATOM 3854 C CA . GLY A 1 474 ? 5.179 2.252 -1.690 1.00 90.12 474 GLY A CA 1
ATOM 3855 C C . GLY A 1 474 ? 5.345 1.334 -0.478 1.00 90.12 474 GLY A C 1
ATOM 3856 O O . GLY A 1 474 ? 4.350 0.884 0.094 1.00 90.12 474 GLY A O 1
ATOM 3857 N N . GLN A 1 475 ? 6.585 1.150 -0.012 1.00 90.69 475 GLN A N 1
ATOM 3858 C CA . GLN A 1 475 ? 6.901 0.324 1.159 1.00 90.69 475 GLN A CA 1
ATOM 3859 C C . GLN A 1 475 ? 6.272 0.855 2.457 1.00 90.69 475 GLN A C 1
ATOM 3861 O O . GLN A 1 475 ? 5.900 0.082 3.338 1.00 90.69 475 GLN A O 1
ATOM 3866 N N . LEU A 1 476 ? 6.125 2.175 2.581 1.00 90.44 476 LEU A N 1
ATOM 3867 C CA . LEU A 1 476 ? 5.528 2.806 3.759 1.00 90.44 476 LEU A CA 1
ATOM 3868 C C . LEU A 1 476 ? 3.997 2.788 3.735 1.00 90.44 476 LEU A C 1
ATOM 3870 O O . LEU A 1 476 ? 3.362 2.778 4.790 1.00 90.44 476 LEU A O 1
ATOM 3874 N N . MET A 1 477 ? 3.393 2.818 2.547 1.00 91.88 477 MET A N 1
ATOM 3875 C CA . MET A 1 477 ? 1.941 2.891 2.394 1.00 91.88 477 MET A CA 1
ATOM 3876 C C . MET A 1 477 ? 1.240 1.557 2.667 1.00 91.88 477 MET A C 1
ATOM 3878 O O . MET A 1 477 ? 0.145 1.566 3.225 1.00 91.88 477 MET A O 1
ATOM 3882 N N . GLU A 1 478 ? 1.846 0.417 2.333 1.00 88.94 478 GLU A N 1
ATOM 3883 C CA . GLU A 1 478 ? 1.248 -0.912 2.544 1.00 88.94 478 GLU A CA 1
ATOM 3884 C C . GLU A 1 478 ? 0.807 -1.179 4.004 1.00 88.94 478 GLU A C 1
ATOM 3886 O O . GLU A 1 478 ? -0.380 -1.457 4.227 1.00 88.94 478 GLU A O 1
ATOM 3891 N N . PRO A 1 479 ? 1.670 -1.030 5.034 1.00 91.44 479 PRO A N 1
ATOM 3892 C CA . PRO A 1 479 ? 1.249 -1.219 6.424 1.00 91.44 479 PRO A CA 1
ATOM 3893 C C . PRO A 1 479 ? 0.189 -0.200 6.868 1.00 91.44 479 PRO A C 1
ATOM 3895 O O . PRO A 1 479 ? -0.649 -0.508 7.716 1.00 91.44 479 PRO A O 1
ATOM 3898 N N . LEU A 1 480 ? 0.172 1.001 6.282 1.00 91.69 480 LEU A N 1
ATOM 3899 C CA . LEU A 1 480 ? -0.847 2.013 6.568 1.00 91.69 480 LEU A CA 1
ATOM 3900 C C . LEU A 1 480 ? -2.219 1.634 5.995 1.00 91.69 480 LEU A C 1
ATOM 3902 O O . LEU A 1 480 ? -3.232 1.862 6.658 1.00 91.69 480 LEU A O 1
ATOM 3906 N N . VAL A 1 481 ? -2.273 1.011 4.812 1.00 91.19 481 VAL A N 1
ATOM 3907 C CA . VAL A 1 481 ? -3.519 0.461 4.247 1.00 91.19 481 VAL A CA 1
ATOM 3908 C C . VAL A 1 481 ? -4.082 -0.627 5.163 1.00 91.19 481 VAL A C 1
ATOM 3910 O O . VAL A 1 481 ? -5.267 -0.595 5.502 1.00 91.19 481 VAL A O 1
ATOM 3913 N N . LEU A 1 482 ? -3.234 -1.548 5.635 1.00 91.56 482 LEU A N 1
ATOM 3914 C CA . LEU A 1 482 ? -3.633 -2.565 6.617 1.00 91.56 482 LEU A CA 1
ATOM 3915 C C . LEU A 1 482 ? -4.118 -1.928 7.928 1.00 91.56 482 LEU A C 1
ATOM 3917 O O . LEU A 1 482 ? -5.143 -2.341 8.475 1.00 91.56 482 LEU A O 1
ATOM 3921 N N . GLY A 1 483 ? -3.441 -0.875 8.393 1.00 92.19 483 GLY A N 1
ATOM 3922 C CA . GLY A 1 483 ? -3.861 -0.084 9.546 1.00 92.19 483 GLY A CA 1
ATOM 3923 C C . GLY A 1 483 ? -5.254 0.535 9.378 1.00 92.19 483 GLY A C 1
ATOM 3924 O O . GLY A 1 483 ? -6.050 0.489 10.318 1.00 92.19 483 GLY A O 1
ATOM 3925 N N . ASN A 1 484 ? -5.586 1.060 8.197 1.00 90.56 484 ASN A N 1
ATOM 3926 C CA . ASN A 1 484 ? -6.915 1.611 7.904 1.00 90.56 484 ASN A CA 1
ATOM 3927 C C . ASN A 1 484 ? -8.000 0.522 7.882 1.00 90.56 484 ASN A C 1
ATOM 3929 O O . ASN A 1 484 ? -9.078 0.720 8.446 1.00 90.56 484 ASN A O 1
ATOM 3933 N N . ASN A 1 485 ? -7.707 -0.651 7.314 1.00 91.94 485 ASN A N 1
ATOM 3934 C CA . ASN A 1 485 ? -8.624 -1.796 7.343 1.00 91.94 485 ASN A CA 1
ATOM 3935 C C . ASN A 1 485 ? -8.896 -2.263 8.781 1.00 91.94 485 ASN A C 1
ATOM 3937 O O . ASN A 1 485 ? -10.036 -2.548 9.153 1.00 91.94 485 ASN A O 1
ATOM 3941 N N . LEU A 1 486 ? -7.860 -2.283 9.621 1.00 93.44 486 LEU A N 1
ATOM 3942 C CA . LEU A 1 486 ? -7.991 -2.622 11.034 1.00 93.44 486 LEU A CA 1
ATOM 3943 C C . LEU A 1 486 ? -8.804 -1.581 11.812 1.00 93.44 486 LEU A C 1
ATOM 3945 O O . LEU A 1 486 ? -9.587 -1.949 12.685 1.00 93.44 486 LEU A O 1
ATOM 3949 N N . LEU A 1 487 ? -8.673 -0.294 11.481 1.00 93.06 487 LEU A N 1
ATOM 3950 C CA . LEU A 1 487 ? -9.502 0.761 12.065 1.00 93.06 487 LEU A CA 1
ATOM 3951 C C . LEU A 1 487 ? -10.985 0.600 11.696 1.00 93.06 487 LEU A C 1
ATOM 3953 O O . LEU A 1 487 ? -11.856 0.846 12.536 1.00 93.06 487 LEU A O 1
ATOM 3957 N N . ALA A 1 488 ? -11.289 0.162 10.472 1.00 92.81 488 ALA A N 1
ATOM 3958 C CA . ALA A 1 488 ? -12.660 -0.147 10.069 1.00 92.81 488 ALA A CA 1
ATOM 3959 C C . ALA A 1 488 ? -13.233 -1.312 10.895 1.00 92.81 488 ALA A C 1
ATOM 3961 O O . ALA A 1 488 ? -14.329 -1.196 11.449 1.00 92.81 488 ALA A O 1
ATOM 3962 N N . LEU A 1 489 ? -12.460 -2.392 11.072 1.00 92.94 489 LEU A N 1
ATOM 3963 C CA . LEU A 1 489 ? -12.839 -3.514 11.938 1.00 92.94 489 LEU A CA 1
ATOM 3964 C C . LEU A 1 489 ? -13.029 -3.068 13.399 1.00 92.94 489 LEU A C 1
ATOM 3966 O O . LEU A 1 489 ? -14.040 -3.399 14.021 1.00 92.94 489 LEU A O 1
ATOM 3970 N N . LEU A 1 490 ? -12.100 -2.269 13.932 1.00 94.81 490 LEU A N 1
ATOM 3971 C CA . LEU A 1 490 ? -12.187 -1.683 15.271 1.00 94.81 490 LEU A CA 1
ATOM 3972 C C . LEU A 1 490 ? -13.485 -0.884 15.430 1.00 94.81 490 LEU A C 1
ATOM 3974 O O . LEU A 1 490 ? -14.216 -1.085 16.395 1.00 94.81 490 LEU A O 1
ATOM 3978 N N . SER A 1 491 ? -13.814 -0.037 14.456 1.00 93.75 491 SER A N 1
ATOM 3979 C CA . SER A 1 491 ? -15.033 0.776 14.482 1.00 93.75 491 SER A CA 1
ATOM 3980 C C . SER A 1 491 ? -16.289 -0.098 14.542 1.00 93.75 491 SER A C 1
ATOM 3982 O O . SER A 1 491 ? -17.156 0.139 15.382 1.00 93.75 491 SER A O 1
ATOM 3984 N N . ILE A 1 492 ? -16.363 -1.155 13.726 1.00 93.75 492 ILE A N 1
ATOM 3985 C CA . ILE A 1 492 ? -17.490 -2.102 13.735 1.00 93.75 492 ILE A CA 1
ATOM 3986 C C . ILE A 1 492 ? -17.598 -2.813 15.090 1.00 93.75 492 ILE A C 1
ATOM 3988 O O . ILE A 1 492 ? -18.679 -2.859 15.678 1.00 93.75 492 ILE A O 1
ATOM 3992 N N . THR A 1 493 ? -16.490 -3.330 15.628 1.00 92.94 493 THR A N 1
ATOM 3993 C CA . THR A 1 493 ? -16.499 -4.027 16.929 1.00 92.94 493 THR A CA 1
ATOM 3994 C C . THR A 1 493 ? -16.899 -3.106 18.087 1.00 92.94 493 THR A C 1
ATOM 3996 O O . THR A 1 493 ? -17.663 -3.524 18.962 1.00 92.94 493 THR A O 1
ATOM 3999 N N . CYS A 1 494 ? -16.486 -1.834 18.061 1.00 94.31 494 CYS A N 1
ATOM 4000 C CA . CYS A 1 494 ? -16.936 -0.818 19.012 1.00 94.31 494 CYS A CA 1
ATOM 4001 C C . CYS A 1 494 ? -18.455 -0.576 18.922 1.00 94.31 494 CYS A C 1
ATOM 4003 O O . CYS A 1 494 ? -19.136 -0.496 19.948 1.00 94.31 494 CYS A O 1
ATOM 4005 N N . TRP A 1 495 ? -19.023 -0.507 17.719 1.00 93.38 495 TRP A N 1
ATOM 4006 C CA . TRP A 1 495 ? -20.475 -0.377 17.562 1.00 93.38 495 TRP A CA 1
ATOM 4007 C C . TRP A 1 495 ? -21.231 -1.610 18.062 1.00 93.38 495 TRP A C 1
ATOM 4009 O O . TRP A 1 495 ? -22.229 -1.465 18.764 1.00 93.38 495 TRP A O 1
ATOM 4019 N N . VAL A 1 496 ? -20.734 -2.822 17.800 1.00 91.00 496 VAL A N 1
ATOM 4020 C CA . VAL A 1 496 ? -21.346 -4.063 18.313 1.00 91.00 496 VAL A CA 1
ATOM 4021 C C . VAL A 1 496 ? -21.336 -4.099 19.844 1.00 91.00 496 VAL A C 1
ATOM 4023 O O . VAL A 1 496 ? -22.327 -4.469 20.472 1.00 91.00 496 VAL A O 1
ATOM 4026 N N . LYS A 1 497 ? -20.259 -3.656 20.494 1.00 89.88 497 LYS A N 1
ATOM 4027 C CA . LYS A 1 497 ? -20.198 -3.637 21.963 1.00 89.88 497 LYS A CA 1
ATOM 4028 C C . LYS A 1 497 ? -21.170 -2.638 22.616 1.00 89.88 497 LYS A C 1
ATOM 4030 O O . LYS A 1 497 ? -21.487 -2.792 23.797 1.00 89.88 497 LYS A O 1
ATOM 4035 N N . LEU A 1 498 ? -21.759 -1.702 21.865 1.00 90.31 498 LEU A N 1
ATOM 4036 C CA . LEU A 1 498 ? -22.851 -0.860 22.369 1.00 90.31 498 LEU A CA 1
ATOM 4037 C C . LEU A 1 498 ? -24.053 -1.689 22.871 1.00 90.31 498 LEU A C 1
ATOM 4039 O O . LEU A 1 498 ? -24.698 -1.290 23.842 1.00 90.31 498 LEU A O 1
ATOM 4043 N N . PHE A 1 499 ? -24.317 -2.867 22.286 1.00 86.94 499 PHE A N 1
ATOM 4044 C CA . PHE A 1 499 ? -25.430 -3.740 22.690 1.00 86.94 499 PHE A CA 1
ATOM 4045 C C . PHE A 1 499 ? -25.358 -4.190 24.156 1.00 86.94 499 PHE A C 1
ATOM 4047 O O . PHE A 1 499 ? -26.401 -4.291 24.804 1.00 86.94 499 PHE A O 1
ATOM 4054 N N . LYS A 1 500 ? -24.153 -4.356 24.724 1.00 85.81 500 LYS A N 1
ATOM 4055 C CA . LYS A 1 500 ? -23.963 -4.624 26.162 1.00 85.81 500 LYS A CA 1
ATOM 4056 C C . LYS A 1 500 ? -24.667 -3.568 27.021 1.00 85.81 500 LYS A C 1
ATOM 4058 O O . LYS A 1 500 ? -25.358 -3.890 27.984 1.00 85.81 500 LYS A O 1
ATOM 4063 N N . TYR A 1 501 ? -24.501 -2.300 26.657 1.00 87.25 501 TYR A N 1
ATOM 4064 C CA . TYR A 1 501 ? -24.966 -1.161 27.444 1.00 87.25 501 TYR A CA 1
ATOM 4065 C C . TYR A 1 501 ? -26.449 -0.840 27.206 1.00 87.25 501 TYR A C 1
ATOM 4067 O O . TYR A 1 501 ? -27.114 -0.319 28.102 1.00 87.25 501 TYR A O 1
ATOM 4075 N N . LEU A 1 502 ? -27.005 -1.233 26.052 1.00 83.75 502 LEU A N 1
ATOM 4076 C CA . LEU A 1 502 ? -28.436 -1.089 25.753 1.00 83.75 502 LEU A CA 1
ATOM 4077 C C . LEU A 1 502 ? -29.338 -1.891 26.709 1.00 83.75 502 LEU A C 1
ATOM 4079 O O . LEU A 1 502 ? -30.488 -1.501 26.911 1.00 83.75 502 LEU A O 1
ATOM 4083 N N . CYS A 1 503 ? -28.818 -2.931 27.375 1.00 76.06 503 CYS A N 1
ATOM 4084 C CA . CYS A 1 503 ? -29.538 -3.704 28.400 1.00 76.06 503 CYS A CA 1
ATOM 4085 C C . CYS A 1 503 ? -30.056 -2.865 29.580 1.00 76.06 503 CYS A C 1
ATOM 4087 O O . CYS A 1 503 ? -30.979 -3.287 30.284 1.00 76.06 503 CYS A O 1
ATOM 4089 N N . MET A 1 504 ? -29.489 -1.678 29.825 1.00 76.69 504 MET A N 1
ATOM 4090 C CA . MET A 1 504 ? -30.007 -0.792 30.870 1.00 76.69 504 MET A CA 1
ATOM 4091 C C . MET A 1 504 ? -31.449 -0.355 30.579 1.00 76.69 504 MET A C 1
ATOM 4093 O O . MET A 1 504 ? -32.269 -0.282 31.500 1.00 76.69 504 MET A O 1
ATOM 4097 N N . SER A 1 505 ? -31.788 -0.158 29.302 1.00 81.62 505 SER A N 1
ATOM 4098 C CA . SER A 1 505 ? -33.153 0.125 28.863 1.00 81.62 505 SER A CA 1
ATOM 4099 C C . SER A 1 505 ? -33.999 -1.147 28.888 1.00 81.62 505 SER A C 1
ATOM 4101 O O . SER A 1 505 ? -33.623 -2.163 28.307 1.00 81.62 505 SER A O 1
ATOM 4103 N N . SER A 1 506 ? -35.166 -1.091 29.536 1.00 78.12 506 SER A N 1
ATOM 4104 C CA . SER A 1 506 ? -36.083 -2.233 29.671 1.00 78.12 506 SER A CA 1
ATOM 4105 C C . SER A 1 506 ? -36.516 -2.824 28.327 1.00 78.12 506 SER A C 1
ATOM 4107 O O . SER A 1 506 ? -36.665 -4.039 28.222 1.00 78.12 506 SER A O 1
ATOM 4109 N N . TYR A 1 507 ? -36.656 -1.992 27.293 1.00 82.25 507 TYR A N 1
ATOM 4110 C CA . TYR A 1 507 ? -37.109 -2.405 25.963 1.00 82.25 507 TYR A CA 1
ATOM 4111 C C . TYR A 1 507 ? -36.114 -3.314 25.228 1.00 82.25 507 TYR A C 1
ATOM 4113 O O . TYR A 1 507 ? -36.526 -4.205 24.491 1.00 82.25 507 TYR A O 1
ATOM 4121 N N . PHE A 1 508 ? -34.807 -3.125 25.436 1.00 81.25 508 PHE A N 1
ATOM 4122 C CA . PHE A 1 508 ? -33.768 -3.852 24.694 1.00 81.25 508 PHE A CA 1
ATOM 4123 C C . PHE A 1 508 ? -33.287 -5.132 25.397 1.00 81.25 508 PHE A C 1
ATOM 4125 O O . PHE A 1 508 ? -32.561 -5.921 24.794 1.00 81.25 508 PHE A O 1
ATOM 4132 N N . ARG A 1 509 ? -33.710 -5.390 26.643 1.00 79.00 509 ARG A N 1
ATOM 4133 C CA . ARG A 1 509 ? -33.236 -6.540 27.443 1.00 79.00 509 ARG A CA 1
ATOM 4134 C C . ARG A 1 509 ? -33.539 -7.892 26.808 1.00 79.00 509 ARG A C 1
ATOM 4136 O O . ARG A 1 509 ? -32.660 -8.749 26.739 1.00 79.00 509 ARG A O 1
ATOM 4143 N N . LEU A 1 510 ? -34.769 -8.076 26.322 1.00 81.88 510 LEU A N 1
ATOM 4144 C CA . LEU A 1 510 ? -35.185 -9.326 25.680 1.00 81.88 510 LEU A CA 1
ATOM 4145 C C . LEU A 1 510 ? -34.361 -9.596 24.415 1.00 81.88 510 LEU A C 1
ATOM 4147 O O . LEU A 1 510 ? -33.906 -10.717 24.207 1.00 81.88 510 LEU A O 1
ATOM 4151 N N . LEU A 1 511 ? -34.127 -8.555 23.611 1.00 82.81 511 LEU A N 1
ATOM 4152 C CA . LEU A 1 511 ? -33.346 -8.647 22.382 1.00 82.81 511 LEU A CA 1
ATOM 4153 C C . LEU A 1 511 ? -31.908 -9.093 22.666 1.00 82.81 511 LEU A C 1
ATOM 4155 O O . LEU A 1 511 ? -31.422 -10.022 22.025 1.00 82.81 511 LEU A O 1
ATOM 4159 N N . VAL A 1 512 ? -31.240 -8.476 23.647 1.00 79.75 512 VAL A N 1
ATOM 4160 C CA . VAL A 1 512 ? -29.850 -8.832 23.972 1.00 79.75 512 VAL A CA 1
ATOM 4161 C C . VAL A 1 512 ? -29.751 -10.258 24.513 1.00 79.75 512 VAL A C 1
ATOM 4163 O O . VAL A 1 512 ? -28.841 -10.980 24.125 1.00 79.75 512 VAL A O 1
ATOM 4166 N N . ARG A 1 513 ? -30.714 -10.722 25.321 1.00 76.38 513 ARG A N 1
ATOM 4167 C CA . ARG A 1 513 ? -30.730 -12.120 25.788 1.00 76.38 513 ARG A CA 1
ATOM 4168 C C . ARG A 1 513 ? -30.904 -13.132 24.664 1.00 76.38 513 ARG A C 1
ATOM 4170 O O . ARG A 1 513 ? -30.260 -14.174 24.704 1.00 76.38 513 ARG A O 1
ATOM 4177 N N . ILE A 1 514 ? -31.760 -12.842 23.685 1.00 82.12 514 ILE A N 1
ATOM 4178 C CA . ILE A 1 514 ? -31.924 -13.707 22.509 1.00 82.12 514 ILE A CA 1
ATOM 4179 C C . ILE A 1 514 ? -30.609 -13.756 21.726 1.00 82.12 514 ILE A C 1
ATOM 4181 O O . ILE A 1 514 ? -30.156 -14.839 21.377 1.00 82.12 514 ILE A O 1
ATOM 4185 N N . LEU A 1 515 ? -29.957 -12.608 21.519 1.00 78.94 515 LEU A N 1
ATOM 4186 C CA . LEU A 1 515 ? -28.656 -12.546 20.849 1.00 78.94 515 LEU A CA 1
ATOM 4187 C C . LEU A 1 515 ? -27.576 -13.334 21.603 1.00 78.94 515 LEU A C 1
ATOM 4189 O O . LEU A 1 515 ? -26.854 -14.110 20.984 1.00 78.94 515 LEU A O 1
ATOM 4193 N N . GLU A 1 516 ? -27.486 -13.181 22.926 1.00 76.50 516 GLU A N 1
ATOM 4194 C CA . GLU A 1 516 ? -26.532 -13.930 23.751 1.00 76.50 516 GLU A CA 1
ATOM 4195 C C . GLU A 1 516 ? -26.810 -15.438 23.725 1.00 76.50 516 GLU A C 1
ATOM 4197 O O . GLU A 1 516 ? -25.865 -16.216 23.636 1.00 76.50 516 GLU A O 1
ATOM 4202 N N . ALA A 1 517 ? -28.082 -15.851 23.758 1.00 79.31 517 ALA A N 1
ATOM 4203 C CA . ALA A 1 517 ? -28.482 -17.258 23.717 1.00 79.31 517 ALA A CA 1
ATOM 4204 C C . ALA A 1 517 ? -28.293 -17.902 22.336 1.00 79.31 517 ALA A C 1
ATOM 4206 O O . ALA A 1 517 ? -28.038 -19.097 22.259 1.00 79.31 517 ALA A O 1
ATOM 4207 N N . CYS A 1 518 ? -28.424 -17.137 21.249 1.00 77.44 518 CYS A N 1
ATOM 4208 C CA . CYS A 1 518 ? -28.129 -17.618 19.898 1.00 77.44 518 CYS A CA 1
ATOM 4209 C C . CYS A 1 518 ? -26.620 -17.687 19.610 1.00 77.44 518 CYS A C 1
ATOM 4211 O O . CYS A 1 518 ? -26.210 -18.448 18.737 1.00 77.44 518 CYS A O 1
ATOM 4213 N N . ALA A 1 519 ? -25.808 -16.877 20.296 1.00 68.31 519 ALA A N 1
ATOM 4214 C CA . ALA A 1 519 ? -24.355 -16.839 20.132 1.00 68.31 519 ALA A CA 1
ATOM 4215 C C . ALA A 1 519 ? -23.605 -17.846 21.028 1.00 68.31 519 ALA A C 1
ATOM 4217 O O . ALA A 1 519 ? -22.451 -18.163 20.735 1.00 68.31 519 ALA A O 1
ATOM 4218 N N . SER A 1 520 ? -24.229 -18.305 22.121 1.00 58.06 520 SER A N 1
ATOM 4219 C CA . SER A 1 520 ? -23.712 -19.331 23.044 1.00 58.06 520 SER A CA 1
ATOM 4220 C C . SER A 1 520 ? -24.059 -20.742 22.602 1.00 58.06 520 SER A C 1
ATOM 4222 O O . SER A 1 520 ? -23.195 -21.631 22.773 1.00 58.06 520 SER A O 1
#

Sequence (520 aa):
MDSPDGAGGEGKKKKSSRPLFLNRDIVIKRLHHRQQSRKDSPMVLLKDIFEETPDKDRFVGDVMFWKFFEDIDATRIYHTNSVEYRNLKVMFFETLFYLVLLASVTLYAYNLQSQDVFESRIEQLDYWSGCDTDGNCRIQKVENIQSFWSWMQEELLPLAYTDDVGAPIVAQIDTVFPNSQFPLKWSPRYLSDTRSTVLLGALRMRQLRVQPNTGCSVTALVKHVYADCYSTYDETRESQAAYDPRFAPTYLIKAYQWRPVEETQQIAIRGAAATYSGSGFFIDLPANKSHALSMLHDLQTWRWCDRMTRAVSIELTTMSTNVNVIVNTVILFEFTPNGAVTGTVTSTAMRTFFFTPSVQGSNLVAFLLMIWLGLVFLIFTIYSFWLMYKTCFNFLGQNPLGYLQRSGWAARLAFPFRTFYQFFRYGWNCADMVILGSFYVHLSYRIGAYVAVSNNPVLQPDVVGHPEIFMPFGQLMEPLVLGNNLLALLSITCWVKLFKYLCMSSYFRLLVRILEACAS

Organism: NCBI:txid1628268

InterPro domains:
  IPR013122 Polycystin cation channel, PKD1/PKD2 [PF08016] (424-519)
  IPR046791 Polycystin domain [PF20519] (140-346)
  IPR051223 Polycystin [PTHR10877] (90-519)